Protein AF-A0A2A2KWB1-F1 (afdb_monomer_lite)

Organism: NCBI:txid2018661

Secondary structure (DSSP, 8-state):
---------HHHHHHHHHHHHHHHHHHHHHHHHHHHHHHHHHHHHHHHHHHHHT-HHHHHHHHHHHHHHHHHHHHHHHHHHHTSPP-SSSTT-STTHHHHHHHHHHHHHHHHHHHHHHHHHHHHHH------HHHHHHHHHHHHHHHHHHHHHHHHHH---PPP--------------HHHHHHHHHHHHHHHHHHHHHHHHHHHHHH--TTHHHHHHHHHHHHHHHHHHHHHHHHHHHHTTPPPTT--HHHHHHHHTTSTTEEEEEEEEEEEEETTEEEEEEEEEES-GGGHHHHHHHHHHHHHHHH--SEEEEEEEE--THHHHHHHHHHHHHHHHSTTSS-------PPTT---EEEEESTT--GGG--GGG-SEEEEEEEEEE-TTSPEEPPPHHHHHHHHHGGGTS--EEEEEEE--HHHHHHHTT-HHHHHHHHHHHHHHHHHHT--EEEEE-S-TTTSTT--TTHHHHHHHHHHHHHHHHTTTSEEEEEEE--HHHHHHH--HHHHHHH-SEEEEEGGGGS--BTTTB----SS--SS--TT--TTHHHHSPPTTSTTSS--

InterPro domains:
  IPR001223 Glycoside hydrolase family 18, catalytic domain [PF00704] (363-546)
  IPR001223 Glycoside hydrolase family 18, catalytic domain [PS51910] (355-569)
  IPR001579 Glycosyl hydrolase family 18, active site [PS01095] (452-460)
  IPR002524 Cation efflux [TIGR01297] (29-320)
  IPR011583 Chitinase II/V-like, catalytic domain [SM00636] (355-567)
  IPR017853 Glycoside hydrolase superfamily [SSF51445] (365-557)
  IPR027469 Cation efflux transmembrane domain superfamily [G3DSA:1.20.1510.10] (28-240)
  IPR027469 Cation efflux transmembrane domain superfamily [SSF161111] (26-242)
  IPR027470 Cation efflux protein, cytoplasmic domain [PF16916] (245-319)
  IPR036837 Cation efflux protein, cytoplasmic domain superfamily [SSF160240] (246-321)
  IPR050681 Cation Diffusion Facilitator/SLC30A [PTHR11562] (9-327)
  IPR058533 Cation efflux protein, transmembrane domain [PF01545] (32-241)

Foldseek 3Di:
DPPPPPPPPPVPVLVVVLVVLLVQLVLLLVLLVVLLVLLVVVLVVLVVVCVVVVAPLSVLVSVVSVLLSVLSVLQNVLSVQLNDDADPVRNVGSVLSNLVSLVVSLVSVLVSLVVLLVVLVVCVVVVPLPHPLVSLLVVLVVQLVSLVVSLVSLVVSFDDDDDDDDDDDDPDPDDPHDVSSVSSNVVSVLSNVLSVQSNVLSVCCVPPVPSNSNSVSSVVSSVVSVVVVVVVVVQSVCQVVFHADPVDDPVVLLVVLCPQPFFPHKDPWGWHDPHPQAIEIEIETAGADPVCVVVSVVVSVVCCCPVVVHDYYHYHYDHDDPVVVVVVVVVVVVVVVPPPDPDDPDDPDDDDPDDAFEDEDEPPPDDLVPDDQVVGQEYEYPPQWEQDLQQATRHGDPVNLVSQVCSCVNDNHAYEYEYYYALLSLCNCLVDPVSLLRNLVRVLVRCVVSVHAAYEYEPAAQCNHPNHDLCSQVSVLVSLVSNCVSCPNRHAYEYEYEDFPVRDVRNYDVVSCVVRHPYYHYPQQNLADDDVVPHPDRDPGRPLAADPPDDDVSNRSHDDPPPVPPPPD

Structure (mmCIF, N/CA/C/O backbone):
data_AF-A0A2A2KWB1-F1
#
_entry.id   AF-A0A2A2KWB1-F1
#
loop_
_atom_site.group_PDB
_atom_site.id
_atom_site.type_symbol
_atom_site.label_atom_id
_atom_site.label_alt_id
_atom_site.label_comp_id
_atom_site.label_asym_id
_atom_site.label_entity_id
_atom_site.label_seq_id
_atom_site.pdbx_PDB_ins_code
_atom_site.Cartn_x
_atom_site.Cartn_y
_atom_site.Cartn_z
_atom_site.occupancy
_atom_site.B_iso_or_equiv
_atom_site.auth_seq_id
_atom_site.auth_comp_id
_atom_site.auth_asym_id
_atom_site.auth_atom_id
_atom_site.pdbx_PDB_model_num
ATOM 1 N N . MET A 1 1 ? 50.447 -14.468 8.630 1.00 34.94 1 MET A N 1
ATOM 2 C CA . MET A 1 1 ? 49.358 -15.025 9.463 1.00 34.94 1 MET A CA 1
ATOM 3 C C . MET A 1 1 ? 48.130 -15.182 8.580 1.00 34.94 1 MET A C 1
ATOM 5 O O . MET A 1 1 ? 47.439 -14.204 8.340 1.00 34.94 1 MET A O 1
ATOM 9 N N . ALA A 1 2 ? 47.905 -16.375 8.025 1.00 30.34 2 ALA A N 1
ATOM 10 C CA . ALA A 1 2 ? 46.689 -16.666 7.270 1.00 30.34 2 ALA A CA 1
ATOM 11 C C . ALA A 1 2 ? 45.522 -16.782 8.259 1.00 30.34 2 ALA A C 1
ATOM 13 O O . ALA A 1 2 ? 45.533 -17.647 9.138 1.00 30.34 2 ALA A O 1
ATOM 14 N N . LYS A 1 3 ? 44.548 -15.873 8.163 1.00 32.19 3 LYS A N 1
ATOM 15 C CA . LYS A 1 3 ? 43.320 -15.924 8.958 1.00 32.19 3 LYS A CA 1
ATOM 16 C C . LYS A 1 3 ? 42.501 -17.092 8.408 1.00 32.19 3 LYS A C 1
ATOM 18 O O . LYS A 1 3 ? 41.904 -16.998 7.345 1.00 32.19 3 LYS A O 1
ATOM 23 N N . LYS A 1 4 ? 42.555 -18.228 9.100 1.00 31.47 4 LYS A N 1
ATOM 24 C CA . LYS A 1 4 ? 41.755 -19.420 8.812 1.00 31.47 4 LYS A CA 1
ATOM 25 C C . LYS A 1 4 ? 40.288 -19.064 9.084 1.00 31.47 4 LYS A C 1
ATOM 27 O O . LYS A 1 4 ? 39.813 -19.242 10.200 1.00 31.47 4 LYS A O 1
ATOM 32 N N . GLN A 1 5 ? 39.598 -18.478 8.104 1.00 36.50 5 GLN A N 1
ATOM 33 C CA . GLN A 1 5 ? 38.144 -18.335 8.136 1.00 36.50 5 GLN A CA 1
ATOM 34 C C . GLN A 1 5 ? 37.573 -19.750 8.075 1.00 36.50 5 GLN A C 1
ATOM 36 O O . GLN A 1 5 ? 37.589 -20.414 7.042 1.00 36.50 5 GLN A O 1
ATOM 41 N N . SER A 1 6 ? 37.156 -20.258 9.231 1.00 35.66 6 SER A N 1
ATOM 42 C CA . SER A 1 6 ? 36.343 -21.459 9.313 1.00 35.66 6 SER A CA 1
ATOM 43 C C . SER A 1 6 ? 35.068 -21.201 8.521 1.00 35.66 6 SER A C 1
ATOM 45 O O . SER A 1 6 ? 34.208 -20.441 8.963 1.00 35.66 6 SER A O 1
ATOM 47 N N . ILE A 1 7 ? 34.962 -21.815 7.346 1.00 41.34 7 ILE A N 1
ATOM 48 C CA . ILE A 1 7 ? 33.706 -21.940 6.615 1.00 41.34 7 ILE A CA 1
ATOM 49 C C . ILE A 1 7 ? 32.789 -22.761 7.526 1.00 41.34 7 ILE A C 1
ATOM 51 O O . ILE A 1 7 ? 32.879 -23.987 7.579 1.00 41.34 7 ILE A O 1
ATOM 55 N N . VAL A 1 8 ? 31.973 -22.081 8.333 1.00 44.03 8 VAL A N 1
ATOM 56 C CA . VAL A 1 8 ? 30.897 -22.727 9.083 1.00 44.03 8 VAL A CA 1
ATOM 57 C C . VAL A 1 8 ? 29.958 -23.305 8.032 1.00 44.03 8 VAL A C 1
ATOM 59 O O . VAL A 1 8 ? 29.410 -22.572 7.208 1.00 44.03 8 VAL A O 1
ATOM 62 N N . SER A 1 9 ? 29.840 -24.633 8.009 1.00 41.94 9 SER A N 1
ATOM 63 C CA . SER A 1 9 ? 28.933 -25.330 7.100 1.00 41.94 9 SER A CA 1
ATOM 64 C C . SER A 1 9 ? 27.514 -24.791 7.293 1.00 41.94 9 SER A C 1
ATOM 66 O O . SER A 1 9 ? 27.025 -24.712 8.419 1.00 41.94 9 SER A O 1
ATOM 68 N N . CYS A 1 10 ? 26.861 -24.418 6.191 1.00 46.66 10 CYS A N 1
ATOM 69 C CA . CYS A 1 10 ? 25.546 -23.767 6.158 1.00 46.66 10 CYS A CA 1
ATOM 70 C C . CYS A 1 10 ? 24.503 -24.451 7.061 1.00 46.66 10 CYS A C 1
ATOM 72 O O . CYS A 1 10 ? 23.720 -23.780 7.730 1.00 46.66 10 CYS A O 1
ATOM 74 N N . GLY A 1 11 ? 24.554 -25.785 7.143 1.00 47.22 11 GLY A N 1
ATOM 75 C CA . GLY A 1 11 ? 23.579 -26.573 7.891 1.00 47.22 11 GLY A CA 1
ATOM 76 C C . GLY A 1 11 ? 23.651 -26.430 9.414 1.00 47.22 11 GLY A C 1
ATOM 77 O O . GLY A 1 11 ? 22.630 -26.597 10.071 1.00 47.22 11 GLY A O 1
ATOM 78 N N . SER A 1 12 ? 24.805 -26.118 10.016 1.00 45.34 12 SER A N 1
ATOM 79 C CA . SER A 1 12 ? 24.901 -26.060 11.486 1.00 45.34 12 SER A CA 1
ATOM 80 C C . SER A 1 12 ? 24.318 -24.770 12.067 1.00 45.34 12 SER A C 1
ATOM 82 O O . SER A 1 12 ? 23.665 -24.810 13.105 1.00 45.34 12 SER A O 1
ATOM 84 N N . TYR A 1 13 ? 24.505 -23.641 11.379 1.00 50.66 13 TYR A N 1
ATOM 85 C CA . TYR A 1 13 ? 24.006 -22.336 11.826 1.00 50.66 13 TYR A CA 1
ATOM 86 C C . TYR A 1 13 ? 22.484 -22.193 11.642 1.00 50.66 13 TYR A C 1
ATOM 88 O O . TYR A 1 13 ? 21.797 -21.703 12.538 1.00 50.66 13 TYR A O 1
ATOM 96 N N . GLU A 1 14 ? 21.934 -22.664 10.515 1.00 57.75 14 GLU A N 1
ATOM 97 C CA . GLU A 1 14 ? 20.481 -22.656 10.267 1.00 57.75 14 GLU A CA 1
ATOM 98 C C . GLU A 1 14 ? 19.720 -23.532 11.276 1.00 57.75 14 GLU A C 1
ATOM 100 O O . GLU A 1 14 ? 18.648 -23.146 11.747 1.00 57.75 14 GLU A O 1
ATOM 105 N N . MET A 1 15 ? 20.298 -24.674 11.675 1.00 58.91 15 MET A N 1
ATOM 106 C CA . MET A 1 15 ? 19.712 -25.538 12.704 1.00 58.91 15 MET A CA 1
ATOM 107 C C . MET A 1 15 ? 19.708 -24.895 14.099 1.00 58.91 15 MET A C 1
ATOM 109 O O . MET A 1 15 ? 18.716 -25.019 14.818 1.00 58.91 15 MET A O 1
ATOM 113 N N . GLU A 1 16 ? 20.781 -24.201 14.490 1.00 60.38 16 GLU A N 1
ATOM 114 C CA . GLU A 1 16 ? 20.883 -23.568 15.813 1.00 60.38 16 GLU A CA 1
ATOM 115 C C . GLU A 1 16 ? 19.910 -22.385 15.956 1.00 60.38 16 GLU A C 1
ATOM 117 O O . GLU A 1 16 ? 19.163 -22.306 16.934 1.00 60.38 16 GLU A O 1
ATOM 122 N N . LYS A 1 17 ? 19.827 -21.525 14.931 1.00 60.97 17 LYS A N 1
ATOM 123 C CA . LYS A 1 17 ? 18.907 -20.375 14.911 1.00 60.97 17 LYS A CA 1
ATOM 124 C C . LYS A 1 17 ? 17.438 -20.817 14.855 1.00 60.97 17 LYS A C 1
ATOM 126 O O . LYS A 1 17 ? 16.605 -20.301 15.598 1.00 60.97 17 LYS A O 1
ATOM 131 N N . GLY A 1 18 ? 17.133 -21.850 14.062 1.00 63.78 18 GLY A N 1
ATOM 132 C CA . GLY A 1 18 ? 15.799 -22.454 14.019 1.00 63.78 18 GLY A CA 1
ATOM 133 C C . GLY A 1 18 ? 15.354 -23.031 15.370 1.00 63.78 18 GLY A C 1
ATOM 134 O O . GLY A 1 18 ? 14.191 -22.893 15.753 1.00 63.78 18 GLY A O 1
ATOM 135 N N . ALA A 1 19 ? 16.270 -23.628 16.139 1.00 67.94 19 ALA A N 1
ATOM 136 C CA . ALA A 1 19 ? 15.967 -24.132 17.479 1.00 67.94 19 ALA A CA 1
ATOM 137 C C . ALA A 1 19 ? 15.675 -23.003 18.489 1.00 67.94 19 ALA A C 1
ATOM 139 O O . ALA A 1 19 ? 14.784 -23.147 19.335 1.00 67.94 19 ALA A O 1
ATOM 140 N N . GLU A 1 20 ? 16.386 -21.874 18.400 1.00 70.31 20 GLU A N 1
ATOM 141 C CA . GLU A 1 20 ? 16.147 -20.697 19.243 1.00 70.31 20 GLU A CA 1
ATOM 142 C C . GLU A 1 20 ? 14.761 -20.078 18.980 1.00 70.31 20 GLU A C 1
ATOM 144 O O . GLU A 1 20 ? 14.005 -19.824 19.925 1.00 70.31 20 GLU A O 1
ATOM 149 N N . ASP A 1 21 ? 14.382 -19.921 17.709 1.00 69.56 21 ASP A N 1
ATOM 150 C CA . ASP A 1 21 ? 13.091 -19.349 17.305 1.00 69.56 21 ASP A CA 1
ATOM 151 C C . ASP A 1 21 ? 11.906 -20.231 17.725 1.00 69.56 21 ASP A C 1
ATOM 153 O O . ASP A 1 21 ? 10.904 -19.740 18.260 1.00 69.56 21 ASP A O 1
ATOM 157 N N . ILE A 1 22 ? 12.038 -21.557 17.601 1.00 75.38 22 ILE A N 1
ATOM 158 C CA . ILE A 1 22 ? 11.023 -22.507 18.084 1.00 75.38 22 ILE A CA 1
ATOM 159 C C . ILE A 1 22 ? 10.825 -22.368 19.600 1.00 75.38 22 ILE A C 1
ATOM 161 O O . ILE A 1 22 ? 9.686 -22.383 20.085 1.00 75.38 22 ILE A O 1
ATOM 165 N N . ASN A 1 23 ? 11.911 -22.221 20.364 1.00 79.06 23 ASN A N 1
ATOM 166 C CA . ASN A 1 23 ? 11.845 -22.066 21.817 1.00 79.06 23 ASN A CA 1
ATOM 167 C C . ASN A 1 23 ? 11.203 -20.733 22.229 1.00 79.06 23 ASN A C 1
ATOM 169 O O . ASN A 1 23 ? 10.357 -20.726 23.131 1.00 79.06 23 ASN A O 1
ATOM 173 N N . LYS A 1 24 ? 11.525 -19.630 21.539 1.00 75.56 24 LYS A N 1
ATOM 174 C CA . LYS A 1 24 ? 10.856 -18.330 21.730 1.00 75.56 24 LYS A CA 1
ATOM 175 C C . LYS A 1 24 ? 9.356 -18.432 21.458 1.00 75.56 24 LYS A C 1
ATOM 177 O O . LYS A 1 24 ? 8.560 -18.038 22.311 1.00 75.56 24 LYS A O 1
ATOM 182 N N . GLY A 1 25 ? 8.962 -19.047 20.342 1.00 77.62 25 GLY A N 1
ATOM 183 C CA . GLY A 1 25 ? 7.553 -19.255 19.998 1.00 77.62 25 GLY A CA 1
ATOM 184 C C . GLY A 1 25 ? 6.806 -20.125 21.017 1.00 77.62 25 GLY A C 1
ATOM 185 O O . GLY A 1 25 ? 5.680 -19.816 21.393 1.00 77.62 25 GLY A O 1
ATOM 186 N N . ARG A 1 26 ? 7.430 -21.192 21.544 1.00 85.38 26 ARG A N 1
ATOM 187 C CA . ARG A 1 26 ? 6.841 -22.013 22.627 1.00 85.38 26 ARG A CA 1
ATOM 188 C C . ARG A 1 26 ? 6.656 -21.234 23.928 1.00 85.38 26 ARG A C 1
ATOM 190 O O . ARG A 1 26 ? 5.666 -21.452 24.624 1.00 85.38 26 ARG A O 1
ATOM 197 N N . ARG A 1 27 ? 7.591 -20.347 24.277 1.00 84.19 27 ARG A N 1
ATOM 198 C CA . ARG A 1 27 ? 7.456 -19.482 25.457 1.00 84.19 27 ARG A CA 1
ATOM 199 C C . ARG A 1 27 ? 6.305 -18.491 25.279 1.00 84.19 27 ARG A C 1
ATOM 201 O O . ARG A 1 27 ? 5.465 -18.407 26.170 1.00 84.19 27 ARG A O 1
ATOM 208 N N . ALA A 1 28 ? 6.247 -17.810 24.135 1.00 83.12 28 ALA A N 1
ATOM 209 C CA . ALA A 1 28 ? 5.165 -16.891 23.785 1.00 83.12 28 ALA A CA 1
ATOM 210 C C . ALA A 1 28 ? 3.790 -17.578 23.855 1.00 83.12 28 ALA A C 1
ATOM 212 O O . ALA A 1 28 ? 2.885 -17.092 24.526 1.00 83.12 28 ALA A O 1
ATOM 213 N N . GLU A 1 29 ? 3.670 -18.766 23.258 1.00 88.25 29 GLU A N 1
ATOM 214 C C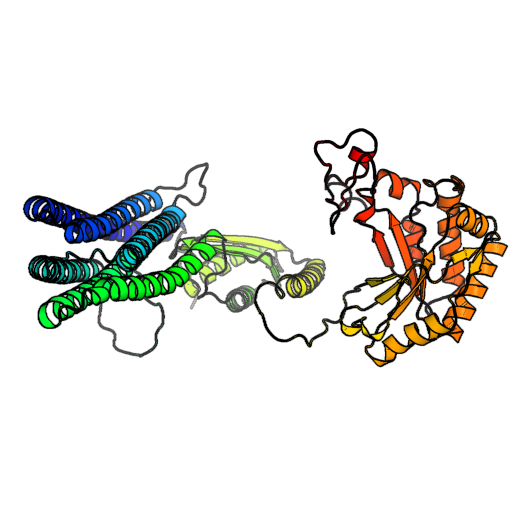A . GLU A 1 29 ? 2.454 -19.581 23.303 1.00 88.25 29 GLU A CA 1
ATOM 215 C C . GLU A 1 29 ? 2.017 -19.912 24.740 1.00 88.25 29 GLU A C 1
ATOM 217 O O . GLU A 1 2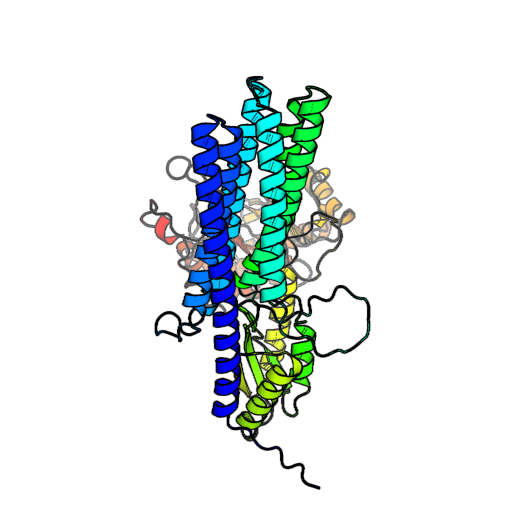9 ? 0.839 -19.791 25.067 1.00 88.25 29 GLU A O 1
ATOM 222 N N . ARG A 1 30 ? 2.947 -20.318 25.617 1.00 89.44 30 ARG A N 1
ATOM 223 C CA . ARG A 1 30 ? 2.626 -20.632 27.022 1.00 89.44 30 ARG A CA 1
ATOM 224 C C . ARG A 1 30 ? 2.082 -19.421 27.770 1.00 89.44 30 ARG A C 1
ATOM 226 O O . ARG A 1 30 ? 1.125 -19.563 28.521 1.00 89.44 30 ARG A O 1
ATOM 233 N N . ILE A 1 31 ? 2.687 -18.251 27.572 1.00 87.75 31 ILE A N 1
ATOM 234 C CA . ILE A 1 31 ? 2.254 -17.012 28.229 1.00 87.75 31 ILE A CA 1
ATOM 235 C C . ILE A 1 31 ? 0.855 -16.625 27.748 1.00 87.75 31 ILE A C 1
ATOM 237 O O . ILE A 1 31 ? -0.008 -16.348 28.574 1.00 87.75 31 ILE A O 1
ATOM 241 N N . LEU A 1 32 ? 0.604 -16.687 26.437 1.00 87.56 32 LEU A N 1
ATOM 242 C CA . LEU A 1 32 ? -0.717 -16.401 25.876 1.00 87.56 32 LEU A CA 1
ATOM 243 C C . LEU A 1 32 ? -1.786 -17.381 26.375 1.00 87.56 32 LEU A C 1
ATOM 245 O O . LEU A 1 32 ? -2.910 -16.961 26.614 1.00 87.56 32 LEU A O 1
ATOM 249 N N . TRP A 1 33 ? -1.453 -18.658 26.602 1.00 92.50 33 TRP A N 1
ATOM 250 C CA . TRP A 1 33 ? -2.383 -19.603 27.234 1.00 92.50 33 TRP A CA 1
ATOM 251 C C . TRP A 1 33 ? -2.709 -19.246 28.682 1.00 92.50 33 TRP A C 1
ATOM 253 O O . TRP A 1 33 ? -3.872 -19.324 29.068 1.00 92.50 33 TRP A O 1
ATOM 263 N N . ILE A 1 34 ? -1.709 -18.859 29.482 1.00 91.06 34 ILE A N 1
ATOM 264 C CA . ILE A 1 34 ? -1.932 -18.418 30.870 1.00 91.06 34 ILE A CA 1
ATOM 265 C C . ILE A 1 34 ? -2.898 -17.231 30.878 1.00 91.06 34 ILE A C 1
ATOM 267 O O . ILE A 1 34 ? -3.869 -17.226 31.629 1.00 91.06 34 ILE A O 1
ATOM 271 N N . VAL A 1 35 ? -2.643 -16.265 29.999 1.00 89.56 35 VAL A N 1
ATOM 272 C CA . VAL A 1 35 ? -3.449 -15.058 29.836 1.00 89.56 35 VAL A CA 1
ATOM 273 C C . VAL A 1 35 ? -4.870 -15.386 29.359 1.00 89.56 35 VAL A C 1
ATOM 275 O O . VAL A 1 35 ? -5.831 -14.945 29.975 1.00 89.56 35 VAL A O 1
ATOM 278 N N . ALA A 1 36 ? -5.027 -16.244 28.349 1.00 92.06 36 ALA A N 1
ATOM 279 C CA . ALA A 1 36 ? -6.336 -16.670 27.853 1.00 92.06 36 ALA A CA 1
ATOM 280 C C . ALA A 1 36 ? -7.167 -17.402 28.922 1.00 92.06 36 ALA A C 1
ATOM 282 O O . ALA A 1 36 ? -8.364 -17.159 29.051 1.00 92.06 36 ALA A O 1
ATOM 283 N N . VAL A 1 37 ? -6.547 -18.280 29.719 1.00 93.62 37 VAL A N 1
ATOM 284 C CA . VAL A 1 37 ? -7.237 -18.970 30.823 1.00 93.62 37 VAL A CA 1
ATOM 285 C C . VAL A 1 37 ? -7.657 -17.977 31.904 1.00 93.62 37 VAL A C 1
ATOM 287 O O . VAL A 1 37 ? -8.782 -18.052 32.394 1.00 93.62 37 VAL A O 1
ATOM 290 N N . LEU A 1 38 ? -6.781 -17.032 32.252 1.00 91.38 38 LEU A N 1
ATOM 291 C CA . LEU A 1 38 ? -7.079 -15.989 33.228 1.00 91.38 38 LEU A CA 1
ATOM 292 C C . LEU A 1 38 ? -8.258 -15.109 32.769 1.00 91.38 38 LEU A C 1
ATOM 294 O O . LEU A 1 38 ? -9.190 -14.900 33.545 1.00 91.38 38 LEU A O 1
ATOM 298 N N . SER A 1 39 ? -8.273 -14.683 31.501 1.00 91.25 39 SER A N 1
ATOM 299 C CA . SER A 1 39 ? -9.395 -13.954 30.891 1.00 91.25 39 SER A CA 1
ATOM 300 C C . SER A 1 39 ? -10.681 -14.771 30.871 1.00 91.25 39 SER A C 1
ATOM 302 O O . SER A 1 39 ? -11.727 -14.254 31.243 1.00 91.25 39 SER A O 1
ATOM 304 N N . ALA A 1 40 ? -10.629 -16.055 30.511 1.00 92.31 40 ALA A N 1
ATOM 305 C CA . ALA A 1 40 ? -11.816 -16.908 30.493 1.00 92.31 40 ALA A CA 1
ATOM 306 C C . ALA A 1 40 ? -12.455 -17.063 31.887 1.00 92.31 40 ALA A C 1
ATOM 308 O O . ALA A 1 40 ? -13.680 -17.041 32.008 1.00 92.31 40 ALA A O 1
ATOM 309 N N . ILE A 1 41 ? -11.638 -17.187 32.942 1.00 91.44 41 ILE A N 1
ATOM 310 C CA . ILE A 1 41 ? -12.121 -17.244 34.332 1.00 91.44 41 ILE A CA 1
ATOM 311 C C . ILE A 1 41 ? -12.809 -15.932 34.715 1.00 91.44 41 ILE A C 1
ATOM 313 O O . ILE A 1 41 ? -13.881 -15.955 35.321 1.00 91.44 41 ILE A O 1
ATOM 317 N N . PHE A 1 42 ? -12.211 -14.797 34.356 1.00 89.50 42 PHE A N 1
ATOM 318 C CA . PHE A 1 42 ? -12.762 -13.490 34.689 1.00 89.50 42 PHE A CA 1
ATOM 319 C C . PHE A 1 42 ? -14.058 -13.195 33.922 1.00 89.50 42 PHE A C 1
ATOM 321 O O . PHE A 1 42 ? -15.047 -12.835 34.551 1.00 89.50 42 PHE A O 1
ATOM 328 N N . ILE A 1 43 ? -14.121 -13.501 32.621 1.00 89.75 43 ILE A N 1
ATOM 329 C CA . ILE A 1 43 ? -15.355 -13.416 31.818 1.00 89.75 43 ILE A CA 1
ATOM 330 C C . ILE A 1 43 ? -16.478 -14.249 32.448 1.00 89.75 43 ILE A C 1
ATOM 332 O O . ILE A 1 43 ? -17.616 -13.795 32.525 1.00 89.75 43 ILE A O 1
ATOM 336 N N . ALA A 1 44 ? -16.187 -15.464 32.928 1.00 87.69 44 ALA A N 1
ATOM 337 C CA . ALA A 1 44 ? -17.193 -16.294 33.592 1.00 87.69 44 ALA A CA 1
ATOM 338 C C . ALA A 1 44 ? -17.691 -15.669 34.909 1.00 87.69 44 ALA A C 1
ATOM 340 O O . ALA A 1 44 ? -18.888 -15.737 35.212 1.00 87.69 44 ALA A O 1
ATOM 341 N N . ALA A 1 45 ? -16.794 -15.043 35.679 1.00 84.88 45 ALA A N 1
ATOM 342 C CA . ALA A 1 45 ? -17.143 -14.328 36.902 1.00 84.88 45 ALA A CA 1
ATOM 343 C C . ALA A 1 45 ? -18.013 -13.094 36.608 1.00 84.88 45 ALA A C 1
ATOM 345 O O . ALA A 1 45 ? -19.053 -12.923 37.244 1.00 84.88 45 ALA A O 1
ATOM 346 N N . GLU A 1 46 ? -17.647 -12.288 35.610 1.00 84.31 46 GLU A N 1
ATOM 347 C CA . GLU A 1 46 ? -18.414 -11.111 35.192 1.00 84.31 46 GLU A CA 1
ATOM 348 C C . GLU A 1 46 ? -19.761 -11.473 34.588 1.00 84.31 46 GLU A C 1
ATOM 350 O O . GLU A 1 46 ? -20.765 -10.862 34.932 1.00 84.31 46 GLU A O 1
ATOM 355 N N . PHE A 1 47 ? -19.823 -12.506 33.749 1.00 82.19 47 PHE A N 1
ATOM 356 C CA . PHE A 1 47 ? -21.081 -12.981 33.183 1.00 82.19 47 PHE A CA 1
ATOM 357 C C . PHE A 1 47 ? -22.041 -13.454 34.282 1.00 82.19 47 PHE A C 1
ATOM 359 O O . PHE A 1 47 ? -23.219 -13.094 34.287 1.00 82.19 47 PHE A O 1
ATOM 366 N N . THR A 1 48 ? -21.530 -14.200 35.267 1.00 80.25 48 THR A N 1
ATOM 367 C CA . THR A 1 48 ? -22.320 -14.630 36.431 1.00 80.25 48 THR A CA 1
ATOM 368 C C . THR A 1 48 ? -22.762 -13.428 37.273 1.00 80.25 48 THR A C 1
ATOM 370 O O . THR A 1 48 ? -23.927 -13.344 37.660 1.00 80.25 48 THR A O 1
ATOM 373 N N . GLY A 1 49 ? -21.867 -12.462 37.507 1.00 74.62 49 GLY A N 1
ATOM 374 C CA . GLY A 1 49 ? -22.182 -11.209 38.197 1.00 74.62 49 GLY A CA 1
ATOM 375 C C . GLY A 1 49 ? -23.225 -10.364 37.458 1.00 74.62 49 GLY A C 1
ATOM 376 O O . GLY A 1 49 ? -24.135 -9.835 38.086 1.00 74.62 49 GLY A O 1
ATOM 377 N N . GLY A 1 50 ? -23.150 -10.308 36.127 1.00 72.44 50 GLY A N 1
ATOM 378 C CA . GLY A 1 50 ? -24.084 -9.624 35.233 1.00 72.44 50 GLY A CA 1
ATOM 379 C C . GLY A 1 50 ? -25.487 -10.207 35.271 1.00 72.44 50 GLY A C 1
ATOM 380 O O . GLY A 1 50 ? -26.451 -9.449 35.368 1.00 72.44 50 GLY A O 1
ATOM 381 N N . LEU A 1 51 ? -25.608 -11.539 35.274 1.00 73.81 51 LEU A N 1
ATOM 382 C CA . LEU A 1 51 ? -26.895 -12.224 35.421 1.00 73.81 51 LEU A CA 1
ATOM 383 C C . LEU A 1 51 ? -27.534 -11.955 36.788 1.00 73.81 51 LEU A C 1
ATOM 385 O O . LEU A 1 51 ? -28.731 -11.688 36.863 1.00 73.81 51 LEU A O 1
ATOM 389 N N . ILE A 1 52 ? -26.742 -11.984 37.864 1.00 74.25 52 ILE A N 1
ATOM 390 C CA . ILE A 1 52 ? -27.234 -11.717 39.224 1.00 74.25 52 ILE A CA 1
ATOM 391 C C . ILE A 1 52 ? -27.624 -10.239 39.381 1.00 74.25 52 ILE A C 1
ATOM 393 O O . ILE A 1 52 ? -28.635 -9.932 40.007 1.00 74.25 52 ILE A O 1
ATOM 397 N N . ALA A 1 53 ? -26.848 -9.327 38.792 1.00 66.12 53 ALA A N 1
ATOM 398 C CA . ALA A 1 53 ? -27.076 -7.887 38.869 1.00 66.12 53 ALA A CA 1
ATOM 399 C C . ALA A 1 53 ? -28.113 -7.364 37.859 1.00 66.12 53 ALA A C 1
ATOM 401 O O . ALA A 1 53 ? -28.481 -6.195 37.946 1.00 66.12 53 ALA A O 1
ATOM 402 N N . SER A 1 54 ? -28.561 -8.190 36.899 1.00 63.84 54 SER A N 1
ATOM 403 C CA . SER A 1 54 ? -29.431 -7.793 35.775 1.00 63.84 54 SER A CA 1
ATOM 404 C C . SER A 1 54 ? -28.956 -6.510 35.071 1.00 63.84 54 SER A C 1
ATOM 406 O O . SER A 1 54 ? -29.754 -5.643 34.727 1.00 63.84 54 SER A O 1
ATOM 408 N N . SER A 1 55 ? -27.638 -6.363 34.893 1.00 62.84 55 SER A N 1
ATOM 409 C CA . SER A 1 55 ? -27.017 -5.099 34.475 1.00 62.84 55 SER A CA 1
ATOM 410 C C . SER A 1 55 ? -26.421 -5.175 33.070 1.00 62.84 55 SER A C 1
ATOM 412 O O . SER A 1 55 ? -25.478 -5.928 32.815 1.00 62.84 55 SER A O 1
ATOM 414 N N . LEU A 1 56 ? -26.925 -4.327 32.166 1.00 63.00 56 LEU A N 1
ATOM 415 C CA . LEU A 1 56 ? -26.432 -4.186 30.790 1.00 63.00 56 LEU A CA 1
ATOM 416 C C . LEU A 1 56 ? -24.997 -3.626 30.724 1.00 63.00 56 LEU A C 1
ATOM 418 O O . LEU A 1 56 ? -24.261 -3.902 29.775 1.00 63.00 56 LEU A O 1
ATOM 422 N N . ALA A 1 57 ? -24.575 -2.871 31.745 1.00 64.38 57 ALA A N 1
ATOM 423 C CA . ALA A 1 57 ? -23.214 -2.343 31.838 1.00 64.38 57 ALA A CA 1
ATOM 424 C C . ALA A 1 57 ? -22.177 -3.474 31.948 1.00 64.38 57 ALA A C 1
ATOM 426 O O . ALA A 1 57 ? -21.171 -3.453 31.245 1.00 64.38 57 ALA A O 1
ATOM 427 N N . ILE A 1 58 ? -22.476 -4.511 32.738 1.00 69.75 58 ILE A N 1
ATOM 428 C CA . ILE A 1 58 ? -21.585 -5.668 32.928 1.00 69.75 58 ILE A CA 1
ATOM 429 C C . ILE A 1 58 ? -21.520 -6.526 31.657 1.00 69.75 58 ILE A C 1
ATOM 431 O O . ILE A 1 58 ? -20.471 -7.056 31.309 1.00 69.75 58 ILE A O 1
ATOM 435 N N . ALA A 1 59 ? -22.624 -6.622 30.908 1.00 65.62 59 ALA A N 1
ATOM 436 C CA . ALA A 1 59 ? -22.649 -7.352 29.640 1.00 65.62 59 ALA A CA 1
ATOM 437 C C . ALA A 1 59 ? -21.753 -6.712 28.560 1.00 65.62 59 ALA A C 1
ATOM 439 O O . ALA A 1 59 ? -21.207 -7.420 27.715 1.00 65.62 59 ALA A O 1
ATOM 440 N N . THR A 1 60 ? -21.592 -5.385 28.593 1.00 71.06 60 THR A N 1
ATOM 441 C CA . THR A 1 60 ? -20.743 -4.651 27.640 1.00 71.06 60 THR A CA 1
ATOM 442 C C . THR A 1 60 ? -19.256 -4.880 27.935 1.00 71.06 60 THR A C 1
ATOM 444 O O . THR A 1 60 ? -18.483 -5.115 27.008 1.00 71.06 60 THR A O 1
ATOM 447 N N . ASP A 1 61 ? -18.880 -4.892 29.218 1.00 75.06 61 ASP A N 1
ATOM 448 C CA . ASP A 1 61 ? -17.517 -5.196 29.679 1.00 75.06 61 ASP A CA 1
ATOM 449 C C . ASP A 1 61 ? -17.131 -6.649 29.353 1.00 75.06 61 ASP A C 1
ATOM 451 O O . ASP A 1 61 ? -16.126 -6.912 28.693 1.00 75.06 61 ASP A O 1
ATOM 455 N N . ALA A 1 62 ? -18.031 -7.600 29.631 1.00 76.12 62 ALA A N 1
ATOM 456 C CA . ALA A 1 62 ? -17.837 -9.004 29.271 1.00 76.12 62 ALA A CA 1
ATOM 457 C C . ALA A 1 62 ? -17.674 -9.218 27.750 1.00 76.12 62 ALA A C 1
ATOM 459 O O . ALA A 1 62 ? -16.911 -10.085 27.315 1.00 76.12 62 ALA A O 1
ATOM 460 N N . GLY A 1 63 ? -18.379 -8.432 26.925 1.00 77.38 63 GLY A N 1
ATOM 461 C CA . GLY A 1 63 ? -18.239 -8.453 25.467 1.00 77.38 63 GLY A CA 1
ATOM 462 C C . GLY A 1 63 ? -16.867 -7.966 24.994 1.00 77.38 63 GLY A C 1
ATOM 463 O O . GLY A 1 63 ? -16.282 -8.564 24.089 1.00 77.38 63 GLY A O 1
ATOM 464 N N . HIS A 1 64 ? -16.332 -6.929 25.642 1.00 80.00 64 HIS A N 1
ATOM 465 C CA . HIS A 1 64 ? -14.969 -6.461 25.411 1.00 80.00 64 HIS A CA 1
ATOM 466 C C . HIS A 1 64 ? -13.947 -7.546 25.752 1.00 80.00 64 HIS A C 1
ATOM 468 O O . HIS A 1 64 ? -13.163 -7.966 24.904 1.00 80.00 64 HIS A O 1
ATOM 474 N N . MET A 1 65 ? -14.050 -8.100 26.955 1.00 84.62 65 MET A N 1
ATOM 475 C CA . MET A 1 65 ? -13.159 -9.149 27.442 1.00 84.62 65 MET A CA 1
ATOM 476 C C . MET A 1 65 ? -13.184 -10.418 26.582 1.00 84.62 65 MET A C 1
ATOM 478 O O . MET A 1 65 ? -12.164 -11.089 26.399 1.00 84.62 65 MET A O 1
ATOM 482 N N . LEU A 1 66 ? -14.342 -10.747 26.003 1.00 86.88 66 LEU A N 1
ATOM 483 C CA . LEU A 1 66 ? -14.471 -11.846 25.051 1.00 86.88 66 LEU A CA 1
ATOM 484 C C . LEU A 1 66 ? -13.675 -11.596 23.761 1.00 86.88 66 LEU A C 1
ATOM 486 O O . LEU A 1 66 ? -13.042 -12.524 23.255 1.00 86.88 66 LEU A O 1
ATOM 490 N N . SER A 1 67 ? -13.684 -10.370 23.234 1.00 86.62 67 SER A N 1
ATOM 491 C CA . SER A 1 67 ? -12.847 -9.991 22.087 1.00 86.62 67 SER A CA 1
ATOM 492 C C . SER A 1 67 ? -11.359 -10.180 22.400 1.00 86.62 67 SER A C 1
ATOM 494 O O . SER A 1 67 ? -10.619 -10.732 21.580 1.00 86.62 67 SER A O 1
ATOM 496 N N . ASP A 1 68 ? -10.934 -9.823 23.611 1.00 86.31 68 ASP A N 1
ATOM 497 C CA . ASP A 1 68 ? -9.545 -9.972 24.058 1.00 86.31 68 ASP A CA 1
ATOM 498 C C . ASP A 1 68 ? -9.147 -11.454 24.105 1.00 86.31 68 ASP A C 1
ATOM 500 O O . ASP A 1 68 ? -8.123 -11.863 23.547 1.00 86.31 68 ASP A O 1
ATOM 504 N N . LEU A 1 69 ? -10.019 -12.295 24.676 1.00 90.88 69 LEU A N 1
ATOM 505 C CA . LEU A 1 69 ? -9.847 -13.747 24.685 1.00 90.88 69 LEU A CA 1
ATOM 506 C C . LEU A 1 69 ? -9.721 -14.316 23.264 1.00 90.88 69 LEU A C 1
ATOM 508 O O . LEU A 1 69 ? -8.830 -15.131 23.001 1.00 90.88 69 LEU A O 1
ATOM 512 N N . LEU A 1 70 ? -10.582 -13.885 22.338 1.00 91.06 70 LEU A N 1
ATOM 513 C CA . LEU A 1 70 ? -10.518 -14.301 20.936 1.00 91.06 70 LEU A CA 1
ATOM 514 C C . LEU A 1 70 ? -9.189 -13.886 20.291 1.00 91.06 70 LEU A C 1
ATOM 516 O O . LEU A 1 70 ? -8.564 -14.706 19.617 1.00 91.06 70 LEU A O 1
ATOM 520 N N . SER A 1 71 ? -8.714 -12.666 20.548 1.00 87.94 71 SER A N 1
ATOM 521 C CA . SER A 1 71 ? -7.425 -12.167 20.052 1.00 87.94 71 SER A CA 1
ATOM 522 C C . SER A 1 71 ? -6.239 -13.005 20.553 1.00 87.94 71 SER A C 1
ATOM 524 O O . SER A 1 71 ? -5.339 -13.350 19.775 1.00 87.94 71 SER A O 1
ATOM 526 N N . PHE A 1 72 ? -6.250 -13.429 21.824 1.00 89.56 72 PHE A N 1
ATOM 527 C CA . PHE A 1 72 ? -5.223 -14.330 22.361 1.00 89.56 72 PHE A CA 1
ATOM 528 C C . PHE A 1 72 ? -5.270 -15.714 21.710 1.00 89.56 72 PHE A C 1
ATOM 530 O O . PHE A 1 72 ? -4.224 -16.259 21.350 1.00 89.56 72 PHE A O 1
ATOM 537 N N . ILE A 1 73 ? -6.466 -16.276 21.505 1.00 92.19 73 ILE A N 1
ATOM 538 C CA . ILE A 1 73 ? -6.639 -17.572 20.832 1.00 92.19 73 ILE A CA 1
ATOM 539 C C . ILE A 1 73 ? -6.125 -17.501 19.390 1.00 92.19 73 ILE A C 1
ATOM 541 O O . ILE A 1 73 ? -5.367 -18.379 18.967 1.00 92.19 73 ILE A O 1
ATOM 545 N N . ILE A 1 74 ? -6.476 -16.446 18.650 1.00 91.75 74 ILE A N 1
ATOM 546 C CA . ILE A 1 74 ? -5.990 -16.210 17.284 1.00 91.75 74 ILE A CA 1
ATOM 547 C C . ILE A 1 74 ? -4.463 -16.122 17.275 1.00 91.75 74 ILE A C 1
ATOM 549 O O . ILE A 1 74 ? -3.815 -16.800 16.478 1.00 91.75 74 ILE A O 1
ATOM 553 N N . SER A 1 75 ? -3.876 -15.377 18.213 1.00 88.81 75 SER A N 1
ATOM 554 C CA . SER A 1 75 ? -2.422 -15.248 18.356 1.00 88.81 75 SER A CA 1
ATOM 555 C C . SER A 1 75 ? -1.734 -16.590 18.647 1.00 88.81 75 SER A C 1
ATOM 557 O O . SER A 1 75 ? -0.687 -16.891 18.071 1.00 88.81 75 SER A O 1
ATOM 559 N N . ILE A 1 76 ? -2.327 -17.442 19.493 1.00 90.44 76 ILE A N 1
ATOM 560 C CA . ILE A 1 76 ? -1.831 -18.800 19.778 1.00 90.44 76 ILE A CA 1
ATOM 561 C C . ILE A 1 76 ? -1.856 -19.667 18.517 1.00 90.44 76 ILE A C 1
ATOM 563 O O . ILE A 1 76 ? -0.879 -20.362 18.221 1.00 90.44 76 ILE A O 1
ATOM 567 N N . VAL A 1 77 ? -2.967 -19.648 17.775 1.00 92.38 77 VAL A N 1
ATOM 568 C CA . VAL A 1 77 ? -3.109 -20.403 16.522 1.00 92.38 77 VAL A CA 1
ATOM 569 C C . VAL A 1 77 ? -2.105 -19.905 15.486 1.00 92.38 77 VAL A C 1
ATOM 571 O O . VAL A 1 77 ? -1.448 -20.722 14.843 1.00 92.38 77 VAL A O 1
ATOM 574 N N . ALA A 1 78 ? -1.913 -18.591 15.386 1.00 89.88 78 ALA A N 1
ATOM 575 C CA . ALA A 1 78 ? -0.951 -17.971 14.489 1.00 89.88 78 ALA A CA 1
ATOM 576 C C . ALA A 1 78 ? 0.494 -18.404 14.796 1.00 89.88 78 ALA A C 1
ATOM 578 O O . ALA A 1 78 ? 1.186 -18.865 13.892 1.00 89.88 78 ALA A O 1
ATOM 579 N N . ILE A 1 79 ? 0.915 -18.386 16.070 1.00 87.19 79 ILE A N 1
ATOM 580 C CA . ILE A 1 79 ? 2.245 -18.867 16.512 1.00 87.19 79 ILE A CA 1
ATOM 581 C C . ILE A 1 79 ? 2.406 -20.379 16.288 1.00 87.19 79 ILE A C 1
ATOM 583 O O . ILE A 1 79 ? 3.486 -20.889 15.981 1.00 87.19 79 ILE A O 1
ATOM 587 N N . ARG A 1 80 ? 1.338 -21.162 16.475 1.00 89.56 80 ARG A N 1
ATOM 588 C CA . ARG A 1 80 ? 1.371 -22.598 16.159 1.00 89.56 80 ARG A CA 1
ATOM 589 C C . ARG A 1 80 ? 1.537 -22.838 14.670 1.00 89.56 80 ARG A C 1
ATOM 591 O O . ARG A 1 80 ? 2.305 -23.724 14.303 1.00 89.56 80 ARG A O 1
ATOM 598 N N . SER A 1 81 ? 0.836 -22.063 13.854 1.00 89.44 81 SER A N 1
ATOM 599 C CA . SER A 1 81 ? 0.913 -22.150 12.406 1.00 89.44 81 SER A CA 1
ATOM 600 C C . SER A 1 81 ? 2.288 -21.721 11.904 1.00 89.44 81 SER A C 1
ATOM 602 O O . SER A 1 81 ? 2.865 -22.461 11.122 1.00 89.44 81 SER A O 1
ATOM 604 N N . SER A 1 82 ? 2.854 -20.609 12.384 1.00 86.94 82 SER A N 1
ATOM 605 C CA . SER A 1 82 ? 4.145 -20.084 11.906 1.00 86.94 82 SER A CA 1
ATOM 606 C C . SER A 1 82 ? 5.322 -21.026 12.129 1.00 86.94 82 SER A C 1
ATOM 608 O O . SER A 1 82 ? 6.243 -21.074 11.322 1.00 86.94 82 SER A O 1
ATOM 610 N N . ARG A 1 83 ? 5.260 -21.857 13.173 1.00 85.00 83 ARG A N 1
ATOM 611 C CA . ARG A 1 83 ? 6.280 -22.878 13.462 1.00 85.00 83 ARG A CA 1
ATOM 612 C C . ARG A 1 83 ? 6.173 -24.136 12.596 1.00 85.00 83 ARG A C 1
ATOM 614 O O . ARG A 1 83 ? 6.981 -25.049 12.774 1.00 85.00 83 ARG A O 1
ATOM 621 N N . GLN A 1 84 ? 5.175 -24.245 11.720 1.00 85.94 84 GLN A N 1
ATOM 622 C CA . GLN A 1 84 ? 5.092 -25.376 10.800 1.00 85.94 84 GLN A CA 1
ATOM 623 C C . GLN A 1 84 ? 6.176 -25.280 9.717 1.00 85.94 84 GLN A C 1
ATOM 625 O O . GLN A 1 84 ? 6.469 -24.183 9.237 1.00 85.94 84 GLN A O 1
ATOM 630 N N . PRO A 1 85 ? 6.758 -26.418 9.294 1.00 82.44 85 PRO A N 1
ATOM 631 C CA . PRO A 1 85 ? 7.739 -26.427 8.218 1.00 82.44 85 PRO A CA 1
ATOM 632 C C . PRO A 1 85 ? 7.114 -26.014 6.877 1.00 82.44 85 PRO A C 1
ATOM 634 O O . PRO A 1 85 ? 5.897 -26.082 6.681 1.00 82.44 85 PRO A O 1
ATOM 637 N N . ALA A 1 86 ? 7.970 -25.627 5.930 1.00 86.56 86 ALA A N 1
ATOM 638 C CA . ALA A 1 86 ? 7.569 -25.329 4.561 1.00 86.56 86 ALA A CA 1
ATOM 639 C C . ALA A 1 86 ? 6.813 -26.493 3.901 1.00 86.56 86 ALA A C 1
ATOM 641 O O . ALA A 1 86 ? 7.132 -27.668 4.096 1.00 86.56 86 ALA A O 1
ATOM 642 N N . SER A 1 87 ? 5.810 -26.156 3.089 1.00 87.38 87 SER A N 1
ATOM 643 C CA . SER A 1 87 ? 5.021 -27.120 2.315 1.00 87.38 87 SER A CA 1
ATOM 644 C C . SER A 1 87 ? 5.203 -26.884 0.815 1.00 87.38 87 SER A C 1
ATOM 646 O O . SER A 1 87 ? 5.669 -25.831 0.394 1.00 87.38 87 SER A O 1
ATOM 648 N N . LYS A 1 88 ? 4.769 -27.829 -0.031 1.00 87.75 88 LYS A N 1
ATOM 649 C CA . LYS A 1 88 ? 4.839 -27.658 -1.498 1.00 87.75 88 LYS A CA 1
ATOM 650 C C . LYS A 1 88 ? 4.027 -26.462 -2.013 1.00 87.75 88 LYS A C 1
ATOM 652 O O . LYS A 1 88 ? 4.349 -25.926 -3.064 1.00 87.75 88 LYS A O 1
ATOM 657 N N . ARG A 1 89 ? 2.962 -26.074 -1.300 1.00 85.88 89 ARG A N 1
ATOM 658 C CA . ARG A 1 89 ? 2.100 -24.938 -1.664 1.00 85.88 89 ARG A CA 1
ATOM 659 C C . ARG A 1 89 ? 2.578 -23.622 -1.047 1.00 85.88 89 ARG A C 1
ATOM 661 O O . ARG A 1 89 ? 2.394 -22.576 -1.652 1.00 85.88 89 ARG A O 1
ATOM 668 N N . LEU A 1 90 ? 3.168 -23.685 0.146 1.00 88.19 90 LEU A N 1
ATOM 669 C CA . LEU A 1 90 ? 3.738 -22.548 0.870 1.00 88.19 90 LEU A CA 1
ATOM 670 C C . LEU A 1 90 ? 5.231 -22.813 1.074 1.00 88.19 90 LEU A C 1
ATOM 672 O O . LEU A 1 90 ? 5.637 -23.368 2.099 1.00 88.19 90 LEU A O 1
ATOM 676 N N . SER A 1 91 ? 6.024 -22.463 0.059 1.00 86.75 91 SER A N 1
ATOM 677 C CA . SER A 1 91 ? 7.454 -22.789 -0.050 1.00 86.75 91 SER A CA 1
ATOM 678 C C . SER A 1 91 ? 8.323 -22.103 1.003 1.00 86.75 91 SER A C 1
ATOM 680 O O . SER A 1 91 ? 9.299 -22.689 1.455 1.00 86.75 91 SER A O 1
ATOM 682 N N . PHE A 1 92 ? 7.940 -20.905 1.445 1.00 85.38 92 PHE A N 1
ATOM 683 C CA . PHE A 1 92 ? 8.575 -20.204 2.568 1.00 85.38 92 PHE A CA 1
ATOM 684 C C . PHE A 1 92 ? 8.006 -20.609 3.938 1.00 85.38 92 PHE A C 1
ATOM 686 O O . PHE A 1 92 ? 8.446 -20.105 4.963 1.00 85.38 92 PHE A O 1
ATOM 693 N N . GLY A 1 93 ? 7.033 -21.524 3.978 1.00 89.25 93 GLY A N 1
ATOM 694 C CA . GLY A 1 93 ? 6.343 -21.911 5.206 1.00 89.25 93 GLY A CA 1
ATOM 695 C C . GLY A 1 93 ? 5.233 -20.954 5.614 1.00 89.25 93 GLY A C 1
ATOM 696 O O . GLY A 1 93 ? 4.653 -20.242 4.796 1.00 89.25 93 GLY A O 1
ATOM 697 N N . TYR A 1 94 ? 4.883 -21.017 6.894 1.00 89.44 94 TYR A N 1
ATOM 698 C CA . TYR A 1 94 ? 3.696 -20.373 7.457 1.00 89.44 94 TYR A CA 1
ATOM 699 C C . TYR A 1 94 ? 4.035 -19.121 8.270 1.00 89.44 94 TYR A C 1
ATOM 701 O O . TYR A 1 94 ? 3.204 -18.652 9.041 1.00 89.44 94 TYR A O 1
ATOM 709 N N . ASP A 1 95 ? 5.233 -18.560 8.103 1.00 85.12 95 ASP A N 1
ATOM 710 C CA . ASP A 1 95 ? 5.721 -17.409 8.873 1.00 85.12 95 ASP A CA 1
ATOM 711 C C . ASP A 1 95 ? 4.761 -16.200 8.827 1.00 85.12 95 ASP A C 1
ATOM 713 O O . ASP A 1 95 ? 4.527 -15.549 9.847 1.00 85.12 95 ASP A O 1
ATOM 717 N N . ARG A 1 96 ? 4.089 -15.967 7.688 1.00 89.56 96 ARG A N 1
ATOM 718 C CA . ARG A 1 96 ? 3.069 -14.908 7.534 1.00 89.56 96 ARG A CA 1
ATOM 719 C C . ARG A 1 96 ? 1.795 -15.125 8.360 1.00 89.56 96 ARG A C 1
ATOM 721 O O . ARG A 1 96 ? 1.007 -14.191 8.498 1.00 89.56 96 ARG A O 1
ATOM 728 N N . ALA A 1 97 ? 1.571 -16.312 8.926 1.00 89.56 97 ALA A N 1
ATOM 729 C CA . ALA A 1 97 ? 0.400 -16.580 9.760 1.00 89.56 97 ALA A CA 1
ATOM 730 C C . ALA A 1 97 ? 0.341 -15.664 10.993 1.00 89.56 97 ALA A C 1
ATOM 732 O O . ALA A 1 97 ? -0.754 -15.303 11.412 1.00 89.56 97 ALA A O 1
ATOM 733 N N . GLU A 1 98 ? 1.489 -15.237 11.534 1.00 85.19 98 GLU A N 1
ATOM 734 C CA . GLU A 1 98 ? 1.548 -14.263 12.638 1.00 85.19 98 GLU A CA 1
ATOM 735 C C . GLU A 1 98 ? 0.974 -12.907 12.234 1.00 85.19 98 GLU A C 1
ATOM 737 O O . GLU A 1 98 ? 0.121 -12.364 12.930 1.00 85.19 98 GLU A O 1
ATOM 742 N N . VAL A 1 99 ? 1.369 -12.412 11.061 1.00 87.69 99 VAL A N 1
ATOM 743 C CA . VAL A 1 99 ? 0.901 -11.135 10.508 1.00 87.69 99 VAL A CA 1
ATOM 744 C C . VAL A 1 99 ? -0.599 -11.189 10.214 1.00 87.69 99 VAL A C 1
ATOM 746 O O . VAL A 1 99 ? -1.336 -10.266 10.555 1.00 87.69 99 VAL A O 1
ATOM 749 N N . ILE A 1 100 ? -1.072 -12.295 9.631 1.00 90.06 100 ILE A N 1
ATOM 750 C CA . ILE A 1 100 ? -2.500 -12.508 9.355 1.00 90.06 100 ILE A CA 1
ATOM 751 C C . ILE A 1 100 ? -3.298 -12.594 10.662 1.00 90.06 100 ILE A C 1
ATOM 753 O O . ILE A 1 100 ? -4.367 -11.999 10.762 1.00 90.06 100 ILE A O 1
ATOM 757 N N . GLY A 1 101 ? -2.781 -13.296 11.674 1.00 88.75 101 GLY A N 1
ATOM 758 C CA . GLY A 1 101 ? -3.403 -13.366 12.995 1.00 88.75 101 GLY A CA 1
ATOM 759 C C . GLY A 1 101 ? -3.552 -11.984 13.630 1.00 88.75 101 GLY A C 1
ATOM 760 O O . GLY A 1 101 ? -4.647 -11.627 14.057 1.00 88.75 101 GLY A O 1
ATOM 761 N N . ALA A 1 102 ? -2.489 -11.177 13.601 1.00 83.56 102 ALA A N 1
ATOM 762 C CA . ALA A 1 102 ? -2.519 -9.800 14.088 1.00 83.56 102 ALA A CA 1
ATOM 763 C C . ALA A 1 102 ? -3.540 -8.932 13.328 1.00 83.56 102 ALA A C 1
ATOM 765 O O . ALA A 1 102 ? -4.283 -8.176 13.953 1.00 83.56 102 ALA A O 1
ATOM 766 N N . LEU A 1 103 ? -3.635 -9.073 12.000 1.00 88.44 103 LEU A N 1
ATOM 767 C CA . LEU A 1 103 ? -4.628 -8.362 11.188 1.00 88.44 103 LEU A CA 1
ATOM 768 C C . LEU A 1 103 ? -6.063 -8.717 11.600 1.00 88.44 103 LEU A C 1
ATOM 770 O O . LEU A 1 103 ? -6.889 -7.824 11.775 1.00 88.44 103 LEU A O 1
ATOM 774 N N 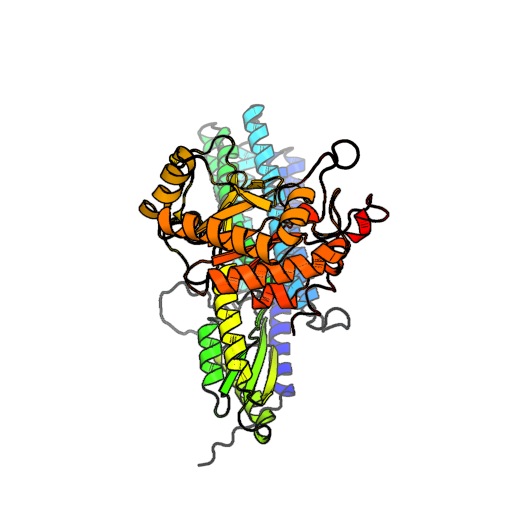. ILE A 1 104 ? -6.356 -10.009 11.778 1.00 89.75 104 ILE A N 1
ATOM 775 C CA . ILE A 1 104 ? -7.684 -10.469 12.207 1.00 89.75 104 ILE A CA 1
ATOM 776 C C . ILE A 1 104 ? -8.018 -9.899 13.592 1.00 89.75 104 ILE A C 1
ATOM 778 O O . ILE A 1 104 ? -9.123 -9.395 13.782 1.00 89.75 104 ILE A O 1
ATOM 782 N N . SER A 1 105 ? -7.069 -9.913 14.533 1.00 87.06 105 SER A N 1
ATOM 783 C CA . SER A 1 105 ? -7.256 -9.317 15.862 1.00 87.06 105 SER A CA 1
ATOM 784 C C . SER A 1 105 ? -7.597 -7.823 15.796 1.00 87.06 105 SER A C 1
ATOM 786 O O . SER A 1 105 ? -8.532 -7.383 16.461 1.00 87.06 105 SER A O 1
ATOM 788 N N . VAL A 1 106 ? -6.898 -7.044 14.959 1.00 85.88 106 VAL A N 1
ATOM 789 C CA . VAL A 1 106 ? -7.187 -5.607 14.774 1.00 85.88 106 VAL A CA 1
ATOM 790 C C . VAL A 1 106 ? -8.579 -5.386 14.172 1.00 85.88 106 VAL A C 1
ATOM 792 O O . VAL A 1 106 ? -9.295 -4.481 14.596 1.00 85.88 106 VAL A O 1
ATOM 795 N N . ILE A 1 107 ? -8.999 -6.228 13.224 1.00 89.69 107 ILE A N 1
ATOM 796 C CA . ILE A 1 107 ? -10.339 -6.144 12.624 1.00 89.69 107 ILE A CA 1
ATOM 797 C C . ILE A 1 107 ? -11.430 -6.433 13.664 1.00 89.69 107 ILE A C 1
ATOM 799 O O . ILE A 1 107 ? -12.422 -5.707 13.712 1.00 89.69 107 ILE A O 1
ATOM 803 N N . ILE A 1 108 ? -11.255 -7.454 14.510 1.00 87.75 108 ILE A N 1
ATOM 804 C CA . ILE A 1 108 ? -12.208 -7.768 15.589 1.00 87.75 108 ILE A CA 1
ATOM 805 C C . ILE A 1 108 ? -12.342 -6.574 16.540 1.00 87.75 108 ILE A C 1
ATOM 807 O O . ILE A 1 108 ? -13.461 -6.173 16.860 1.00 87.75 108 ILE A O 1
ATOM 811 N N . LEU A 1 109 ? -11.216 -5.964 16.919 1.00 84.31 109 LEU A N 1
ATOM 812 C CA . LEU A 1 109 ? -11.196 -4.767 17.754 1.00 84.31 109 LEU A CA 1
ATOM 813 C C . LEU A 1 109 ? -11.972 -3.609 17.105 1.00 84.31 109 LEU A C 1
ATOM 815 O O . LEU A 1 109 ? -12.819 -3.010 17.756 1.00 84.31 109 LEU A O 1
ATOM 819 N N . TRP A 1 110 ? -11.771 -3.337 15.812 1.00 88.38 110 TRP A N 1
ATOM 820 C CA . TRP A 1 110 ? -12.510 -2.286 15.095 1.00 88.38 110 TRP A CA 1
ATOM 821 C C . TRP A 1 110 ? -14.016 -2.548 15.032 1.00 88.38 110 TRP A C 1
ATOM 823 O O . TRP A 1 110 ? -14.811 -1.616 15.186 1.00 88.38 110 TRP A O 1
ATOM 833 N N . VAL A 1 111 ? -14.422 -3.803 14.820 1.00 90.31 111 VAL A N 1
ATOM 834 C CA . VAL A 1 111 ? -15.838 -4.193 14.835 1.00 90.31 111 VAL A CA 1
ATOM 835 C C . VAL A 1 111 ? -16.435 -3.940 16.218 1.00 90.31 111 VAL A C 1
ATOM 837 O O . VAL A 1 111 ? -17.476 -3.291 16.312 1.00 90.31 111 VAL A O 1
ATOM 840 N N . LEU A 1 112 ? -15.762 -4.376 17.287 1.00 85.81 112 LEU A N 1
ATOM 841 C CA . LEU A 1 112 ? -16.204 -4.135 18.660 1.00 85.81 112 LEU A CA 1
ATOM 842 C C . LEU A 1 112 ? -16.300 -2.634 18.964 1.00 85.81 112 LEU A C 1
ATOM 844 O O . LEU A 1 112 ? -17.343 -2.176 19.422 1.00 85.81 112 LEU A O 1
ATOM 848 N N . THR A 1 113 ? -15.258 -1.853 18.668 1.00 86.75 113 THR A N 1
ATOM 849 C CA . THR A 1 113 ? -15.258 -0.398 18.875 1.00 86.75 113 THR A CA 1
ATOM 850 C C . THR A 1 113 ? -16.411 0.268 18.125 1.00 86.75 113 THR A C 1
ATOM 852 O O . THR A 1 113 ? -17.101 1.114 18.687 1.00 86.75 113 THR A O 1
ATOM 855 N N . THR A 1 114 ? -16.685 -0.150 16.886 1.00 90.19 114 THR A N 1
ATOM 856 C CA . THR A 1 114 ? -17.818 0.368 16.103 1.00 90.19 114 THR A CA 1
ATOM 857 C C . THR A 1 114 ? -19.152 0.065 16.785 1.00 90.19 114 THR A C 1
ATOM 859 O O . THR A 1 114 ? -19.995 0.953 16.899 1.00 90.19 114 THR A O 1
ATOM 862 N N . VAL A 1 115 ? -19.338 -1.159 17.291 1.00 87.75 115 VAL A N 1
ATOM 863 C CA . VAL A 1 115 ? -20.539 -1.537 18.052 1.00 87.75 115 VAL A CA 1
ATOM 864 C C . VAL A 1 115 ? -20.679 -0.682 19.315 1.00 87.75 115 VAL A C 1
ATOM 866 O O . VAL A 1 115 ? -21.758 -0.146 19.558 1.00 87.75 115 VAL A O 1
ATOM 869 N N . LEU A 1 116 ? -19.603 -0.484 20.083 1.00 83.81 116 LEU A N 1
ATOM 870 C CA . LEU A 1 116 ? -19.620 0.341 21.299 1.00 83.81 116 LEU A CA 1
ATOM 871 C C . LEU A 1 116 ? -19.968 1.805 21.006 1.00 83.81 116 LEU A C 1
ATOM 873 O O . LEU A 1 116 ? -20.773 2.397 21.722 1.00 83.81 116 LEU A O 1
ATOM 877 N N . VAL A 1 117 ? -19.424 2.378 19.928 1.00 89.25 117 VAL A N 1
ATOM 878 C CA . VAL A 1 117 ? -19.768 3.733 19.473 1.00 89.25 117 VAL A CA 1
ATOM 879 C C . VAL A 1 117 ? -21.247 3.828 19.106 1.00 89.25 117 VAL A C 1
ATOM 881 O O . VAL A 1 117 ? -21.920 4.766 19.527 1.00 89.25 117 VAL A O 1
ATOM 884 N N . VAL A 1 118 ? -21.782 2.855 18.363 1.00 89.88 118 VAL A N 1
ATOM 885 C CA . VAL A 1 118 ? -23.209 2.825 18.003 1.00 89.88 118 VAL A CA 1
ATOM 886 C C . VAL A 1 118 ? -24.091 2.737 19.254 1.00 89.88 118 VAL A C 1
ATOM 888 O O . VAL A 1 118 ? -25.064 3.483 19.358 1.00 89.88 118 VAL A O 1
ATOM 891 N N . LEU A 1 119 ? -23.730 1.902 20.234 1.00 84.19 119 LEU A N 1
ATOM 892 C CA . LEU A 1 119 ? -24.442 1.809 21.515 1.00 84.19 119 LEU A CA 1
ATOM 893 C C . LEU A 1 119 ? -24.362 3.115 22.322 1.00 84.19 119 LEU A C 1
ATOM 895 O O . LEU A 1 119 ? -25.360 3.535 22.907 1.00 84.19 119 LEU A O 1
ATOM 899 N N . ALA A 1 120 ? -23.212 3.793 22.323 1.00 84.06 120 ALA A N 1
ATOM 900 C CA . ALA A 1 120 ? -23.047 5.088 22.980 1.00 84.06 120 ALA A CA 1
ATOM 901 C C . ALA A 1 120 ? -23.910 6.181 22.323 1.00 84.06 120 ALA A C 1
ATOM 903 O O . ALA A 1 120 ? -24.561 6.953 23.028 1.00 84.06 120 ALA A O 1
ATOM 904 N N . ILE A 1 121 ? -23.977 6.215 20.985 1.00 89.00 121 ILE A N 1
ATOM 905 C CA . ILE A 1 121 ? -24.876 7.112 20.238 1.00 89.00 121 ILE A CA 1
ATOM 906 C C . ILE A 1 121 ? -26.333 6.831 20.619 1.00 89.00 121 ILE A C 1
ATOM 908 O O . ILE A 1 121 ? -27.075 7.763 20.925 1.00 89.00 121 ILE A O 1
ATOM 912 N N . HIS A 1 122 ? -26.732 5.558 20.637 1.00 85.06 122 HIS A N 1
ATOM 913 C CA . HIS A 1 122 ? -28.088 5.143 20.985 1.00 85.06 122 HIS A CA 1
ATOM 914 C C . HIS A 1 122 ? -28.491 5.614 22.390 1.00 85.06 122 HIS A C 1
ATOM 916 O O . HIS A 1 122 ? -29.536 6.244 22.544 1.00 85.06 122 HIS A O 1
ATOM 922 N N . ARG A 1 123 ? -27.621 5.421 23.396 1.00 80.69 123 ARG A N 1
ATOM 923 C CA . ARG A 1 123 ? -27.834 5.921 24.770 1.00 80.69 123 ARG A CA 1
ATOM 924 C C . ARG A 1 123 ? -28.036 7.438 24.818 1.00 80.69 123 ARG A C 1
ATOM 926 O O . ARG A 1 123 ? -28.910 7.918 25.536 1.00 80.69 123 ARG A O 1
ATOM 933 N N . ILE A 1 124 ? -27.266 8.201 24.033 1.00 84.94 124 ILE A N 1
ATOM 934 C CA . ILE A 1 124 ? -27.411 9.664 23.974 1.00 84.94 124 ILE A CA 1
ATOM 935 C C . ILE A 1 124 ? -28.758 10.079 23.374 1.00 84.94 124 ILE A C 1
ATOM 937 O O . ILE A 1 124 ? -29.411 10.987 23.895 1.00 84.94 124 ILE A O 1
ATOM 941 N N . VAL A 1 125 ? -29.156 9.437 22.274 1.00 88.81 125 VAL A N 1
ATOM 942 C CA . VAL A 1 125 ? -30.366 9.786 21.517 1.00 88.81 125 VAL A CA 1
ATOM 943 C C . VAL A 1 125 ? -31.632 9.414 22.282 1.00 88.81 125 VAL A C 1
ATOM 945 O O . VAL A 1 125 ? -32.533 10.244 22.400 1.00 88.81 125 VAL A O 1
ATOM 948 N N . GLU A 1 126 ? -31.697 8.200 22.828 1.00 84.38 126 GLU A N 1
ATOM 949 C CA . GLU A 1 126 ? -32.886 7.708 23.534 1.00 84.38 126 GLU A CA 1
ATOM 950 C C . GLU A 1 126 ? -33.021 8.260 24.957 1.00 84.38 126 GLU A C 1
ATOM 952 O O . GLU A 1 126 ? -34.091 8.176 25.554 1.00 84.38 126 GLU A O 1
ATOM 957 N N . LYS A 1 127 ? -31.958 8.880 25.488 1.00 77.12 127 LYS A N 1
ATOM 958 C CA . LYS A 1 127 ? -31.869 9.368 26.873 1.00 77.12 127 LYS A CA 1
ATOM 959 C C . LYS A 1 127 ? -32.131 8.287 27.930 1.00 77.12 127 LYS A C 1
ATOM 961 O O . LYS A 1 127 ? -32.518 8.613 29.053 1.00 77.12 127 LYS A O 1
ATOM 966 N N . ASP A 1 128 ? -31.894 7.027 27.582 1.00 68.88 128 ASP A N 1
ATOM 967 C CA . ASP A 1 128 ? -31.972 5.901 28.504 1.00 68.88 128 ASP A CA 1
ATOM 968 C C . ASP A 1 128 ? -30.633 5.745 29.238 1.00 68.88 128 ASP A C 1
ATOM 970 O O . ASP A 1 128 ? -29.650 5.216 28.709 1.00 68.88 128 ASP A O 1
ATOM 974 N N . TYR A 1 129 ? -30.585 6.305 30.447 1.00 65.81 129 TYR A N 1
ATOM 975 C CA . TYR A 1 129 ? -29.385 6.381 31.278 1.00 65.81 129 TYR A CA 1
ATOM 976 C C . TYR A 1 129 ? -29.535 5.639 32.610 1.00 65.81 129 TYR A C 1
ATOM 978 O O . TYR A 1 129 ? -28.867 6.002 33.583 1.00 65.81 129 TYR A O 1
ATOM 986 N N . GLU A 1 130 ? -30.405 4.628 32.698 1.00 59.75 130 GLU A N 1
ATOM 987 C CA . GLU A 1 130 ? -30.517 3.818 33.915 1.00 59.75 130 GLU A CA 1
ATOM 988 C C . GLU A 1 130 ? -29.252 2.968 34.122 1.00 59.75 130 GLU A C 1
ATOM 990 O O . GLU A 1 130 ? -29.146 1.811 33.722 1.00 59.75 130 GLU A O 1
ATOM 995 N N . VAL A 1 131 ? -28.249 3.572 34.761 1.00 66.81 131 VAL A N 1
ATOM 996 C CA . VAL A 1 131 ? -26.999 2.921 35.144 1.00 66.81 131 VAL A CA 1
ATOM 997 C C . VAL A 1 131 ? -26.939 2.858 36.660 1.00 66.81 131 VAL A C 1
ATOM 999 O O . VAL A 1 131 ? -26.926 3.881 37.347 1.00 66.81 131 VAL A O 1
ATOM 1002 N N . ASN A 1 132 ? -26.858 1.644 37.202 1.00 75.38 132 ASN A N 1
ATOM 1003 C CA . ASN A 1 132 ? -26.565 1.462 38.616 1.00 75.38 132 ASN A CA 1
ATOM 1004 C C . ASN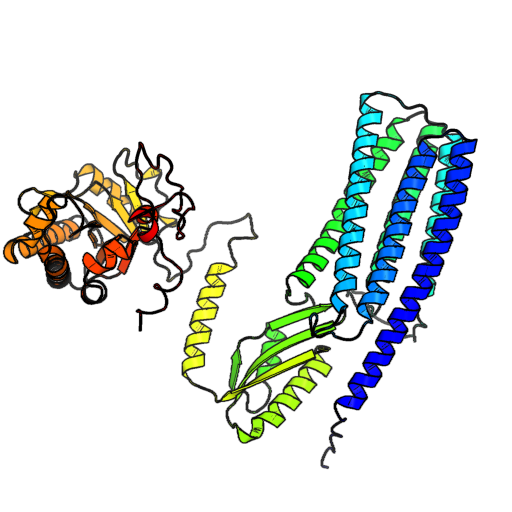 A 1 132 ? -25.097 1.844 38.875 1.00 75.38 132 ASN A C 1
ATOM 1006 O O . ASN A 1 132 ? -24.181 1.059 38.621 1.00 75.38 132 ASN A O 1
ATOM 1010 N N . ALA A 1 133 ? -24.889 3.068 39.366 1.00 76.88 133 ALA A N 1
ATOM 1011 C CA . ALA A 1 133 ? -23.565 3.645 39.584 1.00 76.88 133 ALA A CA 1
ATOM 1012 C C . ALA A 1 133 ? -22.707 2.840 40.576 1.00 76.88 133 ALA A C 1
ATOM 1014 O O . ALA A 1 133 ? -21.486 2.808 40.438 1.00 76.88 133 ALA A O 1
ATOM 1015 N N . ASP A 1 134 ? -23.321 2.159 41.551 1.00 83.31 134 ASP A N 1
ATOM 1016 C CA . ASP A 1 134 ? -22.594 1.311 42.501 1.00 83.31 134 ASP A CA 1
ATOM 1017 C C . ASP A 1 134 ? -22.078 0.036 41.836 1.00 83.31 134 ASP A C 1
ATOM 1019 O O . ASP A 1 134 ? -20.919 -0.335 42.025 1.00 83.31 134 ASP A O 1
ATOM 1023 N N . VAL A 1 135 ? -22.911 -0.600 41.010 1.00 80.81 135 VAL A N 1
ATOM 1024 C CA . VAL A 1 135 ? -22.519 -1.783 40.235 1.00 80.81 135 VAL A CA 1
ATOM 1025 C C . VAL A 1 135 ? -21.420 -1.427 39.233 1.00 80.81 135 VAL A C 1
ATOM 1027 O O . VAL A 1 135 ? -20.404 -2.113 39.200 1.00 80.81 135 VAL A O 1
ATOM 1030 N N . MET A 1 136 ? -21.579 -0.327 38.486 1.00 82.00 136 MET A N 1
ATOM 1031 C CA . MET A 1 136 ? -20.579 0.157 37.523 1.00 82.00 136 MET A CA 1
ATOM 1032 C C . MET A 1 136 ? -19.240 0.500 38.196 1.00 82.00 136 MET A C 1
ATOM 1034 O O . MET A 1 136 ? -18.178 0.215 37.649 1.00 82.00 136 MET A O 1
ATOM 1038 N N . LEU A 1 137 ? -19.269 1.097 39.394 1.00 86.62 137 LEU A N 1
ATOM 1039 C CA . LEU A 1 137 ? -18.053 1.414 40.143 1.00 86.62 137 LEU A CA 1
ATOM 1040 C C . LEU A 1 137 ? -17.315 0.145 40.586 1.00 86.62 137 LEU A C 1
ATOM 1042 O O . LEU A 1 137 ? -16.096 0.070 40.444 1.00 86.62 137 LEU A O 1
ATOM 1046 N N . ILE A 1 138 ? -18.037 -0.846 41.121 1.00 85.69 138 ILE A N 1
ATOM 1047 C CA . ILE A 1 138 ? -17.442 -2.118 41.555 1.00 85.69 138 ILE A CA 1
ATOM 1048 C C . ILE A 1 138 ? -16.830 -2.849 40.358 1.00 85.69 138 ILE A C 1
ATOM 1050 O O . ILE A 1 138 ? -15.680 -3.282 40.441 1.00 85.69 138 ILE A O 1
ATOM 1054 N N . THR A 1 139 ? -17.559 -2.947 39.244 1.00 81.88 139 THR A N 1
ATOM 1055 C CA . THR A 1 139 ? -17.071 -3.647 38.048 1.00 81.88 139 THR A CA 1
ATOM 1056 C C . THR A 1 139 ? -15.858 -2.941 37.453 1.00 81.88 139 THR A C 1
ATOM 1058 O O . THR A 1 139 ? -14.856 -3.596 37.195 1.00 81.88 139 THR A O 1
ATOM 1061 N N . ALA A 1 140 ? -15.859 -1.606 37.375 1.00 85.25 140 ALA A N 1
ATOM 1062 C CA . ALA A 1 140 ? -14.708 -0.849 36.883 1.00 85.25 140 ALA A CA 1
ATOM 1063 C C . ALA A 1 140 ? -13.450 -1.025 37.759 1.00 85.25 140 ALA A C 1
ATOM 1065 O O . ALA A 1 140 ? -12.341 -1.132 37.236 1.00 85.25 140 ALA A O 1
ATOM 1066 N N . ILE A 1 141 ? -13.594 -1.104 39.090 1.00 90.44 141 ILE A N 1
ATOM 1067 C CA . ILE A 1 141 ? -12.467 -1.405 39.993 1.00 90.44 141 ILE A CA 1
ATOM 1068 C C . ILE A 1 141 ? -11.921 -2.812 39.717 1.00 90.44 141 ILE A C 1
ATOM 1070 O O . ILE A 1 141 ? -10.702 -2.994 39.637 1.00 90.44 141 ILE A O 1
ATOM 1074 N N . CYS A 1 142 ? -12.806 -3.800 39.562 1.00 87.88 142 CYS A N 1
ATOM 1075 C CA . CYS A 1 142 ? -12.423 -5.168 39.223 1.00 87.88 142 CYS A CA 1
ATOM 1076 C C . CYS A 1 142 ? -11.715 -5.244 37.862 1.00 87.88 142 CYS A C 1
ATOM 1078 O O . CYS A 1 142 ? -10.655 -5.865 37.787 1.00 87.88 142 CYS A O 1
ATOM 1080 N N . GLY A 1 143 ? -12.230 -4.567 36.833 1.00 87.12 143 GLY A N 1
ATOM 1081 C CA . GLY A 1 143 ? -11.631 -4.508 35.497 1.00 87.12 143 GLY A CA 1
ATOM 1082 C C . GLY A 1 143 ? -10.243 -3.864 35.497 1.00 87.12 143 GLY A C 1
ATOM 1083 O O . GLY A 1 143 ? -9.294 -4.423 34.947 1.00 87.12 143 GLY A O 1
ATOM 1084 N N . VAL A 1 144 ? -10.059 -2.744 36.211 1.00 90.12 144 VAL A N 1
ATOM 1085 C CA . VAL A 1 144 ? -8.731 -2.121 36.381 1.00 90.12 144 VAL A CA 1
ATOM 1086 C C . VAL A 1 144 ? -7.759 -3.077 37.076 1.00 90.12 144 VAL A C 1
ATOM 1088 O O . VAL A 1 144 ? -6.635 -3.263 36.607 1.00 90.12 144 VAL A O 1
ATOM 1091 N N . ALA A 1 145 ? -8.175 -3.711 38.176 1.00 91.81 145 ALA A N 1
ATOM 1092 C CA . ALA A 1 145 ? -7.331 -4.667 38.891 1.00 91.81 145 ALA A CA 1
ATOM 1093 C C . ALA A 1 145 ? -6.946 -5.860 38.001 1.00 91.81 145 ALA A C 1
ATOM 1095 O O . ALA A 1 145 ? -5.784 -6.270 37.982 1.00 91.81 145 ALA A O 1
ATOM 1096 N N . PHE A 1 146 ? -7.899 -6.380 37.229 1.00 90.31 146 PHE A N 1
ATOM 1097 C CA . PHE A 1 146 ? -7.676 -7.469 36.290 1.00 90.31 146 PHE A CA 1
ATOM 1098 C C . PHE A 1 146 ? -6.666 -7.088 35.199 1.00 90.31 146 PHE A C 1
ATOM 1100 O O . PHE A 1 146 ? -5.681 -7.802 34.997 1.00 90.31 146 PHE A O 1
ATOM 1107 N N . ASN A 1 147 ? -6.837 -5.928 34.563 1.00 89.88 147 ASN A N 1
ATOM 1108 C CA . ASN A 1 147 ? -5.931 -5.457 33.516 1.00 89.88 147 ASN A CA 1
ATOM 1109 C C . ASN A 1 147 ? -4.507 -5.181 34.033 1.00 89.88 147 ASN A C 1
ATOM 1111 O O . ASN A 1 147 ? -3.530 -5.432 33.322 1.00 89.88 147 ASN A O 1
ATOM 1115 N N . ILE A 1 148 ? -4.348 -4.782 35.301 1.00 91.56 148 ILE A N 1
ATOM 1116 C CA . ILE A 1 148 ? -3.030 -4.701 35.955 1.00 91.56 148 ILE A CA 1
ATOM 1117 C C . ILE A 1 148 ? -2.390 -6.091 36.091 1.00 91.56 148 ILE A C 1
ATOM 1119 O O . ILE A 1 148 ? -1.211 -6.258 35.764 1.00 91.56 148 ILE A O 1
ATOM 1123 N N . VAL A 1 149 ? -3.142 -7.097 36.554 1.00 91.19 149 VAL A N 1
ATOM 1124 C CA . VAL A 1 149 ? -2.641 -8.479 36.680 1.00 91.19 149 VAL A CA 1
ATOM 1125 C C . VAL A 1 149 ? -2.231 -9.025 35.311 1.00 91.19 149 VAL A C 1
ATOM 1127 O O . VAL A 1 149 ? -1.142 -9.584 35.171 1.00 91.19 149 VAL A O 1
ATOM 1130 N N . MET A 1 150 ? -3.057 -8.809 34.290 1.00 87.19 150 MET A N 1
ATOM 1131 C CA . MET A 1 150 ? -2.783 -9.199 32.906 1.00 87.19 150 MET A CA 1
ATOM 1132 C C . MET A 1 150 ? -1.497 -8.568 32.370 1.00 87.19 150 MET A C 1
ATOM 1134 O O . MET A 1 150 ? -0.621 -9.273 31.858 1.00 87.19 150 MET A O 1
ATOM 1138 N N . GLY A 1 151 ? -1.345 -7.253 32.550 1.00 87.12 151 GLY A N 1
ATOM 1139 C CA . GLY A 1 151 ? -0.145 -6.523 32.151 1.00 87.12 151 GLY A CA 1
ATOM 1140 C C . GLY A 1 151 ? 1.105 -7.045 32.861 1.00 87.12 151 GLY A C 1
ATOM 1141 O O . GLY A 1 151 ? 2.139 -7.250 32.225 1.00 87.12 151 GLY A O 1
ATOM 1142 N N . ALA A 1 152 ? 1.007 -7.351 34.159 1.00 87.69 152 ALA A N 1
ATOM 1143 C CA . ALA A 1 152 ? 2.110 -7.922 34.928 1.00 87.69 152 ALA A CA 1
ATOM 1144 C C . ALA A 1 152 ? 2.510 -9.322 34.430 1.00 87.69 152 ALA A C 1
ATOM 1146 O O . ALA A 1 152 ? 3.702 -9.594 34.262 1.00 87.69 152 ALA A O 1
ATOM 1147 N N . VAL A 1 153 ? 1.542 -10.199 34.140 1.00 87.25 153 VAL A N 1
ATOM 1148 C CA . VAL A 1 153 ? 1.798 -11.548 33.604 1.00 87.25 153 VAL A CA 1
ATOM 1149 C C . VAL A 1 153 ? 2.481 -11.476 32.236 1.00 87.25 153 VAL A C 1
ATOM 1151 O O . VAL A 1 153 ? 3.475 -12.172 32.011 1.00 87.25 153 VAL A O 1
ATOM 1154 N N . LEU A 1 154 ? 2.008 -10.605 31.338 1.00 83.38 154 LEU A N 1
ATOM 1155 C CA . LEU A 1 154 ? 2.611 -10.409 30.015 1.00 83.38 154 LEU A CA 1
ATOM 1156 C C . LEU A 1 154 ? 4.015 -9.803 30.101 1.00 83.38 154 LEU A C 1
ATOM 1158 O O . LEU A 1 154 ? 4.923 -10.261 29.402 1.00 83.38 154 LEU A O 1
ATOM 1162 N N . HIS A 1 155 ? 4.226 -8.821 30.980 1.00 81.44 155 HIS A N 1
ATOM 1163 C CA . HIS A 1 155 ? 5.523 -8.173 31.167 1.00 81.44 155 HIS A CA 1
ATOM 1164 C C . HIS A 1 155 ? 6.567 -9.139 31.749 1.00 81.44 155 HIS A C 1
ATOM 1166 O O . HIS A 1 155 ? 7.655 -9.287 31.193 1.00 81.44 155 HIS A O 1
ATOM 1172 N N . VAL A 1 156 ? 6.228 -9.865 32.822 1.00 78.56 156 VAL A N 1
ATOM 1173 C CA . VAL A 1 156 ? 7.117 -10.870 33.439 1.00 78.56 156 VAL A CA 1
ATOM 1174 C C . VAL A 1 156 ? 7.360 -12.049 32.493 1.00 78.56 156 VAL A C 1
ATOM 1176 O O . VAL A 1 156 ? 8.475 -12.563 32.400 1.00 78.56 156 VAL A O 1
ATOM 1179 N N . GLY A 1 157 ? 6.337 -12.459 31.740 1.00 66.81 157 GLY A N 1
ATOM 1180 C CA . GLY A 1 157 ? 6.456 -13.494 30.720 1.00 66.81 157 GLY A CA 1
ATOM 1181 C C . GLY A 1 157 ? 7.409 -13.103 29.586 1.00 66.81 157 GLY A C 1
ATOM 1182 O O . GLY A 1 157 ? 8.205 -13.941 29.147 1.00 66.81 157 GLY A O 1
ATOM 1183 N N . SER A 1 158 ? 7.372 -11.842 29.150 1.00 62.16 158 SER A N 1
ATOM 1184 C CA . SER A 1 158 ? 8.176 -11.310 28.036 1.00 62.16 158 SER A CA 1
ATOM 1185 C C . SER A 1 158 ? 9.606 -10.943 28.434 1.00 62.16 158 SER A C 1
ATOM 1187 O O . SER A 1 158 ? 10.526 -11.114 27.635 1.00 62.16 158 SER A O 1
ATOM 1189 N N . ALA A 1 159 ? 9.824 -10.508 29.677 1.00 52.56 159 ALA A N 1
ATOM 1190 C CA . ALA A 1 159 ? 11.142 -10.193 30.217 1.00 52.56 159 ALA A CA 1
ATOM 1191 C C . ALA A 1 159 ? 11.940 -11.480 30.507 1.00 52.56 159 ALA A C 1
ATOM 1193 O O . ALA A 1 159 ? 11.982 -12.017 31.615 1.00 52.56 159 ALA A O 1
ATOM 1194 N N . GLY A 1 160 ? 12.589 -12.042 29.489 1.00 43.22 160 GLY A N 1
ATOM 1195 C CA . GLY A 1 160 ? 13.722 -12.938 29.718 1.00 43.22 160 GLY A CA 1
ATOM 1196 C C . GLY A 1 160 ? 14.876 -12.157 30.351 1.00 43.22 160 GLY A C 1
ATOM 1197 O O . GLY A 1 160 ? 15.283 -11.157 29.782 1.00 43.22 160 GLY A O 1
ATOM 1198 N N . ARG A 1 161 ? 15.368 -12.608 31.519 1.00 34.12 161 ARG A N 1
ATOM 1199 C CA . ARG A 1 161 ? 16.614 -12.197 32.211 1.00 34.12 161 ARG A CA 1
ATOM 1200 C C . ARG A 1 161 ? 17.479 -11.188 31.428 1.00 34.12 161 ARG A C 1
ATOM 1202 O O . ARG A 1 161 ? 18.282 -11.591 30.591 1.00 34.12 161 ARG A O 1
ATOM 1209 N N . HIS A 1 162 ? 17.361 -9.899 31.743 1.00 34.09 162 HIS A N 1
ATOM 1210 C CA . HIS A 1 162 ? 18.292 -8.887 31.251 1.00 34.09 162 HIS A CA 1
ATOM 1211 C C . HIS A 1 162 ? 19.669 -9.083 31.899 1.00 34.09 162 HIS A C 1
ATOM 1213 O O . HIS A 1 162 ? 19.806 -8.997 33.119 1.00 34.09 162 HIS A O 1
ATOM 1219 N N . SER A 1 163 ? 20.693 -9.324 31.077 1.00 26.53 163 SER A N 1
ATOM 1220 C CA . SER A 1 163 ? 22.068 -8.977 31.425 1.00 26.53 163 SER A CA 1
ATOM 1221 C C . SER A 1 163 ? 22.188 -7.454 31.444 1.00 26.53 163 SER A C 1
ATOM 1223 O O . SER A 1 163 ? 21.764 -6.784 30.503 1.00 26.53 163 SER A O 1
ATOM 1225 N N . HIS A 1 164 ? 22.758 -6.910 32.512 1.00 27.11 164 HIS A N 1
ATOM 1226 C CA . HIS A 1 164 ? 22.988 -5.482 32.685 1.00 27.11 164 HIS A CA 1
ATOM 1227 C C . HIS A 1 164 ? 23.959 -4.934 31.624 1.00 27.11 164 HIS A C 1
ATOM 1229 O O . HIS A 1 164 ? 25.134 -5.290 31.630 1.00 27.11 164 HIS A O 1
ATOM 1235 N N . SER A 1 165 ? 23.512 -4.011 30.772 1.00 24.78 165 SER A N 1
ATOM 1236 C CA . SER A 1 165 ? 24.410 -3.011 30.185 1.00 24.78 165 SER A CA 1
ATOM 1237 C C . SER A 1 165 ? 23.735 -1.644 30.209 1.00 24.78 165 SER A C 1
ATOM 1239 O O . SER A 1 165 ? 22.653 -1.458 29.659 1.00 24.78 165 SER A O 1
ATOM 1241 N N . HIS A 1 166 ? 24.368 -0.707 30.904 1.00 31.09 166 HIS A N 1
ATOM 1242 C CA . HIS A 1 166 ? 23.931 0.673 31.045 1.00 31.09 166 HIS A CA 1
ATOM 1243 C C . HIS A 1 166 ? 24.161 1.464 29.751 1.00 31.09 166 HIS A C 1
ATOM 1245 O O . HIS A 1 166 ? 25.249 1.389 29.186 1.00 31.09 166 HIS A O 1
ATOM 1251 N N . GLY A 1 167 ? 23.198 2.311 29.373 1.00 25.80 167 GLY A N 1
ATOM 1252 C CA . GLY A 1 167 ? 23.474 3.514 28.582 1.00 25.80 167 GLY A CA 1
ATOM 1253 C C . GLY A 1 167 ? 22.475 3.824 27.467 1.00 25.80 167 GLY A C 1
ATOM 1254 O O . GLY A 1 167 ? 22.287 3.024 26.563 1.00 25.80 167 GLY A O 1
ATOM 1255 N N . GLY A 1 168 ? 21.937 5.049 27.493 1.00 23.53 168 GLY A N 1
ATOM 1256 C CA . GLY A 1 168 ? 21.584 5.785 26.274 1.00 23.53 168 GLY A CA 1
ATOM 1257 C C . GLY A 1 168 ? 20.098 5.903 25.946 1.00 23.53 168 GLY A C 1
ATOM 1258 O O . GLY A 1 168 ? 19.495 5.012 25.366 1.00 23.53 168 GLY A O 1
ATOM 1259 N N . SER A 1 169 ? 19.536 7.073 26.240 1.00 30.08 169 SER A N 1
ATOM 1260 C CA . SER A 1 169 ? 18.248 7.552 25.744 1.00 30.08 169 SER A CA 1
ATOM 1261 C C . SER A 1 169 ? 18.202 7.608 24.211 1.00 30.08 169 SER A C 1
ATOM 1263 O O . SER A 1 169 ? 18.897 8.420 23.605 1.00 30.08 169 SER A O 1
ATOM 1265 N N . SER A 1 170 ? 17.343 6.807 23.588 1.00 24.78 1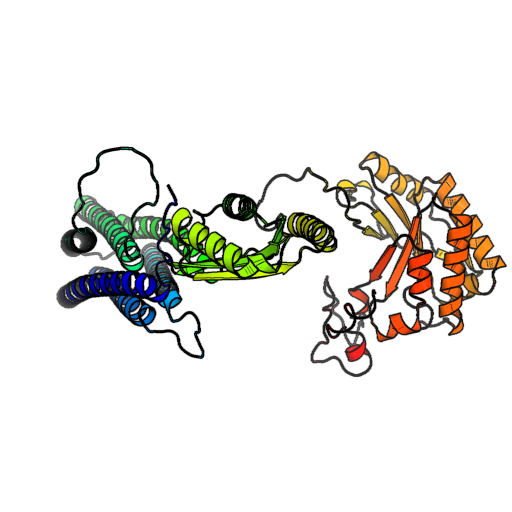70 SER A N 1
ATOM 1266 C CA . SER A 1 170 ? 16.679 7.127 22.317 1.00 24.78 170 SER A CA 1
ATOM 1267 C C . SER A 1 170 ? 15.595 6.083 22.047 1.00 24.78 170 SER A C 1
ATOM 1269 O O . SER A 1 170 ? 15.797 4.896 22.295 1.00 24.78 170 SER A O 1
ATOM 1271 N N . HIS A 1 171 ? 14.434 6.529 21.568 1.00 27.27 171 HIS A N 1
ATOM 1272 C CA . HIS A 1 171 ? 13.329 5.683 21.115 1.00 27.27 171 HIS A CA 1
ATOM 1273 C C . HIS A 1 171 ? 13.726 4.927 19.837 1.00 27.27 171 HIS A C 1
ATOM 1275 O O . HIS A 1 171 ? 13.284 5.255 18.741 1.00 27.27 171 HIS A O 1
ATOM 1281 N N . SER A 1 172 ? 14.599 3.934 19.978 1.00 24.61 172 SER A N 1
ATOM 1282 C CA . SER A 1 172 ? 14.900 2.946 18.949 1.00 24.61 172 SER A CA 1
ATOM 1283 C C . SER A 1 172 ? 14.126 1.669 19.273 1.00 24.61 172 SER A C 1
ATOM 1285 O O . SER A 1 172 ? 14.097 1.208 20.414 1.00 24.61 172 SER A O 1
ATOM 1287 N N . HIS A 1 173 ? 13.428 1.129 18.274 1.00 31.77 173 HIS A N 1
ATOM 1288 C CA . HIS A 1 173 ? 12.682 -0.128 18.339 1.00 31.77 173 HIS A CA 1
ATOM 1289 C C . HIS A 1 173 ? 13.625 -1.337 18.429 1.00 31.77 173 HIS A C 1
ATOM 1291 O O . HIS A 1 173 ? 13.581 -2.228 17.588 1.00 31.77 173 HIS A O 1
ATOM 1297 N N . ASP A 1 174 ? 14.479 -1.383 19.446 1.00 35.03 174 ASP A N 1
ATOM 1298 C CA . ASP A 1 174 ? 15.405 -2.488 19.652 1.00 35.03 174 ASP A CA 1
ATOM 1299 C C . ASP A 1 174 ? 14.894 -3.374 20.794 1.00 35.03 174 ASP A C 1
ATOM 1301 O O . ASP A 1 174 ? 15.273 -3.217 21.950 1.00 35.03 174 ASP A O 1
ATOM 1305 N N . THR A 1 175 ? 13.952 -4.281 20.501 1.00 35.34 175 THR A N 1
ATOM 1306 C CA . THR A 1 175 ? 13.609 -5.384 21.420 1.00 35.34 175 THR A CA 1
ATOM 1307 C C . THR A 1 175 ? 13.157 -6.631 20.660 1.00 35.34 175 THR A C 1
ATOM 1309 O O . THR A 1 175 ? 12.078 -6.692 20.080 1.00 35.34 175 THR A O 1
ATOM 1312 N N . ARG A 1 176 ? 14.010 -7.658 20.724 1.00 44.56 176 ARG A N 1
ATOM 1313 C CA . ARG A 1 176 ? 13.885 -9.014 20.160 1.00 44.56 176 ARG A CA 1
ATOM 1314 C C . ARG A 1 176 ? 12.779 -9.859 20.831 1.00 44.56 176 ARG A C 1
ATOM 1316 O O . ARG A 1 176 ? 13.065 -10.926 21.381 1.00 44.56 176 ARG A O 1
ATOM 1323 N N . GLY A 1 177 ? 11.542 -9.367 20.873 1.00 54.16 177 GLY A N 1
ATOM 1324 C CA . GLY A 1 177 ? 10.378 -10.052 21.453 1.00 54.16 177 GLY A CA 1
ATOM 1325 C C . GLY A 1 177 ? 9.347 -10.448 20.393 1.00 54.16 177 GLY A C 1
ATOM 1326 O O . GLY A 1 177 ? 9.170 -9.729 19.420 1.00 54.16 177 GLY A O 1
ATOM 1327 N N . ASN A 1 178 ? 8.640 -11.569 20.594 1.00 65.44 178 ASN A N 1
ATOM 1328 C CA . ASN A 1 178 ? 7.614 -12.045 19.654 1.00 65.44 178 ASN A CA 1
ATOM 1329 C C . ASN A 1 178 ? 6.523 -10.976 19.454 1.00 65.44 178 ASN A C 1
ATOM 1331 O O . ASN A 1 178 ? 5.914 -10.516 20.428 1.00 65.44 178 ASN A O 1
ATOM 1335 N N . VAL A 1 179 ? 6.259 -10.610 18.198 1.00 66.69 179 VAL A N 1
ATOM 1336 C CA . VAL A 1 179 ? 5.334 -9.520 17.862 1.00 66.69 179 VAL A CA 1
ATOM 1337 C C . VAL A 1 179 ? 3.924 -9.752 18.378 1.00 66.69 179 VAL A C 1
ATOM 1339 O O . VAL A 1 179 ? 3.310 -8.803 18.853 1.00 66.69 179 VAL A O 1
ATOM 1342 N N . ASN A 1 180 ? 3.429 -10.987 18.395 1.00 69.81 180 ASN A N 1
ATOM 1343 C CA . ASN A 1 180 ? 2.091 -11.265 18.914 1.00 69.81 180 ASN A CA 1
ATOM 1344 C C . ASN A 1 180 ? 2.004 -11.026 20.426 1.00 69.81 180 ASN A C 1
ATOM 1346 O O . ASN A 1 180 ? 0.976 -10.576 20.923 1.00 69.81 180 ASN A O 1
ATOM 1350 N N . VAL A 1 181 ? 3.091 -11.255 21.170 1.00 73.31 181 VAL A N 1
ATOM 1351 C CA . VAL A 1 181 ? 3.140 -10.941 22.608 1.00 73.31 181 VAL A CA 1
ATOM 1352 C C . VAL A 1 181 ? 3.223 -9.432 22.831 1.00 73.31 181 VAL A C 1
ATOM 1354 O O . VAL A 1 181 ? 2.569 -8.905 23.727 1.00 73.31 181 VAL A O 1
ATOM 1357 N N . ARG A 1 182 ? 3.985 -8.717 21.997 1.00 71.00 182 ARG A N 1
ATOM 1358 C CA . ARG A 1 182 ? 4.045 -7.250 22.036 1.00 71.00 182 ARG A CA 1
ATOM 1359 C C . ARG A 1 182 ? 2.698 -6.619 21.670 1.00 71.00 182 ARG A C 1
ATOM 1361 O O . ARG A 1 182 ? 2.285 -5.675 22.334 1.00 71.00 182 ARG A O 1
ATOM 1368 N N . ALA A 1 183 ? 2.015 -7.148 20.659 1.00 71.31 183 ALA A N 1
ATOM 1369 C CA . ALA A 1 183 ? 0.671 -6.735 20.275 1.00 71.31 183 ALA A CA 1
ATOM 1370 C C . ALA A 1 183 ? -0.320 -6.981 21.420 1.00 71.31 183 ALA A C 1
ATOM 1372 O O . ALA A 1 183 ? -1.032 -6.059 21.802 1.00 71.31 183 ALA A O 1
ATOM 1373 N N . ALA A 1 184 ? -0.282 -8.164 22.044 1.00 75.81 184 ALA A N 1
ATOM 1374 C CA . ALA A 1 184 ? -1.078 -8.469 23.233 1.00 75.81 184 ALA A CA 1
ATOM 1375 C C . ALA A 1 184 ? -0.777 -7.520 24.410 1.00 75.81 184 ALA A C 1
ATOM 1377 O O . ALA A 1 184 ? -1.692 -7.115 25.117 1.00 75.81 184 ALA A O 1
ATOM 1378 N N . LEU A 1 185 ? 0.483 -7.124 24.619 1.00 78.00 185 LEU A N 1
ATOM 1379 C CA . LEU A 1 185 ? 0.847 -6.159 25.661 1.00 78.00 185 LEU A CA 1
ATOM 1380 C C . LEU A 1 185 ? 0.290 -4.758 25.373 1.00 78.00 185 LEU A C 1
ATOM 1382 O O . LEU A 1 185 ? -0.263 -4.134 26.272 1.00 78.00 185 LEU A O 1
ATOM 1386 N N . ILE A 1 186 ? 0.436 -4.263 24.139 1.00 74.94 186 ILE A N 1
ATOM 1387 C CA . ILE A 1 186 ? -0.120 -2.964 23.727 1.00 74.94 186 ILE A CA 1
ATOM 1388 C C . ILE A 1 186 ? -1.644 -2.973 23.877 1.00 74.94 186 ILE A C 1
ATOM 1390 O O . ILE A 1 186 ? -2.206 -1.996 24.364 1.00 74.94 186 ILE A O 1
ATOM 1394 N N . HIS A 1 187 ? -2.281 -4.088 23.518 1.00 78.38 187 HIS A N 1
ATOM 1395 C CA . HIS A 1 187 ? -3.714 -4.315 23.687 1.00 78.38 187 HIS A CA 1
ATOM 1396 C C . HIS A 1 187 ? -4.135 -4.194 25.158 1.00 78.38 187 HIS A C 1
ATOM 1398 O O . HIS A 1 187 ? -4.897 -3.297 25.490 1.00 78.38 187 HIS A O 1
ATOM 1404 N N . VAL A 1 188 ? -3.527 -4.969 26.066 1.00 83.06 188 VAL A N 1
ATOM 1405 C CA . VAL A 1 188 ? -3.845 -4.909 27.510 1.00 83.06 188 VAL A CA 1
ATOM 1406 C C . VAL A 1 188 ? -3.582 -3.523 28.115 1.00 83.06 188 VAL A C 1
ATOM 1408 O O . VAL A 1 188 ? -4.294 -3.092 29.021 1.00 83.06 188 VAL A O 1
ATOM 1411 N N . ILE A 1 189 ? -2.568 -2.795 27.636 1.00 82.62 189 ILE A N 1
ATOM 1412 C CA . ILE A 1 189 ? -2.333 -1.405 28.061 1.00 82.62 189 ILE A CA 1
ATOM 1413 C C . ILE A 1 189 ? -3.482 -0.494 27.605 1.00 82.62 189 ILE A C 1
ATOM 1415 O O . ILE A 1 189 ? -3.914 0.361 28.380 1.00 82.62 189 ILE A O 1
ATOM 1419 N N . GLY A 1 190 ? -3.979 -0.674 26.379 1.00 80.56 190 GLY A N 1
ATOM 1420 C CA . GLY A 1 190 ? -5.172 0.011 25.879 1.00 80.56 190 GLY A CA 1
ATOM 1421 C C . GLY A 1 190 ? -6.393 -0.260 26.759 1.00 80.56 190 GLY A C 1
ATOM 1422 O O . GLY A 1 190 ? -7.040 0.685 27.211 1.00 80.56 190 GLY A O 1
ATOM 1423 N N . ASP A 1 191 ? -6.623 -1.526 27.103 1.00 83.88 191 ASP A N 1
ATOM 1424 C CA . ASP A 1 191 ? -7.748 -1.959 27.939 1.00 83.88 191 ASP A CA 1
ATOM 1425 C C . ASP A 1 191 ? -7.650 -1.409 29.361 1.00 83.88 191 ASP A C 1
ATOM 1427 O O . ASP A 1 191 ? -8.648 -0.992 29.950 1.00 83.88 191 ASP A O 1
ATOM 1431 N N . LEU A 1 192 ? -6.437 -1.343 29.920 1.00 87.88 192 LEU A N 1
ATOM 1432 C CA . LEU A 1 192 ? -6.190 -0.725 31.220 1.00 87.88 192 LEU A CA 1
ATOM 1433 C C . LEU A 1 192 ? -6.540 0.766 31.199 1.00 87.88 192 LEU A C 1
ATOM 1435 O O . LEU A 1 192 ? -7.214 1.257 32.104 1.00 87.88 192 LEU A O 1
ATOM 1439 N N . ILE A 1 193 ? -6.090 1.482 30.167 1.00 86.50 193 ILE A N 1
ATOM 1440 C CA . ILE A 1 193 ? -6.380 2.906 29.979 1.00 86.50 193 ILE A CA 1
ATOM 1441 C C . ILE A 1 193 ? -7.897 3.127 29.847 1.00 86.50 193 ILE A C 1
ATOM 1443 O O . ILE A 1 193 ? -8.444 4.013 30.509 1.00 86.50 193 ILE A O 1
ATOM 1447 N N . GLN A 1 194 ? -8.582 2.284 29.073 1.00 85.00 194 GLN A N 1
ATOM 1448 C CA . GLN A 1 194 ? -10.037 2.310 28.930 1.00 85.00 194 GLN A CA 1
ATOM 1449 C C . GLN A 1 194 ? -10.751 2.001 30.255 1.00 85.00 194 GLN A C 1
ATOM 1451 O O . GLN A 1 194 ? -11.663 2.729 30.643 1.00 85.00 194 GLN A O 1
ATOM 1456 N N . SER A 1 195 ? -10.296 0.991 31.000 1.00 87.50 195 SER A N 1
ATOM 1457 C CA . SER A 1 195 ? -10.857 0.606 32.306 1.00 87.50 195 SER A CA 1
ATOM 1458 C C . SER A 1 195 ? -10.731 1.730 33.336 1.00 87.50 195 SER A C 1
ATOM 1460 O O . SER A 1 195 ? -11.669 2.005 34.081 1.00 87.50 195 SER A O 1
ATOM 1462 N N . ILE A 1 196 ? -9.590 2.431 33.357 1.00 89.81 196 ILE A N 1
ATOM 1463 C CA . ILE A 1 196 ? -9.389 3.621 34.199 1.00 89.81 196 ILE A CA 1
ATOM 1464 C C . ILE A 1 196 ? -10.365 4.728 33.791 1.00 89.81 196 ILE A C 1
ATOM 1466 O O . ILE A 1 196 ? -10.940 5.398 34.647 1.00 89.81 196 ILE A O 1
ATOM 1470 N N . GLY A 1 197 ? -10.585 4.908 32.492 1.00 88.31 197 GLY A N 1
ATOM 1471 C CA . GLY A 1 197 ? -11.579 5.835 31.972 1.00 88.31 197 GLY A CA 1
ATOM 1472 C C . GLY A 1 197 ? -13.000 5.542 32.447 1.00 88.31 197 GLY A C 1
ATOM 1473 O O . GLY A 1 197 ? -13.682 6.439 32.945 1.00 88.31 197 GLY A O 1
ATOM 1474 N N . VAL A 1 198 ? -13.435 4.284 32.342 1.00 86.25 198 VAL A N 1
ATOM 1475 C CA . VAL A 1 198 ? -14.745 3.827 32.833 1.00 86.25 198 VAL A CA 1
ATOM 1476 C C . VAL A 1 198 ? -14.848 4.008 34.350 1.00 86.25 198 VAL A C 1
ATOM 1478 O O . VAL A 1 198 ? -15.875 4.470 34.841 1.00 86.25 198 VAL A O 1
ATOM 1481 N N . LEU A 1 199 ? -13.770 3.749 35.098 1.00 89.75 199 LEU A N 1
ATOM 1482 C CA . LEU A 1 199 ? -13.712 3.999 36.539 1.00 89.75 199 LEU A CA 1
ATOM 1483 C C . LEU A 1 199 ? -13.906 5.486 36.876 1.00 89.75 199 LEU A C 1
ATOM 1485 O O . LEU A 1 199 ? -14.683 5.821 37.772 1.00 89.75 199 LEU A O 1
ATOM 1489 N N . ILE A 1 200 ? -13.242 6.387 36.148 1.00 91.12 200 ILE A N 1
ATOM 1490 C CA . ILE A 1 200 ? -13.419 7.838 36.310 1.00 91.12 200 ILE A CA 1
ATOM 1491 C C . ILE A 1 200 ? -14.865 8.235 35.984 1.00 91.12 200 ILE A C 1
ATOM 1493 O O . ILE A 1 200 ? -15.474 8.981 36.753 1.00 91.12 200 ILE A O 1
ATOM 1497 N N . ALA A 1 201 ? -15.439 7.710 34.897 1.00 87.12 201 ALA A N 1
ATOM 1498 C CA . ALA A 1 201 ? -16.832 7.962 34.536 1.00 87.12 201 ALA A CA 1
ATOM 1499 C C . ALA A 1 201 ? -17.797 7.485 35.636 1.00 87.12 201 ALA A C 1
ATOM 1501 O O . ALA A 1 201 ? -18.672 8.246 36.044 1.00 87.12 201 ALA A O 1
ATOM 1502 N N . ALA A 1 202 ? -17.589 6.290 36.197 1.00 86.50 202 ALA A N 1
ATOM 1503 C CA . ALA A 1 202 ? -18.396 5.756 37.294 1.00 86.50 202 ALA A CA 1
ATOM 1504 C C . ALA A 1 202 ? -18.334 6.641 38.553 1.00 86.50 202 ALA A C 1
ATOM 1506 O O . ALA A 1 202 ? -19.363 6.909 39.178 1.00 86.50 202 ALA A O 1
ATOM 1507 N N . ILE A 1 203 ? -17.147 7.152 38.907 1.00 91.19 203 ILE A N 1
ATOM 1508 C CA . ILE A 1 203 ? -16.968 8.096 40.024 1.00 91.19 203 ILE A CA 1
ATOM 1509 C C . ILE A 1 203 ? -17.740 9.395 39.759 1.00 91.19 203 ILE A C 1
ATOM 1511 O O . ILE A 1 203 ? -18.475 9.861 40.631 1.00 91.19 203 ILE A O 1
ATOM 1515 N N . VAL A 1 204 ? -17.616 9.966 38.557 1.00 90.62 204 VAL A N 1
ATOM 1516 C CA . VAL A 1 204 ? -18.345 11.186 38.172 1.00 90.62 204 VAL A CA 1
ATOM 1517 C C . VAL A 1 204 ? -19.852 10.963 38.276 1.00 90.62 204 VAL A C 1
ATOM 1519 O O . VAL A 1 204 ? -20.534 11.763 38.915 1.00 90.62 204 VAL A O 1
ATOM 1522 N N . ILE A 1 205 ? -20.371 9.862 37.731 1.00 87.19 205 ILE A N 1
ATOM 1523 C CA . ILE A 1 205 ? -21.800 9.525 37.782 1.00 87.19 205 ILE A CA 1
ATOM 1524 C C . ILE A 1 205 ? -22.269 9.386 39.233 1.00 87.19 205 ILE A C 1
ATOM 1526 O O . ILE A 1 205 ? -23.284 9.973 39.601 1.00 87.19 205 ILE A O 1
ATOM 1530 N N . LYS A 1 206 ? -21.510 8.685 40.083 1.00 87.50 206 LYS A N 1
ATOM 1531 C CA . LYS A 1 206 ? -21.882 8.454 41.484 1.00 87.50 206 LYS A CA 1
ATOM 1532 C C . LYS A 1 206 ? -21.967 9.740 42.310 1.00 87.50 206 LYS A C 1
ATOM 1534 O O . LYS A 1 206 ? -22.878 9.873 43.121 1.00 87.50 206 LYS A O 1
ATOM 1539 N N . PHE A 1 207 ? -21.029 10.673 42.133 1.00 91.31 207 PHE A N 1
ATOM 1540 C CA . PHE A 1 207 ? -20.984 11.899 42.942 1.00 91.31 207 PHE A CA 1
ATOM 1541 C C . PHE A 1 207 ? -21.773 13.073 42.351 1.00 91.31 207 PHE A C 1
ATOM 1543 O O . PHE A 1 207 ? -22.201 13.942 43.106 1.00 91.31 207 PHE A O 1
ATOM 1550 N N . THR A 1 208 ? -21.962 13.125 41.030 1.00 89.38 208 THR A N 1
ATOM 1551 C CA . THR A 1 208 ? -22.603 14.273 40.353 1.00 89.38 208 THR A CA 1
ATOM 1552 C C . THR A 1 208 ? -23.944 13.942 39.703 1.00 89.38 208 THR A C 1
ATOM 1554 O O . THR A 1 208 ? -24.688 14.855 39.357 1.00 89.38 208 THR A O 1
ATOM 1557 N N . GLY A 1 209 ? -24.255 12.658 39.502 1.00 84.06 209 GLY A N 1
ATOM 1558 C CA . GLY A 1 209 ? -25.410 12.218 38.717 1.00 84.06 209 GLY A CA 1
ATOM 1559 C C . GLY A 1 209 ? -25.272 12.460 37.209 1.00 84.06 209 GLY A C 1
ATOM 1560 O O . GLY A 1 209 ? -26.234 12.258 36.474 1.00 84.06 209 GLY A O 1
ATOM 1561 N N . TYR A 1 210 ? -24.105 12.901 36.719 1.00 86.69 210 TYR A N 1
ATOM 1562 C CA . TYR A 1 210 ? -23.890 13.210 35.305 1.00 86.69 210 TYR A CA 1
ATOM 1563 C C . TYR A 1 210 ? -23.694 11.937 34.464 1.00 86.69 210 TYR A C 1
ATOM 1565 O O . TYR A 1 210 ? -22.573 11.534 34.156 1.00 86.69 210 TYR A O 1
ATOM 1573 N N . THR A 1 211 ? -24.802 11.303 34.077 1.00 82.19 211 THR A N 1
ATOM 1574 C CA . THR A 1 211 ? -24.836 10.023 33.341 1.00 82.19 211 THR A CA 1
ATOM 1575 C C . THR A 1 211 ? -24.225 10.074 31.939 1.00 82.19 211 THR A C 1
ATOM 1577 O O . THR A 1 211 ? -23.760 9.055 31.435 1.00 82.19 211 THR A O 1
ATOM 1580 N N . ALA A 1 212 ? -24.140 11.258 31.327 1.00 83.56 212 ALA A N 1
ATOM 1581 C CA . ALA A 1 212 ? -23.486 11.443 30.031 1.00 83.56 212 ALA A CA 1
ATOM 1582 C C . ALA A 1 212 ? -21.954 11.242 30.077 1.00 83.56 212 ALA A C 1
ATOM 1584 O O . ALA A 1 212 ? -21.327 11.145 29.022 1.00 83.56 212 ALA A O 1
ATOM 1585 N N . ALA A 1 213 ? -21.346 11.142 31.269 1.00 85.19 213 ALA A N 1
ATOM 1586 C CA . ALA A 1 213 ? -19.921 10.839 31.416 1.00 85.19 213 ALA A CA 1
ATOM 1587 C C . ALA A 1 213 ? -19.519 9.507 30.756 1.00 85.19 213 ALA A C 1
ATOM 1589 O O . ALA A 1 213 ? -18.429 9.421 30.195 1.00 85.19 213 ALA A O 1
ATOM 1590 N N . ASP A 1 214 ? -20.391 8.494 30.799 1.00 83.38 214 ASP A N 1
ATOM 1591 C CA . ASP A 1 214 ? -20.118 7.161 30.247 1.00 83.38 214 ASP A CA 1
ATOM 1592 C C . ASP A 1 214 ? -20.025 7.173 28.704 1.00 83.38 214 ASP A C 1
ATOM 1594 O O . ASP A 1 214 ? -18.950 6.870 28.183 1.00 83.38 214 ASP A O 1
ATOM 1598 N N . PRO A 1 215 ? -21.030 7.659 27.945 1.00 83.94 215 PRO A N 1
ATOM 1599 C CA . PRO A 1 215 ? -20.902 7.796 26.493 1.00 83.94 215 PRO A CA 1
ATOM 1600 C C . PRO A 1 215 ? -19.711 8.655 26.044 1.00 83.94 215 PRO A C 1
ATOM 1602 O O . PRO A 1 215 ? -19.020 8.294 25.092 1.00 83.94 215 PRO A O 1
ATOM 1605 N N . ILE A 1 216 ? -19.430 9.777 26.726 1.00 88.25 216 ILE A N 1
ATOM 1606 C CA . ILE A 1 216 ? -18.285 10.653 26.403 1.00 88.25 216 ILE A CA 1
ATOM 1607 C C . ILE A 1 216 ? -16.963 9.892 26.557 1.00 88.25 216 ILE A C 1
ATOM 1609 O O . ILE A 1 216 ? -16.086 9.982 25.694 1.00 88.25 216 ILE A O 1
ATOM 1613 N N . CYS A 1 217 ? -16.840 9.123 27.639 1.00 86.31 217 CYS A N 1
ATOM 1614 C CA . CYS A 1 217 ? -15.714 8.238 27.891 1.00 86.31 217 CYS A CA 1
ATOM 1615 C C . CYS A 1 217 ? -15.560 7.214 26.751 1.00 86.31 217 CYS A C 1
ATOM 1617 O O . CYS A 1 217 ? -14.481 7.111 26.163 1.00 86.31 217 CYS A O 1
ATOM 1619 N N . THR A 1 218 ? -16.646 6.546 26.341 1.00 85.06 218 THR A N 1
ATOM 1620 C CA . THR A 1 218 ? -16.630 5.586 25.223 1.00 85.06 218 THR A CA 1
ATOM 1621 C C . THR A 1 218 ? -16.146 6.211 23.911 1.00 85.06 218 THR A C 1
ATOM 1623 O O . THR A 1 218 ? -15.306 5.617 23.230 1.00 85.06 218 THR A O 1
ATOM 1626 N N . PHE A 1 219 ? -16.612 7.412 23.548 1.00 89.31 219 PHE A N 1
ATOM 1627 C CA . PHE A 1 219 ? -16.146 8.095 22.331 1.00 89.31 219 PHE A CA 1
ATOM 1628 C C . PHE A 1 219 ? -14.656 8.423 22.383 1.00 89.31 219 PHE A C 1
ATOM 1630 O O . PHE A 1 219 ? -13.942 8.185 21.406 1.00 89.31 219 PHE A O 1
ATOM 1637 N N . LEU A 1 220 ? -14.181 8.948 23.516 1.00 90.38 220 LEU A N 1
ATOM 1638 C CA . LEU A 1 220 ? -12.778 9.305 23.692 1.00 90.38 220 LEU A CA 1
ATOM 1639 C C . LEU A 1 220 ? -11.869 8.087 23.483 1.00 90.38 220 LEU A C 1
ATOM 1641 O O . LEU A 1 220 ? -10.916 8.160 22.705 1.00 90.38 220 LEU A O 1
ATOM 1645 N N . PHE A 1 221 ? -12.185 6.954 24.117 1.00 85.44 221 PHE A N 1
ATOM 1646 C CA . PHE A 1 221 ? -11.383 5.737 23.963 1.00 85.44 221 PHE A CA 1
ATOM 1647 C C . PHE A 1 221 ? -11.505 5.121 22.577 1.00 85.44 221 PHE A C 1
ATOM 1649 O O . PHE A 1 221 ? -10.498 4.681 22.030 1.00 85.44 221 PHE A O 1
ATOM 1656 N N . SER A 1 222 ? -12.679 5.186 21.952 1.00 87.19 222 SER A N 1
ATOM 1657 C CA . SER A 1 222 ? -12.854 4.721 20.573 1.00 87.19 222 SER A CA 1
ATOM 1658 C C . SER A 1 222 ? -11.934 5.465 19.597 1.00 87.19 222 SER A C 1
ATOM 1660 O O . SER A 1 222 ? -11.306 4.843 18.742 1.00 87.19 222 SER A O 1
ATOM 1662 N N . ILE A 1 223 ? -11.777 6.786 19.757 1.00 89.81 223 ILE A N 1
ATOM 1663 C CA . ILE A 1 223 ? -10.848 7.593 18.947 1.00 89.81 223 ILE A CA 1
ATOM 1664 C C . ILE A 1 223 ? -9.390 7.185 19.205 1.00 89.81 223 ILE A C 1
ATOM 1666 O O . ILE A 1 223 ? -8.620 7.015 18.256 1.00 89.81 223 ILE A O 1
ATOM 1670 N N . ILE A 1 224 ? -9.006 7.000 20.472 1.00 87.12 224 ILE A N 1
ATOM 1671 C CA . ILE A 1 224 ? -7.646 6.577 20.849 1.00 87.12 224 ILE A CA 1
ATOM 1672 C C . ILE A 1 224 ? -7.320 5.197 20.256 1.00 87.12 224 ILE A C 1
ATOM 1674 O O . ILE A 1 224 ? -6.243 5.009 19.681 1.00 87.12 224 ILE A O 1
ATOM 1678 N N . VAL A 1 225 ? -8.247 4.242 20.348 1.00 83.88 225 VAL A N 1
ATOM 1679 C CA . VAL A 1 225 ? -8.088 2.891 19.793 1.00 83.88 225 VAL A CA 1
ATOM 1680 C C . VAL A 1 225 ? -7.927 2.948 18.275 1.00 83.88 225 VAL A C 1
ATOM 1682 O O . VAL A 1 225 ? -6.978 2.374 17.741 1.00 83.88 225 VAL A O 1
ATOM 1685 N N . LEU A 1 226 ? -8.773 3.698 17.562 1.00 86.06 226 LEU A N 1
ATOM 1686 C CA . LEU A 1 226 ? -8.664 3.842 16.105 1.00 86.06 226 LEU A CA 1
ATOM 1687 C C . LEU A 1 226 ? -7.317 4.455 15.680 1.00 86.06 226 LEU A C 1
ATOM 1689 O O . LEU A 1 226 ? -6.668 3.950 14.763 1.00 86.06 226 LEU A O 1
ATOM 1693 N N . PHE A 1 227 ? -6.849 5.504 16.367 1.00 86.38 227 PHE A N 1
ATOM 1694 C CA . PHE A 1 227 ? -5.583 6.165 16.025 1.00 86.38 227 PHE A CA 1
ATOM 1695 C C . PHE A 1 227 ? -4.347 5.313 16.344 1.00 86.38 227 PHE A C 1
ATOM 1697 O O . PHE A 1 227 ? -3.373 5.308 15.591 1.00 86.38 227 PHE A O 1
ATOM 1704 N N . THR A 1 228 ? -4.351 4.575 17.451 1.00 80.56 228 THR A N 1
ATOM 1705 C CA . THR A 1 228 ? -3.213 3.709 17.802 1.00 80.56 228 THR A CA 1
ATOM 1706 C C . THR A 1 228 ? -3.135 2.487 16.883 1.00 80.56 228 THR A C 1
ATOM 1708 O O . THR A 1 228 ? -2.049 2.114 16.437 1.00 80.56 228 THR A O 1
ATOM 1711 N N . THR A 1 229 ? -4.279 1.910 16.512 1.00 81.56 229 THR A N 1
ATOM 1712 C CA . THR A 1 229 ? -4.341 0.706 15.668 1.00 81.56 229 THR A CA 1
ATOM 1713 C C . THR A 1 229 ? -4.094 0.972 14.183 1.00 81.56 229 THR A C 1
ATOM 1715 O O . THR A 1 229 ? -3.582 0.082 13.505 1.00 81.56 229 THR A O 1
ATOM 1718 N N . ILE A 1 230 ? -4.353 2.181 13.662 1.00 82.38 230 ILE A N 1
ATOM 1719 C CA . ILE A 1 230 ? -4.065 2.502 12.248 1.00 82.38 230 ILE A CA 1
ATOM 1720 C C . ILE A 1 230 ? -2.568 2.402 11.915 1.00 82.38 230 ILE A C 1
ATOM 1722 O O . ILE A 1 230 ? -2.199 1.982 10.819 1.00 82.38 230 ILE A O 1
ATOM 1726 N N . HIS A 1 231 ? -1.697 2.732 12.875 1.00 78.31 231 HIS A N 1
ATOM 1727 C CA . HIS A 1 231 ? -0.247 2.608 12.724 1.00 78.31 231 HIS A CA 1
ATOM 1728 C C . HIS A 1 231 ? 0.170 1.135 12.630 1.00 78.31 231 HIS A C 1
ATOM 1730 O O . HIS A 1 231 ? 0.925 0.763 11.737 1.00 78.31 231 HIS A O 1
ATOM 1736 N N . VAL A 1 232 ? -0.401 0.280 13.485 1.00 79.62 232 VAL A N 1
ATOM 1737 C CA . VAL A 1 232 ? -0.165 -1.173 13.458 1.00 79.62 232 VAL A CA 1
ATOM 1738 C C . VAL A 1 232 ? -0.680 -1.789 12.155 1.00 79.62 232 VAL A C 1
ATOM 1740 O O . VAL A 1 232 ? 0.003 -2.604 11.538 1.00 79.62 232 VAL A O 1
ATOM 1743 N N . LEU A 1 233 ? -1.864 -1.373 11.701 1.00 82.81 233 LEU A N 1
ATOM 1744 C CA . LEU A 1 233 ? -2.450 -1.838 10.446 1.00 82.81 233 LEU A CA 1
ATOM 1745 C C . LEU A 1 233 ? -1.565 -1.487 9.242 1.00 82.81 233 LEU A C 1
ATOM 1747 O O . LEU A 1 233 ? -1.387 -2.319 8.353 1.00 82.81 233 LEU A O 1
ATOM 1751 N N . LYS A 1 234 ? -0.982 -0.282 9.230 1.00 84.12 234 LYS A N 1
ATOM 1752 C CA . LYS A 1 234 ? -0.036 0.161 8.199 1.00 84.12 234 LYS A CA 1
ATOM 1753 C C . LYS A 1 234 ? 1.206 -0.733 8.151 1.00 84.12 234 LYS A C 1
ATOM 1755 O O . LYS A 1 234 ? 1.593 -1.159 7.064 1.00 84.12 234 LYS A O 1
ATOM 1760 N N . ASP A 1 235 ? 1.784 -1.072 9.301 1.00 80.12 235 ASP A N 1
ATOM 1761 C CA . ASP A 1 235 ? 2.945 -1.968 9.370 1.00 80.12 235 ASP A CA 1
ATOM 1762 C C . ASP A 1 235 ? 2.608 -3.381 8.866 1.00 80.12 235 ASP A C 1
ATOM 1764 O O . ASP A 1 235 ? 3.344 -3.942 8.052 1.00 80.12 235 ASP A O 1
ATOM 1768 N N . ILE A 1 236 ? 1.462 -3.938 9.279 1.00 83.75 236 ILE A N 1
ATOM 1769 C CA . ILE A 1 236 ? 0.971 -5.240 8.792 1.00 83.75 236 ILE A CA 1
ATOM 1770 C C . ILE A 1 236 ? 0.788 -5.204 7.272 1.00 83.75 236 ILE A C 1
ATOM 1772 O O . ILE A 1 236 ? 1.233 -6.113 6.569 1.00 83.75 236 ILE A O 1
ATOM 1776 N N . PHE A 1 237 ? 0.163 -4.146 6.754 1.00 87.00 237 PHE A N 1
ATOM 1777 C CA . PHE A 1 237 ? -0.067 -3.988 5.325 1.00 87.00 237 PHE A CA 1
ATOM 1778 C C . PHE A 1 237 ? 1.246 -3.972 4.535 1.00 87.00 237 PHE A C 1
ATOM 1780 O O . PHE A 1 237 ? 1.354 -4.673 3.533 1.00 87.00 237 PHE A O 1
ATOM 1787 N N . TYR A 1 238 ? 2.274 -3.261 5.007 1.00 85.31 238 TYR A N 1
ATOM 1788 C CA . TYR A 1 238 ? 3.584 -3.261 4.351 1.00 85.31 238 TYR A CA 1
ATOM 1789 C C . TYR A 1 238 ? 4.252 -4.635 4.328 1.00 85.31 238 TYR A C 1
ATOM 1791 O O . TYR A 1 238 ? 4.839 -5.001 3.312 1.00 85.31 238 TYR A O 1
ATOM 1799 N N . VAL A 1 239 ? 4.129 -5.424 5.399 1.00 85.62 239 VAL A N 1
ATOM 1800 C CA . VAL A 1 239 ? 4.651 -6.799 5.406 1.00 85.62 239 VAL A CA 1
ATOM 1801 C C . VAL A 1 239 ? 3.902 -7.682 4.402 1.00 85.62 239 VAL A C 1
ATOM 1803 O O . VAL A 1 239 ? 4.526 -8.464 3.687 1.00 85.62 239 VAL A O 1
ATOM 1806 N N . LEU A 1 240 ? 2.576 -7.544 4.303 1.00 88.50 240 LEU A N 1
ATOM 1807 C CA . LEU A 1 240 ? 1.765 -8.296 3.336 1.00 88.50 240 LEU A CA 1
ATOM 1808 C C . LEU A 1 240 ? 2.048 -7.898 1.882 1.00 88.50 240 LEU A C 1
ATOM 1810 O O . LEU A 1 240 ? 1.975 -8.752 1.001 1.00 88.50 240 LEU A O 1
ATOM 1814 N N . MET A 1 241 ? 2.388 -6.630 1.651 1.00 90.38 241 MET A N 1
ATOM 1815 C CA . MET A 1 241 ? 2.745 -6.073 0.343 1.00 90.38 241 MET A CA 1
ATOM 1816 C C . MET A 1 241 ? 4.218 -6.276 -0.032 1.00 90.38 241 MET A C 1
ATOM 1818 O O . MET A 1 241 ? 4.660 -5.729 -1.037 1.00 90.38 241 MET A O 1
ATOM 1822 N N . GLU A 1 242 ? 4.976 -7.038 0.763 1.00 90.69 242 GLU A N 1
ATOM 1823 C CA . GLU A 1 242 ? 6.393 -7.334 0.507 1.00 90.69 242 GLU A CA 1
ATOM 1824 C C . GLU A 1 242 ? 7.267 -6.072 0.435 1.00 90.69 242 GLU A C 1
ATOM 1826 O O . GLU A 1 242 ? 8.264 -6.020 -0.279 1.00 90.69 242 GLU A O 1
ATOM 1831 N N . ALA A 1 243 ? 6.895 -5.036 1.190 1.00 87.88 243 ALA A N 1
ATOM 1832 C CA . ALA A 1 243 ? 7.621 -3.777 1.203 1.00 87.88 243 ALA A CA 1
ATOM 1833 C C . ALA A 1 243 ? 8.969 -3.894 1.931 1.00 87.88 243 ALA A C 1
ATOM 1835 O O . ALA A 1 243 ? 9.134 -4.685 2.870 1.00 87.88 243 ALA A O 1
ATOM 1836 N N . THR A 1 244 ? 9.905 -3.022 1.546 1.00 88.31 244 THR A N 1
ATOM 1837 C CA . THR A 1 244 ? 11.193 -2.877 2.228 1.00 88.31 244 THR A CA 1
ATOM 1838 C C . THR A 1 244 ? 10.977 -2.495 3.700 1.00 88.31 244 THR A C 1
ATOM 1840 O O . THR A 1 244 ? 10.279 -1.515 3.982 1.00 88.31 244 THR A O 1
ATOM 1843 N N . PRO A 1 245 ? 11.573 -3.229 4.654 1.00 83.56 245 PRO A N 1
ATOM 1844 C CA . PRO A 1 245 ? 11.459 -2.941 6.082 1.00 83.56 245 PRO A CA 1
ATOM 1845 C C . PRO A 1 245 ? 11.980 -1.544 6.430 1.00 83.56 245 PRO A C 1
ATOM 1847 O O . PRO A 1 245 ? 13.050 -1.150 5.979 1.00 83.56 245 PRO A O 1
ATOM 1850 N N . SER A 1 246 ? 11.276 -0.822 7.304 1.00 79.38 246 SER A N 1
ATOM 1851 C CA . SER A 1 246 ? 11.577 0.583 7.638 1.00 79.38 246 SER A CA 1
ATOM 1852 C C . SER A 1 246 ? 12.956 0.829 8.262 1.00 79.38 246 SER A C 1
ATOM 1854 O O . SER A 1 246 ? 13.472 1.940 8.187 1.00 79.38 246 SER A O 1
ATOM 1856 N N . HIS A 1 247 ? 13.557 -0.190 8.879 1.00 79.62 247 HIS A N 1
ATOM 1857 C CA . HIS A 1 247 ? 14.891 -0.115 9.479 1.00 79.62 247 HIS A CA 1
ATOM 1858 C C . HIS A 1 247 ? 16.023 -0.425 8.485 1.00 79.62 247 HIS A C 1
ATOM 1860 O O . HIS A 1 247 ? 17.190 -0.237 8.827 1.00 79.62 247 HIS A O 1
ATOM 1866 N N . LEU A 1 248 ? 15.704 -0.911 7.279 1.00 83.12 248 LEU A N 1
ATOM 1867 C CA . LEU A 1 248 ? 16.681 -1.191 6.232 1.00 83.12 248 LEU A CA 1
ATOM 1868 C C . LEU A 1 248 ? 16.651 -0.093 5.176 1.00 83.12 248 LEU A C 1
ATOM 1870 O O . LEU A 1 248 ? 15.661 0.095 4.472 1.00 83.12 248 LEU A O 1
ATOM 1874 N N . ASP A 1 249 ? 17.779 0.594 5.021 1.00 85.31 249 ASP A N 1
ATOM 1875 C CA . ASP A 1 249 ? 17.973 1.497 3.896 1.00 85.31 249 ASP A CA 1
ATOM 1876 C C . ASP A 1 249 ? 18.445 0.713 2.663 1.00 85.31 249 ASP A C 1
ATOM 1878 O O . ASP A 1 249 ? 19.529 0.119 2.646 1.00 85.31 249 ASP A O 1
ATOM 1882 N N . PHE A 1 250 ? 17.628 0.754 1.612 1.00 87.31 250 PHE A N 1
ATOM 1883 C CA . PHE A 1 250 ? 17.911 0.141 0.318 1.00 87.31 250 PHE A CA 1
ATOM 1884 C C . PHE A 1 250 ? 19.270 0.584 -0.246 1.00 87.31 250 PHE A C 1
ATOM 1886 O O . PHE A 1 250 ? 20.038 -0.239 -0.750 1.00 87.31 250 PHE A O 1
ATOM 1893 N N . ASN A 1 251 ? 19.599 1.876 -0.135 1.00 88.44 251 ASN A N 1
ATOM 1894 C CA . ASN A 1 251 ? 20.839 2.422 -0.692 1.00 88.44 251 ASN A CA 1
ATOM 1895 C C . ASN A 1 251 ? 22.070 1.962 0.087 1.00 88.44 251 ASN A C 1
ATOM 1897 O O . ASN A 1 251 ? 23.105 1.670 -0.513 1.00 88.44 251 ASN A O 1
ATOM 1901 N N . SER A 1 252 ? 21.951 1.848 1.408 1.00 90.00 252 SER A N 1
ATOM 1902 C CA . SER A 1 252 ? 22.989 1.273 2.259 1.00 90.00 252 SER A CA 1
ATOM 1903 C C . SER A 1 252 ? 23.270 -0.187 1.898 1.00 90.00 252 SER A C 1
ATOM 1905 O O . SER A 1 252 ? 24.432 -0.543 1.728 1.00 90.00 252 SER A O 1
ATOM 1907 N N . VAL A 1 253 ? 22.241 -1.017 1.687 1.00 91.00 253 VAL A N 1
ATOM 1908 C CA . VAL A 1 253 ? 22.421 -2.411 1.230 1.00 91.00 253 VAL A CA 1
ATOM 1909 C C . VAL A 1 253 ? 23.117 -2.457 -0.131 1.00 91.00 253 VAL A C 1
ATOM 1911 O O . VAL A 1 253 ? 24.119 -3.154 -0.293 1.00 91.00 253 VAL A O 1
ATOM 1914 N N . LYS A 1 254 ? 22.636 -1.661 -1.095 1.00 92.25 254 LYS A N 1
ATOM 1915 C CA . LYS A 1 254 ? 23.234 -1.557 -2.432 1.00 92.25 254 LYS A CA 1
ATOM 1916 C C . LYS A 1 254 ? 24.716 -1.179 -2.364 1.00 92.25 254 LYS A C 1
ATOM 1918 O O . LYS A 1 254 ? 25.538 -1.792 -3.038 1.00 92.25 254 LYS A O 1
ATOM 1923 N N . LYS A 1 255 ? 25.063 -0.184 -1.546 1.00 93.25 255 LYS A N 1
ATOM 1924 C CA . LYS A 1 255 ? 26.440 0.297 -1.386 1.00 93.25 255 LYS A CA 1
ATOM 1925 C C . LYS A 1 255 ? 27.373 -0.789 -0.856 1.00 93.25 255 LYS A C 1
ATOM 1927 O O . LYS A 1 255 ? 28.482 -0.913 -1.353 1.00 93.25 255 LYS A O 1
ATOM 1932 N N . GLU A 1 256 ? 26.936 -1.550 0.139 1.00 94.25 256 GLU A N 1
ATOM 1933 C CA . GLU A 1 256 ? 27.744 -2.606 0.757 1.00 94.25 256 GLU A CA 1
ATOM 1934 C C . GLU A 1 256 ? 27.970 -3.786 -0.196 1.00 94.25 256 GLU A C 1
ATOM 1936 O O . GLU A 1 256 ? 29.075 -4.312 -0.266 1.00 94.25 256 GLU A O 1
ATOM 1941 N N . LEU A 1 257 ? 26.965 -4.156 -0.995 1.00 94.19 257 LEU A N 1
ATOM 1942 C CA . LEU A 1 257 ? 27.112 -5.198 -2.019 1.00 94.19 257 LEU A CA 1
ATOM 1943 C C . LEU A 1 257 ? 28.078 -4.787 -3.140 1.00 94.19 257 LEU A C 1
ATOM 1945 O O . LEU A 1 257 ? 28.860 -5.612 -3.598 1.00 94.19 257 LEU A O 1
ATOM 1949 N N . LEU A 1 258 ? 28.065 -3.512 -3.548 1.00 93.88 258 LEU A N 1
ATOM 1950 C CA . LEU A 1 258 ? 29.001 -2.970 -4.546 1.00 93.88 258 LEU A CA 1
ATOM 1951 C C . LEU A 1 258 ? 30.446 -2.848 -4.034 1.00 93.88 258 LEU A C 1
ATOM 1953 O O . LEU A 1 258 ? 31.350 -2.599 -4.823 1.00 93.88 258 LEU A O 1
ATOM 1957 N N . GLN A 1 259 ? 30.678 -2.975 -2.725 1.00 94.81 259 GLN A N 1
ATOM 1958 C CA . GLN A 1 259 ? 32.026 -2.956 -2.148 1.00 94.81 259 GLN A CA 1
ATOM 1959 C C . GLN A 1 259 ? 32.715 -4.325 -2.182 1.00 94.81 259 GLN A C 1
ATOM 1961 O O . GLN A 1 259 ? 33.902 -4.402 -1.865 1.00 94.81 259 GLN A O 1
ATOM 1966 N N . ILE A 1 260 ? 31.996 -5.388 -2.553 1.00 94.50 260 ILE A N 1
ATOM 1967 C CA . ILE A 1 260 ? 32.562 -6.728 -2.708 1.00 94.50 260 ILE A CA 1
ATOM 1968 C C . ILE A 1 260 ? 33.455 -6.744 -3.950 1.00 94.50 260 ILE A C 1
ATOM 1970 O O . ILE A 1 260 ? 33.048 -6.328 -5.036 1.00 94.50 260 ILE A O 1
ATOM 1974 N N . GLU A 1 261 ? 34.686 -7.225 -3.788 1.00 93.06 261 GLU A N 1
ATOM 1975 C CA . GLU A 1 261 ? 35.663 -7.276 -4.874 1.00 93.06 261 GLU A CA 1
ATOM 1976 C C . GLU A 1 261 ? 35.161 -8.173 -6.020 1.00 93.06 261 GLU A C 1
ATOM 1978 O O . GLU A 1 261 ? 34.774 -9.320 -5.804 1.00 93.06 261 GLU A O 1
ATOM 1983 N N . GLY A 1 262 ? 35.175 -7.650 -7.249 1.00 89.44 262 GLY A N 1
ATOM 1984 C CA . GLY A 1 262 ? 34.702 -8.361 -8.442 1.00 89.44 262 GLY A CA 1
ATOM 1985 C C . GLY A 1 262 ? 33.222 -8.147 -8.784 1.00 89.44 262 GLY A C 1
ATOM 1986 O O . GLY A 1 262 ? 32.789 -8.622 -9.832 1.00 89.44 262 GLY A O 1
ATOM 1987 N N . VAL A 1 263 ? 32.456 -7.413 -7.963 1.00 93.75 263 VAL A N 1
ATOM 1988 C CA . VAL A 1 263 ? 31.095 -6.954 -8.299 1.00 93.75 263 VAL A CA 1
ATOM 1989 C C . VAL A 1 263 ? 31.173 -5.604 -9.016 1.00 93.75 263 VAL A C 1
ATOM 1991 O O . VAL A 1 263 ? 31.641 -4.618 -8.452 1.00 93.75 263 VAL A O 1
ATOM 1994 N N . LEU A 1 264 ? 30.690 -5.546 -10.258 1.00 90.12 264 LEU A N 1
ATOM 1995 C CA . LEU A 1 264 ? 30.729 -4.343 -11.100 1.00 90.12 264 LEU A CA 1
ATOM 1996 C C . LEU A 1 264 ? 29.416 -3.556 -11.050 1.00 90.12 264 LEU A C 1
ATOM 1998 O O . LEU A 1 264 ? 29.418 -2.326 -11.024 1.00 90.12 264 LEU A O 1
ATOM 2002 N N . SER A 1 265 ? 28.280 -4.253 -11.011 1.00 89.75 265 SER A N 1
ATOM 2003 C CA . SER A 1 265 ? 26.970 -3.627 -10.828 1.00 89.75 265 SER A CA 1
ATOM 2004 C C . SER A 1 265 ? 25.982 -4.582 -10.154 1.00 89.75 265 SER A C 1
ATOM 2006 O O . SER A 1 265 ? 26.262 -5.767 -9.975 1.00 89.75 265 SER A O 1
ATOM 2008 N N . LEU A 1 266 ? 24.821 -4.065 -9.747 1.00 91.31 266 LEU A N 1
ATOM 2009 C CA . LEU A 1 266 ? 23.720 -4.883 -9.244 1.00 91.31 266 LEU A CA 1
ATOM 2010 C C . LEU A 1 266 ? 22.377 -4.348 -9.717 1.00 91.31 266 LEU A C 1
ATOM 2012 O O . LEU A 1 266 ? 22.203 -3.136 -9.887 1.00 91.31 266 LEU A O 1
ATOM 2016 N N . HIS A 1 267 ? 21.419 -5.250 -9.874 1.00 87.12 267 HIS A N 1
ATOM 2017 C CA . HIS A 1 267 ? 20.036 -4.933 -10.205 1.00 87.12 267 HIS A CA 1
ATOM 2018 C C . HIS A 1 267 ? 19.085 -5.980 -9.617 1.00 87.12 267 HIS A C 1
ATOM 2020 O O . HIS A 1 267 ? 19.506 -6.898 -8.916 1.00 87.12 267 HIS A O 1
ATOM 2026 N N . ASP A 1 268 ? 17.786 -5.772 -9.842 1.00 89.75 268 ASP A N 1
ATOM 2027 C CA . ASP A 1 268 ? 16.703 -6.604 -9.302 1.00 89.75 268 ASP A CA 1
ATOM 2028 C C . ASP A 1 268 ? 16.841 -6.873 -7.791 1.00 89.75 268 ASP A C 1
ATOM 2030 O O . ASP A 1 268 ? 16.684 -7.986 -7.297 1.00 89.75 268 ASP A O 1
ATOM 2034 N N . LEU A 1 269 ? 17.206 -5.818 -7.055 1.00 90.56 269 LEU A N 1
ATOM 2035 C CA . LEU A 1 269 ? 17.341 -5.854 -5.608 1.00 90.56 269 LEU A CA 1
ATOM 2036 C C . LEU A 1 269 ? 15.953 -5.800 -4.963 1.00 90.56 269 LEU A C 1
ATOM 2038 O O . LEU A 1 269 ? 15.292 -4.763 -4.998 1.00 90.56 269 LEU A O 1
ATOM 2042 N N . HIS A 1 270 ? 15.558 -6.892 -4.317 1.00 91.94 270 HIS A N 1
ATOM 2043 C CA . HIS A 1 270 ? 14.324 -7.014 -3.544 1.00 91.94 270 HIS A CA 1
ATOM 2044 C C . HIS A 1 270 ? 14.648 -7.299 -2.080 1.00 91.94 270 HIS A C 1
ATOM 2046 O O . HIS A 1 270 ? 15.439 -8.188 -1.762 1.00 91.94 270 HIS A O 1
ATOM 2052 N N . LEU A 1 271 ? 14.014 -6.548 -1.182 1.00 91.38 271 LEU A N 1
ATOM 2053 C CA . LEU A 1 271 ? 14.152 -6.654 0.269 1.00 91.38 271 LEU A CA 1
ATOM 2054 C C . LEU A 1 271 ? 12.750 -6.693 0.868 1.00 91.38 271 LEU A C 1
ATOM 2056 O O . LEU A 1 271 ? 11.985 -5.757 0.656 1.00 91.38 271 LEU A O 1
ATOM 2060 N N . TRP A 1 272 ? 12.411 -7.734 1.626 1.00 92.25 272 TRP A N 1
ATOM 2061 C CA . TRP A 1 272 ? 11.083 -7.835 2.234 1.00 92.25 272 TRP A CA 1
ATOM 2062 C C . TRP A 1 272 ? 11.086 -8.619 3.546 1.00 92.25 272 TRP A C 1
ATOM 2064 O O . TRP A 1 272 ? 12.015 -9.361 3.873 1.00 92.25 272 TRP A O 1
ATOM 2074 N N . ASN A 1 273 ? 10.000 -8.468 4.300 1.00 85.94 273 ASN A N 1
ATOM 2075 C CA . ASN A 1 273 ? 9.719 -9.244 5.503 1.00 85.94 273 ASN A CA 1
ATOM 2076 C C . ASN A 1 273 ? 8.873 -10.485 5.163 1.00 85.94 273 ASN A C 1
ATOM 2078 O O . ASN A 1 273 ? 7.797 -10.380 4.573 1.00 85.94 273 ASN A O 1
ATOM 2082 N N . LEU A 1 274 ? 9.326 -11.677 5.563 1.00 82.25 274 LEU A N 1
ATOM 2083 C CA . LEU A 1 274 ? 8.495 -12.893 5.593 1.00 82.25 274 LEU A CA 1
ATOM 2084 C C . LEU A 1 274 ? 7.621 -12.928 6.850 1.00 82.25 274 LEU A C 1
ATOM 2086 O O . LEU A 1 274 ? 6.463 -13.337 6.804 1.00 82.25 274 LEU A O 1
ATOM 2090 N N . SER A 1 275 ? 8.182 -12.468 7.960 1.00 76.88 275 SER A N 1
ATOM 2091 C CA . SER A 1 275 ? 7.491 -12.114 9.194 1.00 76.88 275 SER A CA 1
ATOM 2092 C C . SER A 1 275 ? 8.170 -10.873 9.770 1.00 76.88 275 SER A C 1
ATOM 2094 O O . SER A 1 275 ? 9.114 -10.349 9.182 1.00 76.88 275 SER A O 1
ATOM 2096 N N . MET A 1 276 ? 7.714 -10.398 10.922 1.00 69.69 276 MET A N 1
ATOM 2097 C CA . MET A 1 276 ? 8.270 -9.193 11.543 1.00 69.69 276 MET A CA 1
ATOM 2098 C C . MET A 1 276 ? 9.750 -9.323 11.941 1.00 69.69 276 MET A C 1
ATOM 2100 O O . MET A 1 276 ? 10.438 -8.312 12.022 1.00 69.69 276 MET A O 1
ATOM 2104 N N . ASP A 1 277 ? 10.237 -10.555 12.132 1.00 71.19 277 ASP A N 1
ATOM 2105 C CA . ASP A 1 277 ? 11.612 -10.849 12.559 1.00 71.19 277 ASP A CA 1
ATOM 2106 C C . ASP A 1 277 ? 12.423 -11.623 11.499 1.00 71.19 277 ASP A C 1
ATOM 2108 O O . ASP A 1 277 ? 13.609 -11.899 11.698 1.00 71.19 277 ASP A O 1
ATOM 2112 N N . LYS A 1 278 ? 11.802 -12.000 10.371 1.00 79.31 278 LYS A N 1
ATOM 2113 C CA . LYS A 1 278 ? 12.444 -12.773 9.299 1.00 79.31 278 LYS A CA 1
ATOM 2114 C C . LYS A 1 278 ? 12.524 -11.970 8.015 1.00 79.31 278 LYS A C 1
ATOM 2116 O O . LYS A 1 278 ? 11.549 -11.834 7.279 1.00 79.31 278 LYS A O 1
ATOM 2121 N N . LEU A 1 279 ? 13.737 -11.518 7.736 1.00 87.50 279 LEU A N 1
ATOM 2122 C CA . LEU A 1 279 ? 14.100 -10.794 6.529 1.00 87.50 279 LEU A CA 1
ATOM 2123 C C . LEU A 1 279 ? 14.468 -11.747 5.397 1.00 87.50 279 LEU A C 1
ATOM 2125 O O . LEU A 1 279 ? 15.272 -12.668 5.589 1.00 87.50 279 LEU A O 1
ATOM 2129 N N . ALA A 1 280 ? 13.932 -11.476 4.214 1.00 90.25 280 ALA A N 1
ATOM 2130 C CA . ALA A 1 280 ? 14.299 -12.140 2.979 1.00 90.25 280 ALA A CA 1
ATOM 2131 C C . ALA A 1 280 ? 14.784 -11.134 1.932 1.00 90.25 280 ALA A C 1
ATOM 2133 O O . ALA A 1 280 ? 14.449 -9.947 1.964 1.00 90.25 280 ALA A O 1
ATOM 2134 N N . PHE A 1 281 ? 15.628 -11.625 1.031 1.00 92.56 281 PHE A N 1
ATOM 2135 C CA . PHE A 1 281 ? 16.292 -10.808 0.029 1.00 92.56 281 PHE A CA 1
ATOM 2136 C C . PHE A 1 281 ? 16.575 -11.590 -1.245 1.00 92.56 281 PHE A C 1
ATOM 2138 O O . PHE A 1 281 ? 16.905 -12.780 -1.198 1.00 92.56 281 PHE A O 1
ATOM 2145 N N . SER A 1 282 ? 16.490 -10.884 -2.369 1.00 94.81 282 SER A N 1
ATOM 2146 C CA . SER A 1 282 ? 16.906 -11.355 -3.684 1.00 94.81 282 SER A CA 1
ATOM 2147 C C . SER A 1 282 ? 17.694 -10.260 -4.394 1.00 94.81 282 SER A C 1
ATOM 2149 O O . SER A 1 282 ? 17.323 -9.092 -4.299 1.00 94.81 282 SER A O 1
ATOM 2151 N N . VAL A 1 283 ? 18.775 -10.613 -5.087 1.00 95.19 283 VAL A N 1
ATOM 2152 C CA . VAL A 1 283 ? 19.545 -9.660 -5.901 1.00 95.19 283 VAL A CA 1
ATOM 2153 C C . VAL A 1 283 ? 20.230 -10.355 -7.068 1.00 95.19 283 VAL A C 1
ATOM 2155 O O . VAL A 1 283 ? 20.596 -11.529 -6.965 1.00 95.19 283 VAL A O 1
ATOM 2158 N N . HIS A 1 284 ? 20.454 -9.605 -8.144 1.00 94.31 284 HIS A N 1
ATOM 2159 C CA . HIS A 1 284 ? 21.335 -9.979 -9.242 1.00 94.31 284 HIS A CA 1
ATOM 2160 C C . HIS A 1 284 ? 22.624 -9.154 -9.162 1.00 94.31 284 HIS A C 1
ATOM 2162 O O . HIS A 1 284 ? 22.579 -7.921 -9.115 1.00 94.31 284 HIS A O 1
ATOM 2168 N N . LEU A 1 285 ? 23.770 -9.832 -9.120 1.00 94.50 285 LEU A N 1
ATOM 2169 C CA . LEU A 1 285 ? 25.099 -9.224 -9.101 1.00 94.50 285 LEU A CA 1
ATOM 2170 C C . LEU A 1 285 ? 25.795 -9.481 -10.438 1.00 94.50 285 LEU A C 1
ATOM 2172 O O . LEU A 1 285 ? 26.001 -10.633 -10.819 1.00 94.50 285 LEU A O 1
ATOM 2176 N N . ALA A 1 286 ? 26.192 -8.408 -11.113 1.00 92.75 286 ALA A N 1
ATOM 2177 C CA . ALA A 1 286 ? 27.001 -8.485 -12.317 1.00 92.75 286 ALA A CA 1
ATOM 2178 C C . ALA A 1 286 ? 28.486 -8.514 -11.931 1.00 92.75 286 ALA A C 1
ATOM 2180 O O . ALA A 1 286 ? 28.971 -7.587 -11.271 1.00 92.75 286 ALA A O 1
ATOM 2181 N N . ILE A 1 287 ? 29.194 -9.571 -12.323 1.00 93.44 287 ILE A N 1
ATOM 2182 C CA . ILE A 1 287 ? 30.574 -9.844 -11.904 1.00 93.44 287 ILE A CA 1
ATOM 2183 C C . ILE A 1 287 ? 31.555 -9.784 -13.079 1.00 93.44 287 ILE A C 1
ATOM 2185 O O . ILE A 1 287 ? 31.174 -9.960 -14.235 1.00 93.44 287 ILE A O 1
ATOM 2189 N N . GLU A 1 288 ? 32.823 -9.502 -12.775 1.00 89.19 288 GLU A N 1
ATOM 2190 C CA . GLU A 1 288 ? 33.898 -9.415 -13.778 1.00 89.19 288 GLU A CA 1
ATOM 2191 C C . GLU A 1 288 ? 34.413 -10.794 -14.228 1.00 89.19 288 GLU A C 1
ATOM 2193 O O . GLU A 1 288 ? 34.643 -11.009 -15.417 1.00 89.19 288 GLU A O 1
ATOM 2198 N N . ASP A 1 289 ? 34.597 -11.722 -13.282 1.00 88.69 289 ASP A N 1
ATOM 2199 C CA . ASP A 1 289 ? 35.165 -13.055 -13.520 1.00 88.69 289 ASP A CA 1
ATOM 2200 C C . ASP A 1 289 ? 34.214 -14.157 -13.035 1.00 88.69 289 ASP A C 1
ATOM 2202 O O . ASP A 1 289 ? 34.047 -14.383 -11.831 1.00 88.69 289 ASP A O 1
ATOM 2206 N N . ASP A 1 290 ? 33.642 -14.893 -13.988 1.00 85.44 290 ASP A N 1
ATOM 2207 C CA . ASP A 1 290 ? 32.735 -16.018 -13.745 1.00 85.44 290 ASP A CA 1
ATOM 2208 C C . ASP A 1 290 ? 33.370 -17.122 -12.880 1.00 85.44 290 ASP A C 1
ATOM 2210 O O . ASP A 1 290 ? 32.661 -17.853 -12.182 1.00 85.44 290 ASP A O 1
ATOM 2214 N N . MET A 1 291 ? 34.705 -17.239 -12.853 1.00 87.19 291 MET A N 1
ATOM 2215 C CA . MET A 1 291 ? 35.390 -18.226 -12.011 1.00 87.19 291 MET A CA 1
ATOM 2216 C C . MET A 1 291 ? 35.266 -17.921 -10.511 1.00 87.19 291 MET A C 1
ATOM 2218 O O . MET A 1 291 ? 35.376 -18.840 -9.694 1.00 87.19 291 MET A O 1
ATOM 2222 N N . ARG A 1 292 ? 35.000 -16.662 -10.131 1.00 88.00 292 ARG A N 1
ATOM 2223 C CA . ARG A 1 292 ? 34.813 -16.226 -8.732 1.00 88.00 292 ARG A CA 1
ATOM 2224 C C . ARG A 1 292 ? 33.349 -16.184 -8.290 1.00 88.00 292 ARG A C 1
ATOM 2226 O O . ARG A 1 292 ? 33.070 -15.877 -7.132 1.00 88.00 292 ARG A O 1
ATOM 2233 N N . ALA A 1 293 ? 32.409 -16.562 -9.156 1.00 89.62 293 ALA A N 1
ATOM 2234 C CA . ALA A 1 293 ? 30.966 -16.510 -8.909 1.00 89.62 293 ALA A CA 1
ATOM 2235 C C . ALA A 1 293 ? 30.539 -17.069 -7.535 1.00 89.62 293 ALA A C 1
ATOM 2237 O O . ALA A 1 293 ? 29.866 -16.395 -6.756 1.00 89.62 293 ALA A O 1
ATOM 2238 N N . MET A 1 294 ? 30.968 -18.289 -7.196 1.00 90.50 294 MET A N 1
ATOM 2239 C CA . MET A 1 294 ? 30.588 -18.940 -5.933 1.00 90.50 294 MET A CA 1
ATOM 2240 C C . MET A 1 294 ? 31.225 -18.296 -4.693 1.00 90.50 294 MET A C 1
ATOM 2242 O O . MET A 1 294 ? 30.630 -18.336 -3.614 1.00 90.50 294 MET A O 1
ATOM 2246 N N . GLU A 1 295 ? 32.419 -17.713 -4.833 1.00 91.62 295 GLU A N 1
ATOM 2247 C CA . GLU A 1 295 ? 33.096 -16.976 -3.760 1.00 91.62 295 GLU A CA 1
ATOM 2248 C C . GLU A 1 295 ? 32.327 -15.687 -3.444 1.00 91.62 295 GLU A C 1
ATOM 2250 O O . GLU A 1 295 ? 31.952 -15.466 -2.291 1.00 91.62 295 GLU A O 1
ATOM 2255 N N . ILE A 1 296 ? 31.984 -14.916 -4.481 1.00 93.50 296 ILE A N 1
ATOM 2256 C CA . ILE A 1 296 ? 31.212 -13.669 -4.375 1.00 93.50 296 ILE A CA 1
ATOM 2257 C C . ILE A 1 296 ? 29.832 -13.930 -3.759 1.00 93.50 296 ILE A C 1
ATOM 2259 O O . ILE A 1 296 ? 29.422 -13.220 -2.840 1.00 93.50 296 ILE A O 1
ATOM 2263 N N . VAL A 1 297 ? 29.124 -14.984 -4.188 1.00 93.69 297 VAL A N 1
ATOM 2264 C CA . VAL A 1 297 ? 27.836 -15.380 -3.584 1.00 93.69 297 VAL A CA 1
ATOM 2265 C C . VAL A 1 297 ? 27.992 -15.673 -2.089 1.00 93.69 297 VAL A C 1
ATOM 2267 O O . VAL A 1 297 ? 27.157 -15.256 -1.280 1.00 93.69 297 VAL A O 1
ATOM 2270 N N . ALA A 1 298 ? 29.049 -16.388 -1.692 1.00 90.94 298 ALA A N 1
ATOM 2271 C CA . ALA A 1 298 ? 29.287 -16.719 -0.291 1.00 90.94 298 ALA A CA 1
ATOM 2272 C C . ALA A 1 298 ? 29.614 -15.475 0.550 1.00 90.94 298 ALA A C 1
ATOM 2274 O O . ALA A 1 298 ? 29.094 -15.348 1.664 1.00 90.94 298 ALA A O 1
ATOM 2275 N N . GLU A 1 299 ? 30.431 -14.563 0.021 1.00 93.25 299 GLU A N 1
ATOM 2276 C CA . GLU A 1 299 ? 30.798 -13.301 0.665 1.00 93.25 299 GLU A CA 1
ATOM 2277 C C . GLU A 1 299 ? 29.588 -12.377 0.829 1.00 93.25 299 GLU A C 1
ATOM 2279 O O . GLU A 1 299 ? 29.265 -11.993 1.957 1.00 93.25 299 GLU A O 1
ATOM 2284 N N . ALA A 1 300 ? 28.846 -12.121 -0.252 1.00 93.69 300 ALA A N 1
ATOM 2285 C CA . ALA A 1 300 ? 27.627 -11.316 -0.235 1.00 93.69 300 ALA A CA 1
ATOM 2286 C C . ALA A 1 300 ? 26.600 -11.872 0.755 1.00 93.69 300 ALA A C 1
ATOM 2288 O O . ALA A 1 300 ? 26.049 -11.141 1.578 1.00 93.69 300 ALA A O 1
ATOM 2289 N N . ARG A 1 301 ? 26.390 -13.191 0.762 1.00 91.31 301 ARG A N 1
ATOM 2290 C CA . ARG A 1 301 ? 25.478 -13.832 1.715 1.00 91.31 301 ARG A CA 1
ATOM 2291 C C . ARG A 1 301 ? 25.918 -13.645 3.167 1.00 91.31 301 ARG A C 1
ATOM 2293 O O . ARG A 1 301 ? 25.073 -13.421 4.034 1.00 91.31 301 ARG A O 1
ATOM 2300 N N . ASN A 1 302 ? 27.213 -13.772 3.457 1.00 90.25 302 ASN A N 1
ATOM 2301 C CA . ASN A 1 302 ? 27.736 -13.592 4.812 1.00 90.25 302 ASN A CA 1
ATOM 2302 C C . ASN A 1 302 ? 27.606 -12.134 5.265 1.00 90.25 302 ASN A C 1
ATOM 2304 O O . ASN A 1 302 ? 27.123 -11.899 6.371 1.00 90.25 302 ASN A O 1
ATOM 2308 N N . LEU A 1 303 ? 27.929 -11.179 4.390 1.00 92.06 303 LEU A N 1
ATOM 2309 C CA . LEU A 1 303 ? 27.731 -9.749 4.619 1.00 92.06 303 LEU A CA 1
ATOM 2310 C C . LEU A 1 303 ? 26.266 -9.436 4.950 1.00 92.06 303 LEU A C 1
ATOM 2312 O O . LEU A 1 303 ? 25.978 -8.837 5.987 1.00 92.06 303 LEU A O 1
ATOM 2316 N N . MET A 1 304 ? 25.331 -9.906 4.117 1.00 90.69 304 MET A N 1
ATOM 2317 C CA . MET A 1 304 ? 23.898 -9.682 4.325 1.00 90.69 304 MET A CA 1
ATOM 2318 C C . MET A 1 304 ? 23.389 -10.297 5.632 1.00 90.69 304 MET A C 1
ATOM 2320 O O . MET A 1 304 ? 22.567 -9.702 6.332 1.00 90.69 304 MET A O 1
ATOM 2324 N N . ARG A 1 305 ? 23.900 -11.472 6.002 1.00 86.69 305 ARG A N 1
ATOM 2325 C CA . ARG A 1 305 ? 23.517 -12.150 7.241 1.00 86.69 305 ARG A CA 1
ATOM 2326 C C . ARG A 1 305 ? 24.074 -11.457 8.486 1.00 86.69 305 ARG A C 1
ATOM 2328 O O . ARG A 1 305 ? 23.340 -11.282 9.453 1.00 86.69 305 ARG A O 1
ATOM 2335 N N . GLU A 1 306 ? 25.353 -11.091 8.483 1.00 87.31 306 GLU A N 1
ATOM 2336 C CA . GLU A 1 306 ? 26.049 -10.556 9.662 1.00 87.31 306 GLU A CA 1
ATOM 2337 C C . GLU A 1 306 ? 25.730 -9.085 9.914 1.00 87.31 306 GLU A C 1
ATOM 2339 O O . GLU A 1 306 ? 25.511 -8.693 11.059 1.00 87.31 306 GLU A O 1
ATOM 2344 N N . LYS A 1 307 ? 25.671 -8.277 8.851 1.00 88.38 307 LYS A N 1
ATOM 2345 C CA . LYS A 1 307 ? 25.466 -6.830 8.963 1.00 88.38 307 LYS A CA 1
ATOM 2346 C C . LYS A 1 307 ? 23.994 -6.439 9.010 1.00 88.38 307 LYS A C 1
ATOM 2348 O O . LYS A 1 307 ? 23.633 -5.539 9.760 1.00 88.38 307 LYS A O 1
ATOM 2353 N N . PHE A 1 308 ? 23.156 -7.113 8.223 1.00 86.31 308 PHE A N 1
ATOM 2354 C CA . PHE A 1 308 ? 21.748 -6.743 8.044 1.00 86.31 308 PHE A CA 1
ATOM 2355 C C . PHE A 1 308 ? 20.763 -7.758 8.636 1.00 86.31 308 PHE A C 1
ATOM 2357 O O . PHE A 1 308 ? 19.558 -7.538 8.585 1.00 86.31 308 PHE A O 1
ATOM 2364 N N . GLY A 1 309 ? 21.241 -8.870 9.206 1.00 84.38 309 GLY A N 1
ATOM 2365 C CA . GLY A 1 309 ? 20.379 -9.859 9.859 1.00 84.38 309 GLY A CA 1
ATOM 2366 C C . GLY A 1 309 ? 19.483 -10.651 8.902 1.00 84.38 309 GLY A C 1
ATOM 2367 O O . GLY A 1 309 ? 18.512 -11.266 9.348 1.00 84.38 309 GLY A O 1
ATOM 2368 N N . ILE A 1 310 ? 19.794 -10.665 7.602 1.00 84.62 310 ILE A N 1
ATOM 2369 C CA . ILE A 1 310 ? 18.972 -11.339 6.592 1.00 84.62 310 ILE A CA 1
ATOM 2370 C C . ILE A 1 310 ? 18.954 -12.850 6.832 1.00 84.62 310 ILE A C 1
ATOM 2372 O O . ILE A 1 310 ? 19.994 -13.487 7.015 1.00 84.62 310 ILE A O 1
ATOM 2376 N N . SER A 1 311 ? 17.745 -13.416 6.858 1.00 81.00 311 SER A N 1
ATOM 2377 C CA . SER A 1 311 ? 17.500 -14.826 7.183 1.00 81.00 311 SER A CA 1
ATOM 2378 C C . SER A 1 311 ? 17.626 -15.711 5.950 1.00 81.00 311 SER A C 1
ATOM 2380 O O . SER A 1 311 ? 18.249 -16.767 6.001 1.00 81.00 311 SER A O 1
ATOM 2382 N N . THR A 1 312 ? 17.053 -15.259 4.837 1.00 84.75 312 THR A N 1
ATOM 2383 C CA . THR A 1 312 ? 17.043 -15.985 3.567 1.00 84.75 312 THR A CA 1
ATOM 2384 C C . THR A 1 312 ? 17.502 -15.048 2.463 1.00 84.75 312 THR A C 1
ATOM 2386 O O . THR A 1 312 ? 16.926 -13.982 2.276 1.00 84.75 312 THR A O 1
ATOM 2389 N N . ALA A 1 313 ? 18.543 -15.440 1.737 1.00 90.06 313 ALA A N 1
ATOM 2390 C CA . ALA A 1 313 ? 19.109 -14.648 0.656 1.00 90.06 313 ALA A CA 1
ATOM 2391 C C . ALA A 1 313 ? 19.214 -15.502 -0.606 1.00 90.06 313 ALA A C 1
ATOM 2393 O O . ALA A 1 313 ? 19.807 -16.582 -0.570 1.00 90.06 313 ALA A O 1
ATOM 2394 N N . THR A 1 314 ? 18.667 -14.995 -1.707 1.00 93.00 314 THR A N 1
ATOM 2395 C CA . THR A 1 314 ? 18.897 -15.520 -3.054 1.00 93.00 314 THR A CA 1
ATOM 2396 C C . THR A 1 314 ? 19.796 -14.535 -3.783 1.00 93.00 314 THR A C 1
ATOM 2398 O O . THR A 1 314 ? 19.489 -13.350 -3.858 1.00 93.00 314 THR A O 1
ATOM 2401 N N . ILE A 1 315 ? 20.942 -15.000 -4.263 1.00 94.50 315 ILE A N 1
ATOM 2402 C CA . ILE A 1 315 ? 21.898 -14.160 -4.984 1.00 94.50 315 ILE A CA 1
ATOM 2403 C C . ILE A 1 315 ? 22.127 -14.833 -6.324 1.00 94.50 315 ILE A C 1
ATOM 2405 O O . ILE A 1 315 ? 22.696 -15.924 -6.378 1.00 94.50 315 ILE A O 1
ATOM 2409 N N . GLN A 1 316 ? 21.646 -14.193 -7.381 1.00 93.94 316 GLN A N 1
ATOM 2410 C CA . GLN A 1 316 ? 21.987 -14.554 -8.745 1.00 93.94 316 GLN A CA 1
ATOM 2411 C C . GLN A 1 316 ? 23.250 -13.790 -9.139 1.00 93.94 316 GLN A C 1
ATOM 2413 O O . GLN A 1 316 ? 23.394 -12.610 -8.830 1.00 93.94 316 GLN A O 1
ATOM 2418 N N . VAL A 1 317 ? 24.172 -14.479 -9.798 1.00 93.56 317 VAL A N 1
ATOM 2419 C CA . VAL A 1 317 ? 25.388 -13.892 -10.364 1.00 93.56 317 VAL A CA 1
ATOM 2420 C C . VAL A 1 317 ? 25.360 -14.062 -11.868 1.00 93.56 317 VAL A C 1
ATOM 2422 O O . VAL A 1 317 ? 24.931 -15.103 -12.368 1.00 93.56 317 VAL A O 1
ATOM 2425 N N . GLU A 1 318 ? 25.810 -13.039 -12.574 1.00 90.69 318 GLU A N 1
ATOM 2426 C CA . GLU A 1 318 ? 25.823 -12.997 -14.030 1.00 90.69 318 GLU A CA 1
ATOM 2427 C C . GLU A 1 318 ? 27.036 -12.219 -14.543 1.00 90.69 318 GLU A C 1
ATOM 2429 O O . GLU A 1 318 ? 27.536 -11.335 -13.841 1.00 90.69 318 GLU A O 1
ATOM 2434 N N . PRO A 1 319 ? 27.538 -12.544 -15.743 1.00 87.75 319 PRO A N 1
ATOM 2435 C CA . PRO A 1 319 ? 28.647 -11.810 -16.328 1.00 87.75 319 PRO A CA 1
ATOM 2436 C C . PRO A 1 319 ? 28.224 -10.369 -16.609 1.00 87.75 319 PRO A C 1
ATOM 2438 O O . PRO A 1 319 ? 27.109 -10.107 -17.066 1.00 87.75 319 PRO A O 1
ATOM 2441 N N . PHE A 1 320 ? 29.124 -9.425 -16.355 1.00 82.88 320 PHE A N 1
ATOM 2442 C CA . PHE A 1 320 ? 28.858 -8.020 -16.630 1.00 82.88 320 PHE A CA 1
ATOM 2443 C C . PHE A 1 320 ? 28.719 -7.752 -18.135 1.00 82.88 320 PHE A C 1
ATOM 2445 O O . PHE A 1 320 ? 29.675 -7.892 -18.901 1.00 82.88 320 PHE A O 1
ATOM 2452 N N . ASP A 1 321 ? 27.534 -7.303 -18.545 1.00 77.56 321 ASP A N 1
ATOM 2453 C CA . ASP A 1 321 ? 27.277 -6.765 -19.878 1.00 77.56 321 ASP A CA 1
ATOM 2454 C C . ASP A 1 321 ? 27.121 -5.239 -19.800 1.00 77.56 321 ASP A C 1
ATOM 2456 O O . ASP A 1 321 ? 26.367 -4.708 -18.985 1.00 77.56 321 ASP A O 1
ATOM 2460 N N . LYS A 1 322 ? 27.812 -4.514 -20.687 1.00 68.31 322 LYS A N 1
ATOM 2461 C CA . LYS A 1 322 ? 27.725 -3.048 -20.785 1.00 68.31 322 LYS A CA 1
ATOM 2462 C C . LYS A 1 322 ? 26.306 -2.566 -21.105 1.00 68.31 322 LYS A C 1
ATOM 2464 O O . LYS A 1 322 ? 25.964 -1.449 -20.729 1.00 68.31 322 LYS A O 1
ATOM 2469 N N . SER A 1 323 ? 25.475 -3.399 -21.740 1.00 64.06 323 SER A N 1
ATOM 2470 C CA . SER A 1 323 ? 24.055 -3.101 -21.988 1.00 64.06 323 SER A CA 1
ATOM 2471 C C . SER A 1 323 ? 23.228 -2.942 -20.694 1.00 64.06 323 SER A C 1
ATOM 2473 O O . SER A 1 323 ? 22.198 -2.265 -20.684 1.00 64.06 323 SER A O 1
ATOM 2475 N N . MET A 1 324 ? 23.699 -3.483 -19.561 1.00 63.78 324 MET A N 1
ATOM 2476 C CA . MET A 1 324 ? 23.022 -3.374 -18.261 1.00 63.78 324 MET A CA 1
ATOM 2477 C C . MET A 1 324 ? 23.067 -1.955 -17.671 1.00 63.78 324 MET A C 1
ATOM 2479 O O . MET A 1 324 ? 22.164 -1.573 -16.921 1.00 63.78 324 MET A O 1
ATOM 2483 N N . GLU A 1 325 ? 24.080 -1.149 -18.012 1.00 56.66 325 GLU A N 1
ATOM 2484 C CA . GLU A 1 325 ? 24.161 0.254 -17.578 1.00 56.66 325 GLU A CA 1
ATOM 2485 C C . GLU A 1 325 ? 23.111 1.145 -18.266 1.00 56.66 325 GLU A C 1
ATOM 2487 O O . GLU A 1 325 ? 22.652 2.120 -17.664 1.00 56.66 325 GLU A O 1
ATOM 2492 N N . GLU A 1 326 ? 22.696 0.808 -19.493 1.00 54.75 326 GLU A N 1
ATOM 2493 C CA . GLU A 1 326 ? 21.610 1.497 -20.208 1.00 54.75 326 GLU A CA 1
ATOM 2494 C C . GLU A 1 326 ? 20.239 1.138 -19.619 1.00 54.75 326 GLU A C 1
ATOM 2496 O O . GLU A 1 326 ? 19.453 2.035 -19.308 1.00 54.75 326 GLU A O 1
ATOM 2501 N N . TYR A 1 327 ? 19.994 -0.144 -19.328 1.00 51.19 327 TYR A N 1
ATOM 2502 C CA . TYR A 1 327 ? 18.731 -0.616 -18.744 1.00 51.19 327 TYR A CA 1
ATOM 2503 C C . TYR A 1 327 ? 18.454 -0.051 -17.336 1.00 51.19 327 TYR A C 1
ATOM 2505 O O . TYR A 1 327 ? 17.316 0.275 -16.985 1.00 51.19 327 TYR A O 1
ATOM 2513 N N . LEU A 1 328 ? 19.493 0.114 -16.506 1.00 48.56 328 LEU A N 1
ATOM 2514 C CA . LEU A 1 328 ? 19.360 0.721 -15.175 1.00 48.56 328 LEU A CA 1
ATOM 2515 C C . LEU A 1 328 ? 19.077 2.230 -15.228 1.00 48.56 328 LEU A C 1
ATOM 2517 O O . LEU A 1 328 ? 18.355 2.732 -14.363 1.00 48.56 328 LEU A O 1
ATOM 2521 N N . LYS A 1 329 ? 19.600 2.948 -16.231 1.00 47.22 329 LYS A N 1
ATOM 2522 C CA . LYS A 1 329 ? 19.272 4.367 -16.453 1.00 47.22 329 LYS A CA 1
ATOM 2523 C C . LYS A 1 329 ? 17.808 4.539 -16.855 1.00 47.22 329 LYS A C 1
ATOM 2525 O O . LYS A 1 329 ? 17.115 5.351 -16.247 1.00 47.22 329 LYS A O 1
ATOM 2530 N N . GLU A 1 330 ? 17.316 3.698 -17.762 1.00 48.09 330 GLU A N 1
ATOM 2531 C CA . GLU A 1 330 ? 15.918 3.700 -18.215 1.00 48.09 330 GLU A CA 1
ATOM 2532 C C . GLU A 1 330 ? 14.931 3.417 -17.064 1.00 48.09 330 GLU A C 1
ATOM 2534 O O . GLU A 1 330 ? 13.925 4.109 -16.895 1.00 48.09 330 GLU A O 1
ATOM 2539 N N . LYS A 1 331 ? 15.244 2.446 -16.189 1.00 43.59 331 LYS A N 1
ATOM 2540 C CA . LYS A 1 331 ? 14.393 2.110 -15.032 1.00 43.59 331 LYS A CA 1
ATOM 2541 C C . LYS A 1 331 ? 14.393 3.179 -13.937 1.00 43.59 331 LYS A C 1
ATOM 2543 O O . LYS A 1 331 ? 13.355 3.375 -13.310 1.00 43.59 331 LYS A O 1
ATOM 2548 N N . ILE A 1 332 ? 15.519 3.852 -13.683 1.00 44.47 332 ILE A N 1
ATOM 2549 C CA . ILE A 1 332 ? 15.599 4.940 -12.689 1.00 44.47 332 ILE A CA 1
ATOM 2550 C C . ILE A 1 332 ? 14.800 6.165 -13.168 1.00 44.47 332 ILE A C 1
ATOM 2552 O O . ILE A 1 332 ? 14.097 6.780 -12.363 1.00 44.47 332 ILE A O 1
ATOM 2556 N N . GLU A 1 333 ? 14.812 6.467 -14.470 1.00 38.88 333 GLU A N 1
ATOM 2557 C CA . GLU A 1 333 ? 13.961 7.509 -15.070 1.00 38.88 333 GLU A CA 1
ATOM 2558 C C . GLU A 1 333 ? 12.466 7.122 -15.068 1.00 38.88 333 GLU A C 1
ATOM 2560 O O . GLU A 1 333 ? 11.594 7.953 -14.790 1.00 38.88 333 GLU A O 1
ATOM 2565 N N . MET A 1 334 ? 12.153 5.838 -15.261 1.00 37.16 334 MET A N 1
ATOM 2566 C CA . MET A 1 334 ? 10.783 5.314 -15.209 1.00 37.16 334 MET A CA 1
ATOM 2567 C C . MET A 1 334 ? 10.211 5.236 -13.775 1.00 37.16 334 MET A C 1
ATOM 2569 O O . MET A 1 334 ? 9.046 5.555 -13.556 1.00 37.16 334 MET A O 1
ATOM 2573 N N . PHE A 1 335 ? 11.004 4.869 -12.760 1.00 38.72 335 PHE A N 1
ATOM 2574 C CA . PHE A 1 335 ? 10.541 4.825 -11.359 1.00 38.72 335 PHE A CA 1
ATOM 2575 C C . PHE A 1 335 ? 10.405 6.222 -10.736 1.00 38.72 335 PHE A C 1
ATOM 2577 O O . PHE A 1 335 ? 9.500 6.454 -9.932 1.00 38.72 335 PHE A O 1
ATOM 2584 N N . SER A 1 336 ? 11.255 7.165 -11.156 1.00 36.78 336 SER A N 1
ATOM 2585 C CA . SER A 1 336 ? 11.140 8.594 -10.835 1.00 36.78 336 SER A CA 1
ATOM 2586 C C . SER A 1 336 ? 9.799 9.189 -11.299 1.00 36.78 336 SER A C 1
ATOM 2588 O O . SER A 1 336 ? 9.218 10.020 -10.603 1.00 36.78 336 SER A O 1
ATOM 2590 N N . SER A 1 337 ? 9.252 8.709 -12.424 1.00 38.84 337 SER A N 1
ATOM 2591 C CA . SER A 1 337 ? 7.990 9.203 -12.997 1.00 38.84 337 SER A CA 1
ATOM 2592 C C . SER A 1 337 ? 6.719 8.504 -12.486 1.00 38.84 337 SER A C 1
ATOM 2594 O O . SER A 1 337 ? 5.629 9.046 -12.658 1.00 38.84 337 SER A O 1
ATOM 2596 N N . LEU A 1 338 ? 6.824 7.350 -11.812 1.00 41.47 338 LEU A N 1
ATOM 2597 C CA . LEU A 1 338 ? 5.665 6.544 -11.384 1.00 41.47 338 LEU A CA 1
ATOM 2598 C C . LEU A 1 338 ? 5.299 6.655 -9.892 1.00 41.47 338 LEU A C 1
ATOM 2600 O O . LEU A 1 338 ? 4.156 6.377 -9.534 1.00 41.47 338 LEU A O 1
ATOM 2604 N N . VAL A 1 339 ? 6.217 7.064 -9.006 1.00 39.31 339 VAL A N 1
ATOM 2605 C CA . VAL A 1 339 ? 5.998 6.984 -7.539 1.00 39.31 339 VAL A CA 1
ATOM 2606 C C . VAL A 1 339 ? 5.542 8.309 -6.894 1.00 39.31 339 VAL A C 1
ATOM 2608 O O . VAL A 1 339 ? 5.117 8.314 -5.740 1.00 39.31 339 VAL A O 1
ATOM 2611 N N . PHE A 1 340 ? 5.521 9.429 -7.625 1.00 34.59 340 PHE A N 1
ATOM 2612 C CA . PHE A 1 340 ? 5.212 10.756 -7.061 1.00 34.59 340 PHE A CA 1
ATOM 2613 C C . PHE A 1 340 ? 3.856 11.400 -7.448 1.00 34.59 340 PHE A C 1
ATOM 2615 O O . PHE A 1 340 ? 3.802 12.619 -7.604 1.00 34.59 340 PHE A O 1
ATOM 2622 N N . PRO A 1 341 ? 2.733 10.650 -7.543 1.00 38.91 341 PRO A N 1
ATOM 2623 C CA . PRO A 1 341 ? 1.432 11.306 -7.335 1.00 38.91 341 PRO A CA 1
ATOM 2624 C C . PRO A 1 341 ? 0.417 10.544 -6.458 1.00 38.91 341 PRO A C 1
ATOM 2626 O O . PRO A 1 341 ? -0.770 10.845 -6.524 1.00 38.91 341 PRO A O 1
ATOM 2629 N N . ALA A 1 342 ? 0.827 9.584 -5.616 1.00 35.47 342 ALA A N 1
ATOM 2630 C CA . ALA A 1 342 ? -0.123 8.875 -4.734 1.00 35.47 342 ALA A CA 1
ATOM 2631 C C . ALA A 1 342 ? -0.143 9.373 -3.273 1.00 35.47 342 ALA A C 1
ATOM 2633 O O . ALA A 1 342 ? -1.161 9.257 -2.595 1.00 35.47 342 ALA A O 1
ATOM 2634 N N . LEU A 1 343 ? 0.943 9.969 -2.775 1.00 34.09 343 LEU A N 1
ATOM 2635 C CA . LEU A 1 343 ? 1.001 10.563 -1.438 1.00 34.09 343 LEU A CA 1
ATOM 2636 C C . LEU A 1 343 ? 1.757 11.890 -1.518 1.00 34.09 343 LEU A C 1
ATOM 2638 O O . LEU A 1 343 ? 2.968 11.889 -1.379 1.00 34.09 343 LEU A O 1
ATOM 2642 N N . PHE A 1 344 ? 1.061 12.996 -1.774 1.00 30.20 344 PHE A N 1
ATOM 2643 C CA . PHE A 1 344 ? 1.262 14.287 -1.099 1.00 30.20 344 PHE A CA 1
ATOM 2644 C C . PHE A 1 344 ? 0.301 15.314 -1.714 1.00 30.20 344 PHE A C 1
ATOM 2646 O O . PHE A 1 344 ? 0.540 15.906 -2.762 1.00 30.20 344 PHE A O 1
ATOM 2653 N N . PHE A 1 345 ? -0.809 15.542 -1.016 1.00 35.12 345 PHE A N 1
ATOM 2654 C CA . PHE A 1 345 ? -1.509 16.820 -1.050 1.00 35.12 345 PHE A CA 1
ATOM 2655 C C . PHE A 1 345 ? -0.525 17.900 -0.563 1.00 35.12 345 PHE A C 1
ATOM 2657 O O . PHE A 1 345 ? -0.420 18.091 0.641 1.00 35.12 345 PHE A O 1
ATOM 2664 N N . PHE A 1 346 ? 0.247 18.533 -1.455 1.00 33.69 346 PHE A N 1
ATOM 2665 C CA . PHE A 1 346 ? 0.685 19.943 -1.400 1.00 33.69 346 PHE A CA 1
ATOM 2666 C C . PHE A 1 346 ? 1.765 20.235 -2.463 1.00 33.69 346 PHE A C 1
ATOM 2668 O O . PHE A 1 346 ? 2.717 19.480 -2.621 1.00 33.69 346 PHE A O 1
ATOM 2675 N N . THR A 1 347 ? 1.648 21.406 -3.099 1.00 31.36 347 THR A N 1
ATOM 2676 C CA . THR A 1 347 ? 2.639 22.130 -3.931 1.00 31.36 347 THR A CA 1
ATOM 2677 C C . THR A 1 347 ? 2.907 21.640 -5.364 1.00 31.36 347 THR A C 1
ATOM 2679 O O . THR A 1 347 ? 3.891 20.974 -5.664 1.00 31.36 347 THR A O 1
ATOM 2682 N N . MET A 1 348 ? 2.055 22.106 -6.288 1.00 33.81 348 MET A N 1
ATOM 2683 C CA . MET A 1 348 ? 2.380 22.263 -7.709 1.00 33.81 348 MET A CA 1
ATOM 2684 C C . MET A 1 348 ? 3.429 23.366 -7.894 1.00 33.81 348 MET A C 1
ATOM 2686 O O . MET A 1 348 ? 3.070 24.528 -7.775 1.00 33.81 348 MET A O 1
ATOM 2690 N N . THR A 1 349 ? 4.677 23.010 -8.209 1.00 37.94 349 THR A N 1
ATOM 2691 C CA . THR A 1 349 ? 5.613 23.797 -9.045 1.00 37.94 349 THR A CA 1
ATOM 2692 C C . THR A 1 349 ? 6.890 22.976 -9.266 1.00 37.94 349 THR A C 1
ATOM 2694 O O . THR A 1 349 ? 7.824 23.051 -8.472 1.00 37.94 349 THR A O 1
ATOM 2697 N N . GLY A 1 350 ? 6.960 22.184 -10.336 1.00 34.38 350 GLY A N 1
ATOM 2698 C CA . GLY A 1 350 ? 8.196 21.485 -10.703 1.00 34.38 350 GLY A CA 1
ATOM 2699 C C . GLY A 1 350 ? 8.029 20.604 -11.936 1.00 34.38 350 GLY A C 1
ATOM 2700 O O . GLY A 1 350 ? 7.590 19.468 -11.824 1.00 34.38 350 GLY A O 1
ATOM 2701 N N . ARG A 1 351 ? 8.357 21.137 -13.119 1.00 45.03 351 ARG A N 1
ATOM 2702 C CA . ARG A 1 351 ? 8.349 20.403 -14.395 1.00 45.03 351 ARG A CA 1
ATOM 2703 C C . ARG A 1 351 ? 9.501 19.390 -14.432 1.00 45.03 351 ARG A C 1
ATOM 2705 O O . ARG A 1 351 ? 10.658 19.795 -14.346 1.00 45.03 351 ARG A O 1
ATOM 2712 N N . THR A 1 352 ? 9.203 18.106 -14.619 1.00 42.28 352 THR A N 1
ATOM 2713 C CA . THR A 1 352 ? 10.188 17.069 -14.970 1.00 42.28 352 THR A CA 1
ATOM 2714 C C . THR A 1 352 ? 10.550 17.184 -16.452 1.00 42.28 352 THR A C 1
ATOM 2716 O O . THR A 1 352 ? 9.696 17.083 -17.330 1.00 42.28 352 THR A O 1
ATOM 2719 N N . THR A 1 353 ? 11.819 17.446 -16.749 1.00 45.84 353 THR A N 1
ATOM 2720 C CA . THR A 1 353 ? 12.352 17.622 -18.107 1.00 45.84 353 THR A CA 1
ATOM 2721 C C . THR A 1 353 ? 12.473 16.281 -18.837 1.00 45.84 353 THR A C 1
ATOM 2723 O O . THR A 1 353 ? 13.258 15.444 -18.407 1.00 45.84 353 THR A O 1
ATOM 2726 N N . GLY A 1 354 ? 11.741 16.092 -19.944 1.00 56.50 354 GLY A N 1
ATOM 2727 C CA . GLY A 1 354 ? 11.995 15.018 -20.922 1.00 56.50 354 GLY A CA 1
ATOM 2728 C C . GLY A 1 354 ? 10.760 14.313 -21.495 1.00 56.50 354 GLY A C 1
ATOM 2729 O O . GLY A 1 354 ? 10.816 13.830 -22.620 1.00 56.50 354 GLY A O 1
ATOM 2730 N N . GLN A 1 355 ? 9.633 14.282 -20.778 1.00 70.69 355 GLN A N 1
ATOM 2731 C CA . GLN A 1 355 ? 8.424 13.594 -21.250 1.00 70.69 355 GLN A CA 1
ATOM 2732 C C . GLN A 1 355 ? 7.557 14.504 -22.137 1.00 70.69 355 GLN A C 1
ATOM 2734 O O . GLN A 1 355 ? 7.251 15.644 -21.776 1.00 70.69 355 GLN A O 1
ATOM 2739 N N . ILE A 1 356 ? 7.165 14.002 -23.313 1.00 80.88 356 ILE A N 1
ATOM 2740 C CA . ILE A 1 356 ? 6.196 14.662 -24.198 1.00 80.88 356 ILE A CA 1
ATOM 2741 C C . ILE A 1 356 ? 4.794 14.416 -23.633 1.00 80.88 356 ILE A C 1
ATOM 2743 O O . ILE A 1 356 ? 4.399 13.276 -23.416 1.00 80.88 356 ILE A O 1
ATOM 2747 N N . LEU A 1 357 ? 4.054 15.496 -23.392 1.00 88.31 357 LEU A N 1
ATOM 2748 C CA . LEU A 1 357 ? 2.671 15.486 -22.947 1.00 88.31 357 LEU A CA 1
ATOM 2749 C C . LEU A 1 357 ? 1.891 16.409 -23.877 1.00 88.31 357 LEU A C 1
ATOM 2751 O O . LEU A 1 357 ? 2.028 17.636 -23.796 1.00 88.31 357 LEU A O 1
ATOM 2755 N N . SER A 1 358 ? 1.129 15.790 -24.774 1.00 89.31 358 SER A N 1
ATOM 2756 C CA . SER A 1 358 ? 0.244 16.460 -25.719 1.00 89.31 358 SER A CA 1
ATOM 2757 C C . SER A 1 358 ? -1.130 16.667 -25.101 1.00 89.31 358 SER A C 1
ATOM 2759 O O . SER A 1 358 ? -1.726 15.730 -24.572 1.00 89.31 358 SER A O 1
ATOM 2761 N N . CYS A 1 359 ? -1.636 17.890 -25.184 1.00 90.56 359 CYS A N 1
ATOM 2762 C CA . CYS A 1 359 ? -2.977 18.238 -24.744 1.00 90.56 359 CYS A CA 1
ATOM 2763 C C . CYS A 1 359 ? -3.770 18.802 -25.913 1.00 90.56 359 CYS A C 1
ATOM 2765 O O . CYS A 1 359 ? -3.364 19.795 -26.520 1.00 90.56 359 CYS A O 1
ATOM 2767 N N . PHE A 1 360 ? -4.903 18.171 -26.189 1.00 87.44 360 PHE A N 1
ATOM 2768 C CA . PHE A 1 360 ? -5.811 18.564 -27.252 1.00 87.44 360 PHE A CA 1
ATOM 2769 C C . PHE A 1 360 ? -6.869 19.524 -26.720 1.00 87.44 360 PHE A C 1
ATOM 2771 O O . PHE A 1 360 ? -7.457 19.290 -25.662 1.00 87.44 360 PHE A O 1
ATOM 2778 N N . TYR A 1 361 ? -7.106 20.603 -27.458 1.00 86.25 361 TYR A N 1
ATOM 2779 C CA . TYR A 1 361 ? -8.164 21.564 -27.171 1.00 86.25 361 TYR A CA 1
ATOM 2780 C C . TYR A 1 361 ? -8.999 21.785 -28.424 1.00 86.25 361 TYR A C 1
ATOM 2782 O O . TYR A 1 361 ? -8.454 21.951 -29.512 1.00 86.25 361 TYR A O 1
ATOM 2790 N N . GLU A 1 362 ? -10.315 21.806 -28.256 1.00 80.75 362 GLU A N 1
ATOM 2791 C CA . GLU A 1 362 ? -11.265 22.057 -29.334 1.00 80.75 362 GLU A CA 1
ATOM 2792 C C . GLU A 1 362 ? -11.643 23.543 -29.402 1.00 80.75 362 GLU A C 1
ATOM 2794 O O . GLU A 1 362 ? -11.635 24.265 -28.398 1.00 80.75 362 GLU A O 1
ATOM 2799 N N . ILE A 1 363 ? -11.960 24.007 -30.610 1.00 67.62 363 ILE A N 1
ATOM 2800 C CA . ILE A 1 363 ? -12.251 25.413 -30.899 1.00 67.62 363 ILE A CA 1
ATOM 2801 C C . ILE A 1 363 ? -13.622 25.889 -30.381 1.00 67.62 363 ILE A C 1
ATOM 2803 O O . ILE A 1 363 ? -13.815 27.095 -30.187 1.00 67.62 363 ILE A O 1
ATOM 2807 N N . GLU A 1 364 ? -14.577 24.980 -30.141 1.00 59.94 364 GLU A N 1
ATOM 2808 C CA . GLU A 1 364 ? -15.932 25.327 -29.697 1.00 59.94 364 GLU A CA 1
ATOM 2809 C C . GLU A 1 364 ? -15.901 25.916 -28.270 1.00 59.94 364 GLU A C 1
ATOM 2811 O O . GLU A 1 364 ? -15.924 25.211 -27.265 1.00 59.94 364 GLU A O 1
ATOM 2816 N N . ASN A 1 365 ? -15.863 27.254 -28.193 1.00 53.72 365 ASN A N 1
ATOM 2817 C CA . ASN A 1 365 ? -15.625 28.088 -27.000 1.00 53.72 365 ASN A CA 1
ATOM 2818 C C . ASN A 1 365 ? -14.155 28.225 -26.562 1.00 53.72 365 ASN A C 1
ATOM 2820 O O . ASN A 1 365 ? -13.867 28.301 -25.364 1.00 53.72 365 ASN A O 1
ATOM 2824 N N . PHE A 1 366 ? -13.224 28.318 -27.517 1.00 63.34 366 PHE A N 1
ATOM 2825 C CA . PHE A 1 366 ? -11.804 28.538 -27.233 1.00 63.34 366 PHE A CA 1
ATOM 2826 C C . PHE A 1 366 ? -11.556 29.830 -26.430 1.00 63.34 366 PHE A C 1
ATOM 2828 O O . PHE A 1 366 ? -11.523 30.938 -26.967 1.00 63.34 366 PHE A O 1
ATOM 2835 N N . ASN A 1 367 ? -11.367 29.686 -25.117 1.00 70.25 367 ASN A N 1
ATOM 2836 C CA . ASN A 1 367 ? -10.933 30.754 -24.226 1.00 70.25 367 ASN A CA 1
ATOM 2837 C C . ASN A 1 367 ? -9.529 30.430 -23.712 1.00 70.25 367 ASN A C 1
ATOM 2839 O O . ASN A 1 367 ? -9.329 29.599 -22.831 1.00 70.25 367 ASN A O 1
ATOM 2843 N N . VAL A 1 368 ? -8.533 31.137 -24.227 1.00 72.19 368 VAL A N 1
ATOM 2844 C CA . VAL A 1 368 ? -7.127 30.957 -23.839 1.00 72.19 368 VAL A CA 1
ATOM 2845 C C . VAL A 1 368 ? -6.891 31.152 -22.344 1.00 72.19 368 VAL A C 1
ATOM 2847 O O . VAL A 1 368 ? -5.972 30.560 -21.780 1.00 72.19 368 VAL A O 1
ATOM 2850 N N . SER A 1 369 ? -7.737 31.934 -21.671 1.00 71.94 369 SER A N 1
ATOM 2851 C CA . SER A 1 369 ? -7.616 32.207 -20.236 1.00 71.94 369 SER A CA 1
ATOM 2852 C C . SER A 1 369 ? -7.862 30.971 -19.368 1.00 71.94 369 SER A C 1
ATOM 2854 O O . SER A 1 369 ? -7.301 30.898 -18.279 1.00 71.94 369 SER A O 1
ATOM 2856 N N . ILE A 1 370 ? -8.667 30.002 -19.826 1.00 77.81 370 ILE A N 1
ATOM 2857 C CA . ILE A 1 370 ? -8.956 28.778 -19.053 1.00 77.81 370 ILE A CA 1
ATOM 2858 C C . ILE A 1 370 ? -7.916 27.677 -19.277 1.00 77.81 370 ILE A C 1
ATOM 2860 O O . ILE A 1 370 ? -7.839 26.733 -18.495 1.00 77.81 370 ILE A O 1
ATOM 2864 N N . ILE A 1 371 ? -7.104 27.797 -20.328 1.00 82.50 371 ILE A N 1
ATOM 2865 C CA . ILE A 1 371 ? -6.028 26.853 -20.616 1.00 82.50 371 ILE A CA 1
ATOM 2866 C C . ILE A 1 371 ? -4.884 27.137 -19.650 1.00 82.50 371 ILE A C 1
ATOM 2868 O O . ILE A 1 371 ? -4.444 28.283 -19.531 1.00 82.50 371 ILE A O 1
ATOM 2872 N N . GLU A 1 372 ? -4.392 26.102 -18.973 1.00 85.69 372 GLU A N 1
ATOM 2873 C CA . GLU A 1 372 ? -3.208 26.180 -18.120 1.00 85.69 372 GLU A CA 1
ATOM 2874 C C . GLU A 1 372 ? -2.011 25.560 -18.860 1.00 85.69 372 GLU A C 1
ATOM 2876 O O . GLU A 1 372 ? -1.780 24.352 -18.771 1.00 85.69 372 GLU A O 1
ATOM 2881 N N . PRO A 1 373 ? -1.242 26.357 -19.632 1.00 83.44 373 PRO A N 1
ATOM 2882 C CA . PRO A 1 373 ? -0.207 25.827 -20.515 1.00 83.44 373 PRO A CA 1
ATOM 2883 C C . PRO A 1 373 ? 0.982 25.248 -19.743 1.00 83.44 373 PRO A C 1
ATOM 2885 O O . PRO A 1 373 ? 1.824 24.566 -20.319 1.00 83.44 373 PRO A O 1
ATOM 2888 N N . SER A 1 374 ? 1.081 25.477 -18.429 1.00 83.25 374 SER A N 1
ATOM 2889 C CA . SER A 1 374 ? 2.138 24.862 -17.632 1.00 83.25 374 SER A CA 1
ATOM 2890 C C . SER A 1 374 ? 2.022 23.333 -17.538 1.00 83.25 374 SER A C 1
ATOM 2892 O O . SER A 1 374 ? 3.064 22.690 -17.371 1.00 83.25 374 SER A O 1
ATOM 2894 N N . LEU A 1 375 ? 0.812 22.779 -17.717 1.00 84.31 375 LEU A N 1
ATOM 2895 C CA . LEU A 1 375 ? 0.493 21.355 -17.567 1.00 84.31 375 LEU A CA 1
ATOM 2896 C C . LEU A 1 375 ? 0.993 20.471 -18.711 1.00 84.31 375 LEU A C 1
ATOM 2898 O O . LEU A 1 375 ? 1.196 19.287 -18.485 1.00 84.31 375 LEU A O 1
ATOM 2902 N N . CYS A 1 376 ? 1.192 21.018 -19.911 1.00 87.25 376 CYS A N 1
ATOM 2903 C CA . CYS A 1 376 ? 1.480 20.247 -21.124 1.00 87.25 376 CYS A CA 1
ATOM 2904 C C . CYS A 1 376 ? 2.801 20.708 -21.748 1.00 87.25 376 CYS A C 1
ATOM 2906 O O . CYS A 1 376 ? 3.213 21.856 -21.566 1.00 87.25 376 CYS A O 1
ATOM 2908 N N . THR A 1 377 ? 3.481 19.835 -22.495 1.00 90.31 377 THR A N 1
ATOM 2909 C CA . THR A 1 377 ? 4.656 20.252 -23.283 1.00 90.31 377 THR A CA 1
ATOM 2910 C C . THR A 1 377 ? 4.268 20.645 -24.700 1.00 90.31 377 THR A C 1
ATOM 2912 O O . THR A 1 377 ? 4.882 21.555 -25.260 1.00 90.31 377 THR A O 1
ATOM 2915 N N . HIS A 1 378 ? 3.227 20.009 -25.239 1.00 93.50 378 HIS A N 1
ATOM 2916 C CA . HIS A 1 378 ? 2.660 20.276 -26.554 1.00 93.50 378 HIS A CA 1
ATOM 2917 C C . HIS A 1 378 ? 1.162 20.550 -26.402 1.00 93.50 378 HIS A C 1
ATOM 2919 O O . HIS A 1 378 ? 0.456 19.825 -25.703 1.00 93.50 378 HIS A O 1
ATOM 2925 N N . ILE A 1 379 ? 0.681 21.619 -27.024 1.00 93.44 379 ILE A N 1
ATOM 2926 C CA . ILE A 1 379 ? -0.738 21.965 -27.076 1.00 93.44 379 ILE A CA 1
ATOM 2927 C C . ILE A 1 379 ? -1.158 21.894 -28.535 1.00 93.44 379 ILE A C 1
ATOM 2929 O O . ILE A 1 379 ? -0.552 22.555 -29.382 1.00 93.44 379 ILE A O 1
ATOM 2933 N N . ILE A 1 380 ? -2.175 21.086 -28.807 1.00 92.94 380 ILE A N 1
ATOM 2934 C CA . ILE A 1 380 ? -2.669 20.796 -30.148 1.00 92.94 380 ILE A CA 1
ATOM 2935 C C . ILE A 1 380 ? -4.091 21.337 -30.249 1.00 92.94 380 ILE A C 1
ATOM 2937 O O . ILE A 1 380 ? -4.946 21.012 -29.423 1.00 92.94 380 ILE A O 1
ATOM 2941 N N . LEU A 1 381 ? -4.327 22.209 -31.225 1.00 90.62 381 LEU A N 1
ATOM 2942 C CA . LEU A 1 381 ? -5.638 22.809 -31.454 1.00 90.62 381 LEU A CA 1
ATOM 2943 C C . LEU A 1 381 ? -6.389 22.022 -32.533 1.00 90.62 381 LEU A C 1
ATOM 2945 O O . LEU A 1 381 ? -5.964 22.022 -33.688 1.00 90.62 381 LEU A O 1
ATOM 2949 N N . ILE A 1 382 ? -7.486 21.365 -32.145 1.00 87.19 382 ILE A N 1
ATOM 2950 C CA . ILE A 1 382 ? -8.374 20.589 -33.022 1.00 87.19 382 ILE A CA 1
ATOM 2951 C C . ILE A 1 382 ? -9.535 21.457 -33.512 1.00 87.19 382 ILE A C 1
ATOM 2953 O O . ILE A 1 382 ? -10.062 22.306 -32.787 1.00 87.19 382 ILE A O 1
ATOM 2957 N N . GLY A 1 383 ? -9.933 21.230 -34.768 1.00 78.38 383 GLY A N 1
ATOM 2958 C CA . GLY A 1 383 ? -11.081 21.890 -35.396 1.00 78.38 383 GLY A CA 1
ATOM 2959 C C . GLY A 1 383 ? -10.800 23.315 -35.878 1.00 78.38 383 GLY A C 1
ATOM 2960 O O . GLY A 1 383 ? -11.726 24.030 -36.249 1.00 78.38 383 GLY A O 1
ATOM 2961 N N . SER A 1 384 ? -9.535 23.752 -35.869 1.00 75.88 384 SER A N 1
ATOM 2962 C CA . SER A 1 384 ? -9.143 25.090 -36.324 1.00 75.88 384 SER A CA 1
ATOM 2963 C C . SER A 1 384 ? -8.584 25.129 -37.745 1.00 75.88 384 SER A C 1
ATOM 2965 O O . SER A 1 384 ? -8.604 26.193 -38.349 1.00 75.88 384 SER A O 1
ATOM 2967 N N . SER A 1 385 ? -8.064 24.012 -38.261 1.00 87.25 385 SER A N 1
ATOM 2968 C CA . SER A 1 385 ? -7.526 23.899 -39.625 1.00 87.25 385 SER A CA 1
ATOM 2969 C C . SER A 1 385 ? -8.047 22.615 -40.273 1.00 87.25 385 SER A C 1
ATOM 2971 O O . SER A 1 385 ? -8.241 21.603 -39.592 1.00 87.25 385 SER A O 1
ATOM 2973 N N . ASP A 1 386 ? -8.255 22.650 -41.585 1.00 91.25 386 ASP A N 1
ATOM 2974 C CA . ASP A 1 386 ? -8.838 21.544 -42.356 1.00 91.25 386 ASP A CA 1
ATOM 2975 C C . ASP A 1 386 ? -8.112 21.399 -43.707 1.00 91.25 386 ASP A C 1
ATOM 2977 O O . ASP A 1 386 ? -7.357 22.283 -44.130 1.00 91.25 386 ASP A O 1
ATOM 2981 N N . VAL A 1 387 ? -8.327 20.276 -44.381 1.00 92.94 387 VAL A N 1
ATOM 2982 C CA . VAL A 1 387 ? -8.035 20.092 -45.801 1.00 92.94 387 VAL A CA 1
ATOM 2983 C C . VAL A 1 387 ? -9.282 20.461 -46.597 1.00 92.94 387 VAL A C 1
ATOM 2985 O O . VAL A 1 387 ? -10.353 19.883 -46.407 1.00 92.94 387 VAL A O 1
ATOM 2988 N N . ASP A 1 388 ? -9.162 21.396 -47.534 1.00 92.19 388 ASP A N 1
ATOM 2989 C CA . ASP A 1 388 ? -10.308 21.778 -48.356 1.00 92.19 388 ASP A CA 1
ATOM 2990 C C . ASP A 1 388 ? -10.676 20.708 -49.412 1.00 92.19 388 ASP A C 1
ATOM 2992 O O . ASP A 1 388 ? -10.036 19.664 -49.577 1.00 92.19 388 ASP A O 1
ATOM 2996 N N . ASN A 1 389 ? -11.737 20.966 -50.176 1.00 90.38 389 ASN A N 1
ATOM 2997 C CA . ASN A 1 389 ? -12.241 20.027 -51.178 1.00 90.38 389 ASN A CA 1
ATOM 2998 C C . ASN A 1 389 ? -11.308 19.809 -52.387 1.00 90.38 389 ASN A C 1
ATOM 3000 O O . ASN A 1 389 ? -11.532 18.862 -53.148 1.00 90.38 389 ASN A O 1
ATOM 3004 N N . ILE A 1 390 ? -10.290 20.654 -52.572 1.00 92.19 390 ILE A N 1
ATOM 3005 C CA . ILE A 1 390 ? -9.266 20.526 -53.616 1.00 92.19 390 ILE A CA 1
ATOM 3006 C C . ILE A 1 390 ? -7.919 20.039 -53.061 1.00 92.19 390 ILE A C 1
ATOM 3008 O O . ILE A 1 390 ? -6.995 19.808 -53.841 1.00 92.19 390 ILE A O 1
ATOM 3012 N N . GLY A 1 391 ? -7.828 19.775 -51.754 1.00 91.00 391 GLY A N 1
ATOM 3013 C CA . GLY A 1 391 ? -6.652 19.203 -51.106 1.00 91.00 391 GLY A CA 1
ATOM 3014 C C . GLY A 1 391 ? -5.642 20.236 -50.605 1.00 91.00 391 GLY A C 1
ATOM 3015 O O . GLY A 1 391 ? -4.475 19.893 -50.451 1.00 91.00 391 GLY A O 1
ATOM 3016 N N . HIS A 1 392 ? -6.053 21.485 -50.405 1.00 94.94 392 HIS A N 1
ATOM 3017 C CA . HIS A 1 392 ? -5.201 22.584 -49.950 1.00 94.94 392 HIS A CA 1
ATOM 3018 C C . HIS A 1 392 ? -5.351 22.823 -48.445 1.00 94.94 392 HIS A C 1
ATOM 3020 O O . HIS A 1 392 ? -6.310 22.362 -47.818 1.00 94.94 392 HIS A O 1
ATOM 3026 N N . PHE A 1 393 ? -4.381 23.524 -47.854 1.00 96.31 393 PHE A N 1
ATOM 3027 C CA . PHE A 1 393 ? -4.381 23.808 -46.420 1.00 96.31 393 PHE A CA 1
ATOM 3028 C C . PHE A 1 393 ? -5.332 24.966 -46.106 1.00 96.31 393 PHE A C 1
ATOM 3030 O O . PHE A 1 393 ? -5.134 26.090 -46.572 1.00 96.31 393 PHE A O 1
ATOM 3037 N N . GLN A 1 394 ? -6.343 24.713 -45.277 1.00 94.56 394 GLN A N 1
ATOM 3038 C CA . GLN A 1 394 ? -7.250 25.750 -44.808 1.00 94.56 394 GLN A CA 1
ATOM 3039 C C . GLN A 1 394 ? -6.756 26.354 -43.493 1.00 94.56 394 GLN A C 1
ATOM 3041 O O . GLN A 1 394 ? -6.630 25.677 -42.473 1.00 94.56 394 GLN A O 1
ATOM 3046 N N . GLU A 1 395 ? -6.517 27.662 -43.516 1.00 93.06 395 GLU A N 1
ATOM 3047 C CA . GLU A 1 395 ? -6.003 28.405 -42.370 1.00 93.06 395 GLU A CA 1
ATOM 3048 C C . GLU A 1 395 ? -7.058 28.620 -41.271 1.00 93.06 395 GLU A C 1
ATOM 3050 O O . GLU A 1 395 ? -8.227 28.878 -41.582 1.00 93.06 395 GLU A O 1
ATOM 3055 N N . PRO A 1 396 ? -6.641 28.634 -39.991 1.00 88.75 396 PRO A N 1
ATOM 3056 C CA . PRO A 1 396 ? -7.489 29.081 -38.900 1.00 88.75 396 PRO A CA 1
ATOM 3057 C C . PRO A 1 396 ? -7.939 30.537 -39.040 1.00 88.75 396 PRO A C 1
ATOM 3059 O O . PRO A 1 396 ? -7.192 31.374 -39.559 1.00 88.75 396 PRO A O 1
ATOM 3062 N N . PRO A 1 397 ? -9.104 30.894 -38.470 1.00 86.81 397 PRO A N 1
ATOM 3063 C CA . PRO A 1 397 ? -9.498 32.286 -38.292 1.00 86.81 397 PRO A CA 1
ATOM 3064 C C . PRO A 1 397 ? -8.432 33.095 -37.532 1.00 86.81 397 PRO A C 1
ATOM 3066 O O . PRO A 1 397 ? -7.952 32.671 -36.482 1.00 86.81 397 PRO A O 1
ATOM 3069 N N . ASN A 1 398 ? -8.103 34.300 -38.015 1.00 83.00 398 ASN A N 1
ATOM 3070 C CA . ASN A 1 398 ? -7.017 35.126 -37.455 1.00 83.00 398 ASN A CA 1
ATOM 3071 C C . ASN A 1 398 ? -7.136 35.381 -35.940 1.00 83.00 398 ASN A C 1
ATOM 3073 O O . ASN A 1 398 ? -6.134 35.367 -35.229 1.00 83.00 398 ASN A O 1
ATOM 3077 N N . ASN A 1 399 ? -8.356 35.585 -35.433 1.00 84.50 399 ASN A N 1
ATOM 3078 C CA . ASN A 1 399 ? -8.607 35.792 -34.004 1.00 84.50 399 ASN A CA 1
ATOM 3079 C C . ASN A 1 399 ? -8.204 34.576 -33.153 1.00 84.50 399 ASN A C 1
ATOM 3081 O O . ASN A 1 399 ? -7.712 34.741 -32.041 1.00 84.50 399 ASN A O 1
ATOM 3085 N N . VAL A 1 400 ? -8.390 33.365 -33.674 1.00 85.00 400 VAL A N 1
ATOM 3086 C CA . VAL A 1 400 ? -8.039 32.113 -32.993 1.00 85.00 400 VAL A CA 1
ATOM 3087 C C . VAL A 1 400 ? -6.525 31.942 -32.961 1.00 85.00 400 VAL A C 1
ATOM 3089 O O . VAL A 1 400 ? -5.967 31.599 -31.922 1.00 85.00 400 VAL A O 1
ATOM 3092 N N . THR A 1 401 ? -5.847 32.259 -34.062 1.00 89.00 401 THR A N 1
ATOM 3093 C CA . THR A 1 401 ? -4.383 32.199 -34.169 1.00 89.00 401 THR A CA 1
ATOM 3094 C C . THR A 1 401 ? -3.696 33.148 -33.196 1.00 89.00 401 THR A C 1
ATOM 3096 O O . THR A 1 401 ? -2.778 32.743 -32.482 1.00 89.00 401 THR A O 1
ATOM 3099 N N . GLU A 1 402 ? -4.149 34.404 -33.140 1.00 88.50 402 GLU A N 1
ATOM 3100 C CA . GLU A 1 402 ? -3.591 35.412 -32.234 1.00 88.50 402 GLU A CA 1
ATOM 3101 C C . GLU A 1 402 ? -3.741 35.003 -30.768 1.00 88.50 402 GLU A C 1
ATOM 3103 O O . GLU A 1 402 ? -2.804 35.142 -29.982 1.00 88.50 402 GLU A O 1
ATOM 3108 N N . GLU A 1 403 ? -4.908 34.482 -30.396 1.00 88.75 403 GLU A N 1
ATOM 3109 C CA . GLU A 1 403 ? -5.168 33.976 -29.054 1.00 88.75 403 GLU A CA 1
ATOM 3110 C C . GLU A 1 403 ? -4.300 32.744 -28.750 1.00 88.75 403 GLU A C 1
ATOM 3112 O O . GLU A 1 403 ? -3.621 32.701 -27.722 1.00 88.75 403 GLU A O 1
ATOM 3117 N N . PHE A 1 404 ? -4.233 31.772 -29.659 1.00 91.06 404 PHE A N 1
ATOM 3118 C CA . PHE A 1 404 ? -3.492 30.531 -29.443 1.00 91.06 404 PHE A CA 1
ATOM 3119 C C . PHE A 1 404 ? -1.998 30.773 -29.196 1.00 91.06 404 PHE A C 1
ATOM 3121 O O . PHE A 1 404 ? -1.423 30.243 -28.243 1.00 91.06 404 PHE A O 1
ATOM 3128 N N . VAL A 1 405 ? -1.372 31.649 -29.987 1.00 92.75 405 VAL A N 1
ATOM 3129 C CA . VAL A 1 405 ? 0.060 31.963 -29.863 1.00 92.75 405 VAL A CA 1
ATOM 3130 C C . VAL A 1 405 ? 0.387 32.659 -28.534 1.00 92.75 405 VAL A C 1
ATOM 3132 O O . VAL A 1 405 ? 1.482 32.459 -27.997 1.00 92.75 405 VAL A O 1
ATOM 3135 N N . LYS A 1 406 ? -0.560 33.393 -27.923 1.00 91.81 406 LYS A N 1
ATOM 3136 C CA . LYS A 1 406 ? -0.365 34.023 -26.599 1.00 91.81 406 LYS A CA 1
ATOM 3137 C C . LYS A 1 406 ? -0.088 33.010 -25.486 1.00 91.81 406 LYS A C 1
ATOM 3139 O O . LYS A 1 406 ? 0.514 33.395 -24.481 1.00 91.81 406 LYS A O 1
ATOM 3144 N N . LEU A 1 407 ? -0.444 31.730 -25.642 1.00 90.62 407 LEU A N 1
ATOM 3145 C CA . LEU A 1 407 ? -0.123 30.686 -24.656 1.00 90.62 407 LEU A CA 1
ATOM 3146 C C . LEU A 1 407 ? 1.385 30.562 -24.398 1.00 90.62 407 LEU A C 1
ATOM 3148 O O . LEU A 1 407 ? 1.791 30.307 -23.262 1.00 90.62 407 LEU A O 1
ATOM 3152 N N . LYS A 1 408 ? 2.223 30.845 -25.405 1.00 91.25 408 LYS A N 1
ATOM 3153 C CA . LYS A 1 408 ? 3.689 30.847 -25.262 1.00 91.25 408 LYS A CA 1
ATOM 3154 C C . LYS A 1 408 ? 4.205 31.905 -24.289 1.00 91.25 408 LYS A C 1
ATOM 3156 O O . LYS A 1 408 ? 5.268 31.725 -23.703 1.00 91.25 408 LYS A O 1
ATOM 3161 N N . ASN A 1 409 ? 3.450 32.984 -24.074 1.00 91.31 409 ASN A N 1
ATOM 3162 C CA . ASN A 1 409 ? 3.818 34.026 -23.114 1.00 91.31 409 ASN A CA 1
ATOM 3163 C C . ASN A 1 409 ? 3.623 33.566 -21.662 1.00 91.31 409 ASN A C 1
ATOM 3165 O O . ASN A 1 409 ? 4.210 34.144 -20.751 1.00 91.31 409 ASN A O 1
ATOM 3169 N N . ARG A 1 410 ? 2.781 32.548 -21.439 1.00 89.50 410 ARG A N 1
ATOM 3170 C CA . ARG A 1 410 ? 2.437 32.035 -20.105 1.00 89.50 410 ARG A CA 1
ATOM 3171 C C . ARG A 1 410 ? 3.290 30.837 -19.698 1.00 89.50 410 ARG A C 1
ATOM 3173 O O . ARG A 1 410 ? 3.534 30.660 -18.509 1.00 89.50 410 ARG A O 1
ATOM 3180 N N . ALA A 1 411 ? 3.753 30.029 -20.651 1.00 88.62 411 ALA A N 1
ATOM 3181 C CA . ALA A 1 411 ? 4.654 28.915 -20.379 1.00 88.62 411 ALA A CA 1
ATOM 3182 C C . ALA A 1 411 ? 5.483 28.530 -21.621 1.00 88.62 411 ALA A C 1
ATOM 3184 O O . ALA A 1 411 ? 5.008 28.693 -22.745 1.00 88.62 411 ALA A O 1
ATOM 3185 N N . PRO A 1 412 ? 6.690 27.953 -21.451 1.00 89.25 412 PRO A N 1
ATOM 3186 C CA . PRO A 1 412 ? 7.419 27.359 -22.563 1.00 89.25 412 PRO A CA 1
ATOM 3187 C C . PRO A 1 412 ? 6.706 26.073 -22.994 1.00 89.25 412 PRO A C 1
ATOM 3189 O O . PRO A 1 412 ? 6.847 25.041 -22.330 1.00 89.25 412 PRO A O 1
ATOM 3192 N N . VAL A 1 413 ? 5.909 26.180 -24.059 1.00 92.56 413 VAL A N 1
ATOM 3193 C CA . VAL A 1 413 ? 5.122 25.107 -24.687 1.00 92.56 413 VAL A CA 1
ATOM 3194 C C . VAL A 1 413 ? 5.296 25.125 -26.199 1.00 92.56 413 VAL A C 1
ATOM 3196 O O . VAL A 1 413 ? 5.550 26.177 -26.794 1.00 92.56 413 VAL A O 1
ATOM 3199 N N . LYS A 1 414 ? 5.147 23.955 -26.818 1.00 95.31 414 LYS A N 1
ATOM 3200 C CA . LYS A 1 414 ? 5.051 23.799 -28.266 1.00 95.31 414 LYS A CA 1
ATOM 3201 C C . LYS A 1 414 ? 3.593 23.853 -28.692 1.00 95.31 414 LYS A C 1
ATOM 3203 O O . LYS A 1 414 ? 2.755 23.202 -28.082 1.00 95.31 414 LYS A O 1
ATOM 3208 N N . LEU A 1 415 ? 3.295 24.648 -29.710 1.00 95.44 415 LEU A N 1
ATOM 3209 C CA . LEU A 1 415 ? 1.946 24.797 -30.248 1.00 95.44 415 LEU A CA 1
ATOM 3210 C C . LEU A 1 415 ? 1.864 24.124 -31.614 1.00 95.44 415 LEU A C 1
ATOM 3212 O O . LEU A 1 415 ? 2.704 24.400 -32.474 1.00 95.44 415 LEU A O 1
ATOM 3216 N N . LEU A 1 416 ? 0.871 23.261 -31.805 1.00 95.88 416 LEU A N 1
ATOM 3217 C CA . LEU A 1 416 ? 0.607 22.576 -33.065 1.00 95.88 416 LEU A CA 1
ATOM 3218 C C . LEU A 1 416 ? -0.845 22.801 -33.487 1.00 95.88 416 LEU A C 1
ATOM 3220 O O . LEU A 1 416 ? -1.737 22.942 -32.648 1.00 95.88 416 LEU A O 1
ATOM 3224 N N . LEU A 1 417 ? -1.068 22.839 -34.797 1.00 94.75 417 LEU A N 1
ATOM 3225 C CA . LEU A 1 417 ? -2.408 22.834 -35.377 1.00 94.75 417 LEU A CA 1
ATOM 3226 C C . LEU A 1 417 ? -2.727 21.430 -35.855 1.00 94.75 417 LEU A C 1
ATOM 3228 O O . LEU A 1 417 ? -1.994 20.916 -36.701 1.00 94.75 417 LEU A O 1
ATOM 3232 N N . ALA A 1 418 ? -3.816 20.854 -35.354 1.00 94.06 418 ALA A N 1
ATOM 3233 C CA . ALA A 1 418 ? -4.362 19.659 -35.966 1.00 94.06 418 ALA A CA 1
ATOM 3234 C C . ALA A 1 418 ? -5.055 20.042 -37.272 1.00 94.06 418 ALA A C 1
ATOM 3236 O O . ALA A 1 418 ? -5.891 20.951 -37.325 1.00 94.06 418 ALA A O 1
ATOM 3237 N N . VAL A 1 419 ? -4.652 19.361 -38.337 1.00 94.38 419 VAL A N 1
ATOM 3238 C CA . VAL A 1 419 ? -5.328 19.372 -39.623 1.00 94.38 419 VAL A CA 1
ATOM 3239 C C . VAL A 1 419 ? -6.307 18.231 -39.611 1.00 94.38 419 VAL A C 1
ATOM 3241 O O . VAL A 1 419 ? -5.914 17.069 -39.660 1.00 94.38 419 VAL A O 1
ATOM 3244 N N . THR A 1 420 ? -7.572 18.608 -39.560 1.00 88.44 420 THR A N 1
ATOM 3245 C CA . THR A 1 420 ? -8.701 17.687 -39.622 1.00 88.44 420 THR A CA 1
ATOM 3246 C C . THR A 1 420 ? -9.238 17.620 -41.051 1.00 88.44 420 THR A C 1
ATOM 3248 O O . THR A 1 420 ? -8.687 18.252 -41.954 1.00 88.44 420 THR A O 1
ATOM 3251 N N . GLY A 1 421 ? -10.282 16.824 -41.274 1.00 79.94 421 GLY A N 1
ATOM 3252 C CA . GLY A 1 421 ? -11.018 16.825 -42.533 1.00 79.94 421 GLY A CA 1
ATOM 3253 C C . GLY A 1 421 ? -11.712 15.511 -42.837 1.00 79.94 421 GLY A C 1
ATOM 3254 O O . GLY A 1 421 ? -11.355 14.442 -42.337 1.00 79.94 421 GLY A O 1
ATOM 3255 N N . ASN A 1 422 ? -12.725 15.560 -43.704 1.00 81.38 422 ASN A N 1
ATOM 3256 C CA . ASN A 1 422 ? -13.313 14.323 -44.203 1.00 81.38 422 ASN A CA 1
ATOM 3257 C C . ASN A 1 422 ? -12.274 13.585 -45.059 1.00 81.38 422 ASN A C 1
ATOM 3259 O O . ASN A 1 422 ? -11.519 14.181 -45.825 1.00 81.38 422 ASN A O 1
ATOM 3263 N N . SER A 1 423 ? -12.275 12.260 -44.998 1.00 83.81 423 SER A N 1
ATOM 3264 C CA . SER A 1 423 ? -11.328 11.431 -45.735 1.00 83.81 423 SER A CA 1
ATOM 3265 C C . SER A 1 423 ? -11.358 11.645 -47.244 1.00 83.81 423 SER A C 1
ATOM 3267 O O . SER A 1 423 ? -10.321 11.494 -47.868 1.00 83.81 423 SER A O 1
ATOM 3269 N N . ALA A 1 424 ? -12.478 12.074 -47.834 1.00 88.31 424 ALA A N 1
ATOM 3270 C CA . ALA A 1 424 ? -12.504 12.472 -49.244 1.00 88.31 424 ALA A CA 1
ATOM 3271 C C . ALA A 1 424 ? -11.557 13.651 -49.557 1.00 88.31 424 ALA A C 1
ATOM 3273 O O . ALA A 1 424 ? -10.933 13.658 -50.616 1.00 88.31 424 ALA A O 1
ATOM 3274 N N . HIS A 1 425 ? -11.426 14.623 -48.650 1.00 93.12 425 HIS A N 1
ATOM 3275 C CA . HIS A 1 425 ? -10.525 15.767 -48.813 1.00 93.12 425 HIS A CA 1
ATOM 3276 C C . HIS A 1 425 ? -9.067 15.334 -48.670 1.00 93.12 425 HIS A C 1
ATOM 3278 O O . HIS A 1 425 ? -8.251 15.641 -49.535 1.00 93.12 425 HIS A O 1
ATOM 3284 N N . PHE A 1 426 ? -8.757 14.507 -47.667 1.00 94.00 426 PHE A N 1
ATOM 3285 C CA . PHE A 1 426 ? -7.431 13.900 -47.544 1.00 94.00 426 PHE A CA 1
ATOM 3286 C C . PHE A 1 426 ? -7.066 13.029 -48.756 1.00 94.00 426 PHE A C 1
ATOM 3288 O O . PHE A 1 426 ? -5.951 13.116 -49.265 1.00 94.00 426 PHE A O 1
ATOM 3295 N N . THR A 1 427 ? -8.005 12.242 -49.290 1.00 94.19 427 THR A N 1
ATOM 3296 C CA . THR A 1 427 ? -7.815 11.481 -50.534 1.00 94.19 427 THR A CA 1
ATOM 3297 C C . THR A 1 427 ? -7.513 12.401 -51.723 1.00 94.19 427 THR A C 1
ATOM 3299 O O . THR A 1 427 ? -6.724 12.031 -52.597 1.00 94.19 427 THR A O 1
ATOM 3302 N N . THR A 1 428 ? -8.124 13.588 -51.786 1.00 95.25 428 THR A N 1
ATOM 3303 C CA . THR A 1 428 ? -7.814 14.602 -52.806 1.00 95.25 428 THR A CA 1
ATOM 3304 C C . THR A 1 428 ? -6.428 15.207 -52.588 1.00 95.25 428 THR A C 1
ATOM 3306 O O . THR A 1 428 ? -5.647 15.254 -53.540 1.00 95.25 428 THR A O 1
ATOM 3309 N N . LEU A 1 429 ? -6.077 15.573 -51.353 1.00 96.38 429 LEU A N 1
ATOM 3310 C CA . LEU A 1 429 ? -4.743 16.052 -50.975 1.00 96.38 429 LEU A CA 1
ATOM 3311 C C . LEU A 1 429 ? -3.650 15.081 -51.431 1.00 96.38 429 LEU A C 1
ATOM 3313 O O . LEU A 1 429 ? -2.692 15.475 -52.093 1.00 96.38 429 LEU A O 1
ATOM 3317 N N . VAL A 1 430 ? -3.820 13.787 -51.155 1.00 95.88 430 VAL A N 1
ATOM 3318 C CA . VAL A 1 430 ? -2.807 12.775 -51.484 1.00 95.88 430 VAL A CA 1
ATOM 3319 C C . VAL A 1 430 ? -2.946 12.185 -52.895 1.00 95.88 430 VAL A C 1
ATOM 3321 O O . VAL A 1 430 ? -2.296 11.192 -53.242 1.00 95.88 430 VAL A O 1
ATOM 3324 N N . SER A 1 431 ? -3.787 12.789 -53.741 1.00 94.62 431 SER A N 1
ATOM 3325 C CA . SER A 1 431 ? -4.051 12.306 -55.101 1.00 94.62 431 SER A CA 1
ATOM 3326 C C . SER A 1 431 ? -2.858 12.481 -56.047 1.00 94.62 431 SER A C 1
ATOM 3328 O O . SER A 1 431 ? -2.674 11.671 -56.963 1.00 94.62 431 SER A O 1
ATOM 3330 N N . SER A 1 432 ? -2.027 13.503 -55.817 1.00 96.44 432 SER A N 1
ATOM 3331 C CA . SER A 1 432 ? -0.841 13.806 -56.617 1.00 96.44 432 SER A CA 1
ATOM 3332 C C . SER A 1 432 ? 0.270 14.433 -55.771 1.00 96.44 432 SER A C 1
ATOM 3334 O O . SER A 1 432 ? 0.008 15.086 -54.765 1.00 96.44 432 SER A O 1
ATOM 3336 N N . GLU A 1 433 ? 1.525 14.264 -56.193 1.00 96.31 433 GLU A N 1
ATOM 3337 C CA . GLU A 1 433 ? 2.674 14.895 -55.524 1.00 96.31 433 GLU A CA 1
ATOM 3338 C C . GLU A 1 433 ? 2.628 16.426 -55.607 1.00 96.31 433 GLU A C 1
ATOM 3340 O O . GLU A 1 433 ? 3.037 17.090 -54.663 1.00 96.31 433 GLU A O 1
ATOM 3345 N N . ALA A 1 434 ? 2.045 16.986 -56.674 1.00 96.88 434 ALA A N 1
ATOM 3346 C CA . ALA A 1 434 ? 1.841 18.426 -56.804 1.00 96.88 434 ALA A CA 1
ATOM 3347 C C . ALA A 1 434 ? 0.891 18.973 -55.727 1.00 96.88 434 ALA A C 1
ATOM 3349 O O . ALA A 1 434 ? 1.204 19.979 -55.100 1.00 96.88 434 ALA A O 1
ATOM 3350 N N . THR A 1 435 ? -0.226 18.287 -55.469 1.00 97.31 435 THR A N 1
ATOM 3351 C CA . THR A 1 435 ? -1.192 18.682 -54.429 1.00 97.31 435 THR A CA 1
ATOM 3352 C C . THR A 1 435 ? -0.583 18.557 -53.031 1.00 97.31 435 THR A C 1
ATOM 3354 O O . THR A 1 435 ? -0.693 19.478 -52.229 1.00 97.31 435 THR A O 1
ATOM 3357 N N . MET A 1 436 ? 0.141 17.465 -52.757 1.00 98.19 436 MET A N 1
ATOM 3358 C CA . MET A 1 436 ? 0.843 17.282 -51.480 1.00 98.19 436 MET A CA 1
ATOM 3359 C C . MET A 1 436 ? 1.921 18.349 -51.248 1.00 98.19 436 MET A C 1
ATOM 3361 O O . MET A 1 436 ? 2.061 18.843 -50.131 1.00 98.19 436 MET A O 1
ATOM 3365 N N . GLN A 1 437 ? 2.674 18.715 -52.291 1.00 98.19 437 GLN A N 1
ATOM 3366 C CA . GLN A 1 437 ? 3.682 19.772 -52.207 1.00 98.19 437 GLN A CA 1
ATOM 3367 C C . GLN A 1 437 ? 3.035 21.137 -51.971 1.00 98.19 437 GLN A C 1
ATOM 3369 O O . GLN A 1 437 ? 3.496 21.882 -51.114 1.00 98.19 437 GLN A O 1
ATOM 3374 N N . GLN A 1 438 ? 1.947 21.439 -52.681 1.00 97.69 438 GLN A N 1
ATOM 3375 C CA . GLN A 1 438 ? 1.213 22.684 -52.497 1.00 97.69 438 GLN A CA 1
ATOM 3376 C C . GLN A 1 438 ? 0.685 22.826 -51.066 1.00 97.69 438 GLN A C 1
ATOM 3378 O O . GLN A 1 438 ? 0.916 23.854 -50.434 1.00 97.69 438 GLN A O 1
ATOM 3383 N N . PHE A 1 439 ? 0.062 21.778 -50.528 1.00 98.19 439 PHE A N 1
ATOM 3384 C CA . PHE A 1 439 ? -0.368 21.753 -49.134 1.00 98.19 439 PHE A CA 1
ATOM 3385 C C . PHE A 1 439 ? 0.801 21.993 -48.175 1.00 98.19 439 PHE A C 1
ATOM 3387 O O . PHE A 1 439 ? 0.691 22.828 -47.283 1.00 98.19 439 PHE A O 1
ATOM 3394 N N . ALA A 1 440 ? 1.935 21.311 -48.383 1.00 98.19 440 ALA A N 1
ATOM 3395 C CA . ALA A 1 440 ? 3.124 21.477 -47.553 1.00 98.19 440 ALA A CA 1
ATOM 3396 C C . ALA A 1 440 ? 3.690 22.908 -47.610 1.00 98.19 440 ALA A C 1
ATOM 3398 O O . ALA A 1 440 ? 4.150 23.429 -46.592 1.00 98.19 440 ALA A O 1
ATOM 3399 N N . ASP A 1 441 ? 3.665 23.549 -48.780 1.00 98.12 441 ASP A N 1
ATOM 3400 C CA . ASP A 1 441 ? 4.112 24.930 -48.966 1.00 98.12 441 ASP A CA 1
ATOM 3401 C C . ASP A 1 441 ? 3.188 25.919 -48.241 1.00 98.12 441 ASP A C 1
ATOM 3403 O O . ASP A 1 441 ? 3.665 26.783 -47.497 1.00 98.12 441 ASP A O 1
ATOM 3407 N N . GLU A 1 442 ? 1.873 25.768 -48.417 1.00 97.94 442 GLU A N 1
ATOM 3408 C CA . GLU A 1 442 ? 0.841 26.603 -47.793 1.00 97.94 442 GLU A CA 1
ATOM 3409 C C . GLU A 1 442 ? 0.880 26.488 -46.262 1.00 97.94 442 GLU A C 1
ATOM 3411 O O . GLU A 1 442 ? 0.964 27.501 -45.555 1.00 97.94 442 GLU A O 1
ATOM 3416 N N . SER A 1 443 ? 0.906 25.258 -45.742 1.00 97.56 443 SER A N 1
ATOM 3417 C CA . SER A 1 443 ? 0.939 24.991 -44.306 1.00 97.56 443 SER A CA 1
ATOM 3418 C C . SER A 1 443 ? 2.259 25.445 -43.674 1.00 97.56 443 SER A C 1
ATOM 3420 O O . SER A 1 443 ? 2.250 26.078 -42.617 1.00 97.56 443 SER A O 1
ATOM 3422 N N . PHE A 1 444 ? 3.407 25.230 -44.328 1.00 98.00 444 PHE A N 1
ATOM 3423 C CA . PHE A 1 444 ? 4.694 25.735 -43.840 1.00 98.00 444 PHE A CA 1
ATOM 3424 C C . PHE A 1 444 ? 4.709 27.264 -43.772 1.00 98.00 444 PHE A C 1
ATOM 3426 O O . PHE A 1 444 ? 5.070 27.835 -42.739 1.00 98.00 444 PHE A O 1
ATOM 3433 N N . ALA A 1 445 ? 4.284 27.933 -44.851 1.00 97.69 445 ALA A N 1
ATOM 3434 C CA . ALA A 1 445 ? 4.232 29.390 -44.913 1.00 97.69 445 ALA A CA 1
ATOM 3435 C C . ALA A 1 445 ? 3.311 29.971 -43.832 1.00 97.69 445 ALA A C 1
ATOM 3437 O O . ALA A 1 445 ? 3.568 31.064 -43.320 1.00 97.69 445 ALA A O 1
ATOM 3438 N N . TYR A 1 446 ? 2.237 29.263 -43.474 1.00 97.12 446 TYR A N 1
ATOM 3439 C CA . TYR A 1 446 ? 1.355 29.641 -42.373 1.00 97.12 446 TYR A CA 1
ATOM 3440 C C . TYR A 1 446 ? 2.017 29.491 -41.005 1.00 97.12 446 TYR A C 1
ATOM 3442 O O . TYR A 1 446 ? 2.023 30.428 -40.200 1.00 97.12 446 TYR A O 1
ATOM 3450 N N . LEU A 1 447 ? 2.599 28.328 -40.725 1.00 96.88 447 LEU A N 1
ATOM 3451 C CA . LEU A 1 447 ? 3.240 28.055 -39.439 1.00 96.88 447 LEU A CA 1
ATOM 3452 C C . LEU A 1 447 ? 4.438 28.980 -39.197 1.00 96.88 447 LEU A C 1
ATOM 3454 O O . LEU A 1 447 ? 4.710 29.363 -38.058 1.00 96.88 447 LEU A O 1
ATOM 3458 N N . ASP A 1 448 ? 5.177 29.341 -40.248 1.00 95.88 448 ASP A N 1
ATOM 3459 C CA . ASP A 1 448 ? 6.316 30.256 -40.154 1.00 95.88 448 ASP A CA 1
ATOM 3460 C C . ASP A 1 448 ? 5.876 31.677 -39.784 1.00 95.88 448 ASP A C 1
ATOM 3462 O O . ASP A 1 448 ? 6.363 32.229 -38.798 1.00 95.88 448 ASP A O 1
ATOM 3466 N N . ARG A 1 449 ? 4.874 32.230 -40.483 1.00 95.44 449 ARG A N 1
ATOM 3467 C CA . ARG A 1 449 ? 4.389 33.594 -40.210 1.00 95.44 449 ARG A CA 1
ATOM 3468 C C . ARG A 1 449 ? 3.613 33.737 -38.899 1.00 95.44 449 ARG A C 1
ATOM 3470 O O . ARG A 1 449 ? 3.637 34.808 -38.303 1.00 95.44 449 ARG A O 1
ATOM 3477 N N . SER A 1 450 ? 2.916 32.688 -38.459 1.00 94.56 450 SER A N 1
ATOM 3478 C CA . SER A 1 450 ? 2.116 32.702 -37.222 1.00 94.56 450 SER A CA 1
ATOM 3479 C C . SER A 1 450 ? 2.939 32.395 -35.968 1.00 94.56 450 SER A C 1
ATOM 3481 O O . SER A 1 450 ? 2.492 32.657 -34.856 1.00 94.56 450 SER A O 1
ATOM 3483 N N . GLY A 1 451 ? 4.147 31.843 -36.118 1.00 94.19 451 GLY A N 1
ATOM 3484 C CA . GLY A 1 451 ? 4.983 31.442 -34.987 1.00 94.19 451 GLY A CA 1
ATOM 3485 C C . GLY A 1 451 ? 4.527 30.150 -34.296 1.00 94.19 451 GLY A C 1
ATOM 3486 O O . GLY A 1 451 ? 4.950 29.886 -33.169 1.00 94.19 451 GLY A O 1
ATOM 3487 N N . ILE A 1 452 ? 3.694 29.335 -34.945 1.00 96.00 452 ILE A N 1
ATOM 3488 C CA . ILE A 1 452 ? 3.283 28.004 -34.470 1.00 96.00 452 ILE A CA 1
ATOM 3489 C C . ILE A 1 452 ? 4.407 26.988 -34.749 1.00 96.00 452 ILE A C 1
ATOM 3491 O O . ILE A 1 452 ? 5.131 27.097 -35.743 1.00 96.00 452 ILE A O 1
ATOM 3495 N N . ASP A 1 453 ? 4.625 26.032 -33.840 1.00 97.31 453 ASP A N 1
ATOM 3496 C CA . ASP A 1 453 ? 5.799 25.145 -33.868 1.00 97.31 453 ASP A CA 1
ATOM 3497 C C . ASP A 1 453 ? 5.658 23.954 -34.818 1.00 97.31 453 ASP A C 1
ATOM 3499 O O . ASP A 1 453 ? 6.678 23.400 -35.227 1.00 97.31 453 ASP A O 1
ATOM 3503 N N . GLY A 1 454 ? 4.444 23.551 -35.187 1.00 96.81 454 GLY A N 1
ATOM 3504 C CA . GLY A 1 454 ? 4.254 22.393 -36.051 1.00 96.81 454 GLY A CA 1
ATOM 3505 C C . GLY A 1 454 ? 2.817 22.121 -36.455 1.00 96.81 454 GLY A C 1
ATOM 3506 O O . GLY A 1 454 ? 1.909 22.899 -36.160 1.00 96.81 454 GLY A O 1
ATOM 3507 N N . ILE A 1 455 ? 2.654 21.001 -37.147 1.00 96.69 455 ILE A N 1
ATOM 3508 C CA . ILE A 1 455 ? 1.377 20.489 -37.625 1.00 96.69 455 ILE A CA 1
ATOM 3509 C C . ILE A 1 455 ? 1.151 19.095 -37.065 1.00 96.69 455 ILE A C 1
ATOM 3511 O O . ILE A 1 455 ? 2.094 18.307 -36.972 1.00 96.69 455 ILE A O 1
ATOM 3515 N N . ASP A 1 456 ? -0.093 18.818 -36.725 1.00 96.44 456 ASP A N 1
ATOM 3516 C CA . ASP A 1 456 ? -0.576 17.486 -36.427 1.00 96.44 456 ASP A CA 1
ATOM 3517 C C . ASP A 1 456 ? -1.514 17.046 -37.559 1.00 96.44 456 ASP A C 1
ATOM 3519 O O . ASP A 1 456 ? -2.373 17.821 -37.978 1.00 96.44 456 ASP A O 1
ATOM 3523 N N . ILE A 1 457 ? -1.292 15.868 -38.144 1.00 95.56 457 ILE A N 1
ATOM 3524 C CA . ILE A 1 457 ? -2.168 15.336 -39.193 1.00 95.56 457 ILE A CA 1
ATOM 3525 C C . ILE A 1 457 ? -3.152 14.358 -38.561 1.00 95.56 457 ILE A C 1
ATOM 3527 O O . ILE A 1 457 ? -2.800 13.203 -38.301 1.00 95.56 457 ILE A O 1
ATOM 3531 N N . ASP A 1 458 ? -4.387 14.819 -38.400 1.00 91.38 458 ASP A N 1
ATOM 3532 C CA . ASP A 1 458 ? -5.496 14.061 -37.836 1.00 91.38 458 ASP A CA 1
ATOM 3533 C C . ASP A 1 458 ? -6.269 13.342 -38.955 1.00 91.38 458 ASP A C 1
ATOM 3535 O O . ASP A 1 458 ? -7.356 13.732 -39.392 1.00 91.38 458 ASP A O 1
ATOM 3539 N N . TRP A 1 459 ? -5.634 12.297 -39.498 1.00 91.12 459 TRP A N 1
ATOM 3540 C CA . TRP A 1 459 ? -6.245 11.388 -40.469 1.00 91.12 459 TRP A CA 1
ATOM 3541 C C . TRP A 1 459 ? -6.256 9.959 -39.917 1.00 91.12 459 TRP A C 1
ATOM 3543 O O . TRP A 1 459 ? -5.494 9.081 -40.331 1.00 91.12 459 TRP A O 1
ATOM 3553 N N . GLU A 1 460 ? -7.163 9.716 -38.971 1.00 86.19 460 GLU A N 1
ATOM 3554 C CA . GLU A 1 460 ? -7.279 8.455 -38.224 1.00 86.19 460 GLU A CA 1
ATOM 3555 C C . GLU A 1 460 ? -7.714 7.245 -39.089 1.00 86.19 460 GLU A C 1
ATOM 3557 O O . GLU A 1 460 ? -7.446 6.093 -38.752 1.00 86.19 460 GLU A O 1
ATOM 3562 N N . PHE A 1 461 ? -8.362 7.442 -40.245 1.00 86.06 461 PHE A N 1
ATOM 3563 C CA . PHE A 1 461 ? -8.966 6.327 -41.008 1.00 86.06 461 PHE A CA 1
ATOM 3564 C C . PHE A 1 461 ? -8.686 6.329 -42.524 1.00 86.06 461 PHE A C 1
ATOM 3566 O O . PHE A 1 461 ? -9.616 6.126 -43.309 1.00 86.06 461 PHE A O 1
ATOM 3573 N N . PRO A 1 462 ? -7.427 6.437 -42.992 1.00 83.81 462 PRO A N 1
ATOM 3574 C CA . PRO A 1 462 ? -7.088 6.669 -44.400 1.00 83.81 462 PRO A CA 1
ATOM 3575 C C . PRO A 1 462 ? -7.534 5.584 -45.383 1.00 83.81 462 PRO A C 1
ATOM 3577 O O . PRO A 1 462 ? -7.527 5.823 -46.580 1.00 83.81 462 PRO A O 1
ATOM 3580 N N . VAL A 1 463 ? -7.935 4.391 -44.929 1.00 86.00 463 VAL A N 1
ATOM 3581 C CA . VAL A 1 463 ? -8.496 3.333 -45.800 1.00 86.00 463 VAL A CA 1
ATOM 3582 C C . VAL A 1 463 ? -9.818 2.755 -45.300 1.00 86.00 463 VAL A C 1
ATOM 3584 O O . VAL A 1 463 ? -10.307 1.773 -45.865 1.00 86.00 463 VAL A O 1
ATOM 3587 N N . TRP A 1 464 ? -10.356 3.295 -44.206 1.00 76.00 464 TRP A N 1
ATOM 3588 C CA . TRP A 1 464 ? -11.436 2.661 -43.442 1.00 76.00 464 TRP A CA 1
ATOM 3589 C C . TRP A 1 464 ? -12.707 3.515 -43.352 1.00 76.00 464 TRP A C 1
ATOM 3591 O O . TRP A 1 464 ? -13.755 3.017 -42.951 1.00 76.00 464 TRP A O 1
ATOM 3601 N N . SER A 1 465 ? -12.633 4.773 -43.776 1.00 78.25 465 SER A N 1
ATOM 3602 C CA . SER A 1 465 ? -13.733 5.732 -43.796 1.00 78.25 465 SER A CA 1
ATOM 3603 C C . SER A 1 465 ? -14.400 5.846 -45.172 1.00 78.25 465 SER A C 1
ATOM 3605 O O . SER A 1 465 ? -13.902 5.389 -46.206 1.00 78.25 465 SER A O 1
ATOM 3607 N N . TRP A 1 466 ? -15.568 6.481 -45.195 1.00 73.62 466 TRP A N 1
ATOM 3608 C CA . TRP A 1 466 ? -16.267 6.790 -46.435 1.00 73.62 466 TRP A CA 1
ATOM 3609 C C . TRP A 1 466 ? -15.500 7.855 -47.239 1.00 73.62 466 TRP A C 1
ATOM 3611 O O . TRP A 1 466 ? -15.118 8.888 -46.701 1.00 73.62 466 TRP A O 1
ATOM 3621 N N . GLY A 1 467 ? -15.263 7.596 -48.529 1.00 79.19 467 GLY A N 1
ATOM 3622 C CA . GLY A 1 467 ? -14.471 8.469 -49.412 1.00 79.19 467 GLY A CA 1
ATOM 3623 C C . GLY A 1 467 ? -12.988 8.094 -49.538 1.00 79.19 467 GLY A C 1
ATOM 3624 O O . GLY A 1 467 ? -12.359 8.502 -50.512 1.00 79.19 467 GLY A O 1
ATOM 3625 N N . ALA A 1 468 ? -12.463 7.255 -48.638 1.00 85.44 468 ALA A N 1
ATOM 3626 C CA . ALA A 1 468 ? -11.085 6.768 -48.672 1.00 85.44 468 ALA A CA 1
ATOM 3627 C C . ALA A 1 468 ? -10.826 5.725 -49.778 1.00 85.44 468 ALA A C 1
ATOM 3629 O O . ALA A 1 468 ? -11.696 4.920 -50.136 1.00 85.44 468 ALA A O 1
ATOM 3630 N N . LYS A 1 469 ? -9.591 5.674 -50.294 1.00 89.25 469 LYS A N 1
ATOM 3631 C CA . LYS A 1 469 ? -9.127 4.677 -51.274 1.00 89.25 469 LYS A CA 1
ATOM 3632 C C . LYS A 1 469 ? -8.052 3.780 -50.671 1.00 89.25 469 LYS A C 1
ATOM 3634 O O . LYS A 1 469 ? -7.232 4.192 -49.869 1.00 89.25 469 LYS A O 1
ATOM 3639 N N . LYS A 1 470 ? -7.944 2.535 -51.149 1.00 88.19 470 LYS A N 1
ATOM 3640 C CA . LYS A 1 470 ? -6.872 1.615 -50.704 1.00 88.19 470 LYS A CA 1
ATOM 3641 C C . LYS A 1 470 ? -5.457 2.150 -50.965 1.00 88.19 470 LYS A C 1
ATOM 3643 O O . LYS A 1 470 ? -4.533 1.774 -50.250 1.00 88.19 470 LYS A O 1
ATOM 3648 N N . SER A 1 471 ? -5.291 2.985 -51.994 1.00 91.00 471 SER A N 1
ATOM 3649 C CA . SER A 1 471 ? -4.029 3.663 -52.313 1.00 91.00 471 SER A CA 1
ATOM 3650 C C . SER A 1 471 ? -3.568 4.610 -51.209 1.00 91.00 471 SER A C 1
ATOM 3652 O O . SER A 1 471 ? -2.370 4.860 -51.085 1.00 91.00 471 SER A O 1
ATOM 3654 N N . ASP A 1 472 ? -4.500 5.110 -50.404 1.00 92.94 472 ASP A N 1
ATOM 3655 C CA . ASP A 1 472 ? -4.267 6.203 -49.468 1.00 92.94 472 ASP A CA 1
ATOM 3656 C C . ASP A 1 472 ? -3.358 5.779 -48.319 1.00 92.94 472 ASP A C 1
ATOM 3658 O O . ASP A 1 472 ? -2.569 6.583 -47.846 1.00 92.94 472 ASP A O 1
ATOM 3662 N N . ARG A 1 473 ? -3.320 4.481 -47.985 1.00 92.38 473 ARG A N 1
ATOM 3663 C CA . ARG A 1 473 ? -2.306 3.909 -47.086 1.00 92.38 473 ARG A CA 1
ATOM 3664 C C . ARG A 1 473 ? -0.882 4.305 -47.484 1.00 92.38 473 ARG A C 1
ATOM 3666 O O . ARG A 1 473 ? -0.074 4.661 -46.634 1.00 92.38 473 ARG A O 1
ATOM 3673 N N . THR A 1 474 ? -0.547 4.145 -48.764 1.00 92.69 474 THR A N 1
ATOM 3674 C CA . THR A 1 474 ? 0.803 4.430 -49.270 1.00 92.69 474 THR A CA 1
ATOM 3675 C C . THR A 1 474 ? 0.980 5.920 -49.512 1.00 92.69 474 THR A C 1
ATOM 3677 O O . THR A 1 474 ? 2.019 6.482 -49.180 1.00 92.69 474 THR A O 1
ATOM 3680 N N . ARG A 1 475 ? -0.061 6.578 -50.027 1.00 95.12 475 ARG A N 1
ATOM 3681 C CA . ARG A 1 475 ? -0.032 8.015 -50.305 1.00 95.12 475 ARG A CA 1
ATOM 3682 C C . ARG A 1 475 ? 0.048 8.874 -49.040 1.00 95.12 475 ARG A C 1
ATOM 3684 O O . ARG A 1 475 ? 0.657 9.933 -49.078 1.00 95.12 475 ARG A O 1
ATOM 3691 N N . PHE A 1 476 ? -0.470 8.400 -47.911 1.00 95.25 476 PHE A N 1
ATOM 3692 C CA . PHE A 1 476 ? -0.283 9.057 -46.620 1.00 95.25 476 PHE A CA 1
ATOM 3693 C C . PHE A 1 476 ? 1.194 9.056 -46.193 1.00 95.25 476 PHE A C 1
ATOM 3695 O O . PHE A 1 476 ? 1.712 10.073 -45.741 1.00 95.25 476 PHE A O 1
ATOM 3702 N N . GLY A 1 477 ? 1.917 7.956 -46.432 1.00 94.19 477 GLY A N 1
ATOM 3703 C CA . GLY A 1 477 ? 3.371 7.922 -46.259 1.00 94.19 477 GLY A CA 1
ATOM 3704 C C . GLY A 1 477 ? 4.100 8.910 -47.180 1.00 94.19 477 GLY A C 1
ATOM 3705 O O . GLY A 1 477 ? 5.026 9.593 -46.738 1.00 94.19 477 GLY A O 1
ATOM 3706 N N . ASP A 1 478 ? 3.667 9.027 -48.441 1.00 96.50 478 ASP A N 1
ATOM 3707 C CA . ASP A 1 478 ? 4.213 10.015 -49.384 1.00 96.50 478 ASP A CA 1
ATOM 3708 C C . ASP A 1 478 ? 3.993 11.458 -48.903 1.00 96.50 478 ASP A C 1
ATOM 3710 O O . ASP A 1 478 ? 4.918 12.268 -48.989 1.00 96.50 478 ASP A O 1
ATOM 3714 N N . LEU A 1 479 ? 2.818 11.765 -48.344 1.00 97.44 479 LEU A N 1
ATOM 3715 C CA . LEU A 1 479 ? 2.518 13.075 -47.765 1.00 97.44 479 LEU A CA 1
ATOM 3716 C C . LEU A 1 479 ? 3.492 13.416 -46.633 1.00 97.44 479 LEU A C 1
ATOM 3718 O O . LEU A 1 479 ? 4.090 14.488 -46.651 1.00 97.44 479 LEU A O 1
ATOM 3722 N N . LEU A 1 480 ? 3.716 12.501 -45.683 1.00 97.50 480 LEU A N 1
ATOM 3723 C CA . LEU A 1 480 ? 4.649 12.742 -44.574 1.00 97.50 480 LEU A CA 1
ATOM 3724 C C . LEU A 1 480 ? 6.087 12.941 -45.056 1.00 97.50 480 LEU A C 1
ATOM 3726 O O . LEU A 1 480 ? 6.808 13.788 -44.528 1.00 97.50 480 LEU A O 1
ATOM 3730 N N . ARG A 1 481 ? 6.507 12.201 -46.089 1.00 97.56 481 ARG A N 1
ATOM 3731 C CA . ARG A 1 481 ? 7.809 12.411 -46.733 1.00 97.56 481 ARG A CA 1
ATOM 3732 C C . ARG A 1 481 ? 7.925 13.830 -47.292 1.00 97.56 481 ARG A C 1
ATOM 3734 O O . ARG A 1 481 ? 8.954 14.466 -47.073 1.00 97.56 481 ARG A O 1
ATOM 3741 N N . ILE A 1 482 ? 6.906 14.304 -48.008 1.00 98.19 482 ILE A N 1
ATOM 3742 C CA . ILE A 1 482 ? 6.881 15.639 -48.625 1.00 98.19 482 ILE A CA 1
ATOM 3743 C C . ILE A 1 482 ? 6.846 16.731 -47.551 1.00 98.19 482 ILE A C 1
ATOM 3745 O O . ILE A 1 482 ? 7.660 17.652 -47.589 1.00 98.19 482 ILE A O 1
ATOM 3749 N N . LEU A 1 483 ? 5.999 16.580 -46.529 1.00 98.00 483 LEU A N 1
ATOM 3750 C CA . LEU A 1 483 ? 5.969 17.479 -45.375 1.00 98.00 483 LEU A CA 1
ATOM 3751 C C . LEU A 1 483 ? 7.341 17.555 -44.707 1.00 98.00 483 LEU A C 1
ATOM 3753 O O . LEU A 1 483 ? 7.846 18.649 -44.479 1.00 98.00 483 LEU A O 1
ATOM 3757 N N . ARG A 1 484 ? 8.005 16.419 -44.458 1.00 97.44 484 ARG A N 1
ATOM 3758 C CA . ARG A 1 484 ? 9.345 16.414 -43.854 1.00 97.44 484 ARG A CA 1
ATOM 3759 C C . ARG A 1 484 ? 10.395 17.072 -44.748 1.00 97.44 484 ARG A C 1
ATOM 3761 O O . ARG A 1 484 ? 11.280 17.749 -44.228 1.00 97.44 484 ARG A O 1
ATOM 3768 N N . GLN A 1 485 ? 10.312 16.892 -46.068 1.00 97.44 485 GLN A N 1
ATOM 3769 C CA . GLN A 1 485 ? 11.196 17.570 -47.024 1.00 97.44 485 GLN A CA 1
ATOM 3770 C C . GLN A 1 485 ? 11.031 19.093 -46.959 1.00 97.44 485 GLN A C 1
ATOM 3772 O O . GLN A 1 485 ? 12.036 19.802 -46.973 1.00 97.44 485 GLN A O 1
ATOM 3777 N N . GLN A 1 486 ? 9.796 19.578 -46.819 1.00 97.69 486 GLN A N 1
ATOM 3778 C CA . GLN A 1 486 ? 9.496 21.004 -46.730 1.00 97.69 486 GLN A CA 1
ATOM 3779 C C . GLN A 1 486 ? 9.820 21.605 -45.352 1.00 97.69 486 GLN A C 1
ATOM 3781 O O . GLN A 1 486 ? 10.414 22.676 -45.243 1.00 97.69 486 GLN A O 1
ATOM 3786 N N . TYR A 1 487 ? 9.447 20.915 -44.277 1.00 97.44 487 TYR A N 1
ATOM 3787 C CA . TYR A 1 487 ? 9.532 21.419 -42.904 1.00 97.44 487 TYR A CA 1
ATOM 3788 C C . TYR A 1 487 ? 10.946 21.281 -42.326 1.00 97.44 487 TYR A C 1
ATOM 3790 O O . TYR A 1 487 ? 11.354 22.053 -41.448 1.00 97.44 487 TYR A O 1
ATOM 3798 N N . GLY A 1 488 ? 11.704 20.288 -42.803 1.00 94.81 488 GLY A N 1
ATOM 3799 C CA . GLY A 1 488 ? 13.010 19.925 -42.267 1.00 94.81 488 GLY A CA 1
ATOM 3800 C C . GLY A 1 488 ? 12.941 19.647 -40.765 1.00 94.81 488 GLY A C 1
ATOM 3801 O O . GLY A 1 488 ? 12.068 18.925 -40.285 1.00 94.81 488 GLY A O 1
ATOM 3802 N N . THR A 1 489 ? 13.864 20.245 -40.013 1.00 92.00 489 THR A N 1
ATOM 3803 C CA . THR A 1 489 ? 13.882 20.218 -38.539 1.00 92.00 489 THR A CA 1
ATOM 3804 C C . THR A 1 489 ? 13.307 21.495 -37.918 1.00 92.00 489 THR A C 1
ATOM 3806 O O . THR A 1 489 ? 13.423 21.696 -36.712 1.00 92.00 489 THR A O 1
ATOM 3809 N N . LYS A 1 490 ? 12.760 22.414 -38.731 1.00 93.38 490 LYS A N 1
ATOM 3810 C CA . LYS A 1 490 ? 12.287 23.727 -38.261 1.00 93.38 490 LYS A CA 1
ATOM 3811 C C . LYS A 1 490 ? 10.898 23.662 -37.639 1.00 93.38 490 LYS A C 1
ATOM 3813 O O . LYS A 1 490 ? 10.585 24.487 -36.784 1.00 93.38 490 LYS A O 1
ATOM 3818 N N . LYS A 1 491 ? 10.070 22.733 -38.111 1.00 96.88 491 LYS A N 1
ATOM 3819 C CA . LYS A 1 491 ? 8.680 22.557 -37.698 1.00 96.88 491 LYS A CA 1
ATOM 3820 C C . LYS A 1 491 ? 8.440 21.101 -37.320 1.00 96.88 491 LYS A C 1
ATOM 3822 O O . LYS A 1 491 ? 9.013 20.209 -37.946 1.00 96.88 491 LYS A O 1
ATOM 3827 N N . LEU A 1 492 ? 7.604 20.893 -36.309 1.00 97.44 492 LEU A N 1
ATOM 3828 C CA . LEU A 1 492 ? 7.180 19.564 -35.884 1.00 97.44 492 LEU A CA 1
ATOM 3829 C C . LEU A 1 492 ? 6.117 19.012 -36.840 1.00 97.44 492 LEU A C 1
ATOM 3831 O O . LEU A 1 492 ? 5.284 19.764 -37.351 1.00 97.44 492 LEU A O 1
ATOM 3835 N N . ILE A 1 493 ? 6.162 17.703 -37.064 1.00 97.75 493 ILE A N 1
ATOM 3836 C CA . ILE A 1 493 ? 5.151 16.925 -37.778 1.00 97.75 493 ILE A CA 1
ATOM 3837 C C . ILE A 1 493 ? 4.730 15.794 -36.853 1.00 97.75 493 ILE A C 1
ATOM 3839 O O . ILE A 1 493 ? 5.512 14.878 -36.597 1.00 97.75 493 ILE A O 1
ATOM 3843 N N . THR A 1 494 ? 3.502 15.850 -36.368 1.00 96.25 494 THR A N 1
ATOM 3844 C CA . THR A 1 494 ? 2.894 14.802 -35.549 1.00 96.25 494 THR A CA 1
ATOM 3845 C C . THR A 1 494 ? 1.707 14.212 -36.292 1.00 96.25 494 THR A C 1
ATOM 3847 O O . THR A 1 494 ? 1.247 14.765 -37.295 1.00 96.25 494 THR A O 1
ATOM 3850 N N . VAL A 1 495 ? 1.297 13.016 -35.891 1.00 95.00 495 VAL A N 1
ATOM 3851 C CA . VAL A 1 495 ? 0.208 12.294 -36.547 1.00 95.00 495 VAL A CA 1
ATOM 3852 C C . VAL A 1 495 ? -0.651 11.601 -35.506 1.00 95.00 495 VAL A C 1
ATOM 3854 O O . VAL A 1 495 ? -0.120 10.890 -34.643 1.00 95.00 495 VAL A O 1
ATOM 3857 N N . ASP A 1 496 ? -1.959 11.748 -35.661 1.00 92.31 496 ASP A N 1
ATOM 3858 C CA . ASP A 1 496 ? -2.952 11.043 -34.866 1.00 92.31 496 ASP A CA 1
ATOM 3859 C C . ASP A 1 496 ? -3.390 9.783 -35.620 1.00 92.31 496 ASP A C 1
ATOM 3861 O O . ASP A 1 496 ? -3.692 9.794 -36.820 1.00 92.31 496 ASP A O 1
ATOM 3865 N N . VAL A 1 497 ? -3.321 8.641 -34.933 1.00 91.00 497 VAL A N 1
ATOM 3866 C CA . VAL A 1 497 ? -3.609 7.333 -35.525 1.00 91.00 497 VAL A CA 1
ATOM 3867 C C . VAL A 1 497 ? -4.581 6.523 -34.685 1.00 91.00 497 VAL A C 1
ATOM 3869 O O . VAL A 1 497 ? -4.480 6.448 -33.458 1.00 91.00 497 VAL A O 1
ATOM 3872 N N . ALA A 1 498 ? -5.453 5.795 -35.375 1.00 86.69 498 ALA A N 1
ATOM 3873 C CA . ALA A 1 498 ? -6.361 4.852 -34.763 1.00 86.69 498 ALA A CA 1
ATOM 3874 C C . ALA A 1 498 ? -5.589 3.682 -34.139 1.00 86.69 498 ALA A C 1
ATOM 3876 O O . ALA A 1 498 ? -4.813 2.982 -34.802 1.00 86.69 498 ALA A O 1
ATOM 3877 N N . GLY A 1 499 ? -5.849 3.426 -32.857 1.00 81.38 499 GLY A N 1
ATOM 3878 C CA . GLY A 1 499 ? -5.246 2.322 -32.104 1.00 81.38 499 GLY A CA 1
ATOM 3879 C C . GLY A 1 499 ? -5.638 0.896 -32.536 1.00 81.38 499 GLY A C 1
ATOM 3880 O O . GLY A 1 499 ? -4.769 0.017 -32.512 1.00 81.38 499 GLY A O 1
ATOM 3881 N N . PRO A 1 500 ? -6.894 0.604 -32.939 1.00 81.25 500 PRO A N 1
ATOM 3882 C CA . PRO A 1 500 ? -7.332 -0.759 -33.233 1.00 81.25 500 PRO A CA 1
ATOM 3883 C C . PRO A 1 500 ? -6.450 -1.503 -34.250 1.00 81.25 500 PRO A C 1
ATOM 3885 O O . PRO A 1 500 ? -6.306 -1.045 -35.388 1.00 81.25 500 PRO A O 1
ATOM 3888 N N . PRO A 1 501 ? -5.943 -2.718 -33.944 1.00 77.31 501 PRO A N 1
ATOM 3889 C CA . PRO A 1 501 ? -5.113 -3.491 -34.876 1.00 77.31 501 PRO A CA 1
ATOM 3890 C C . PRO A 1 501 ? -5.809 -3.823 -36.203 1.00 77.31 501 PRO A C 1
ATOM 3892 O O . PRO A 1 501 ? -5.153 -4.003 -37.232 1.00 77.31 501 PRO A O 1
ATOM 3895 N N . THR A 1 502 ? -7.143 -3.910 -36.190 1.00 76.44 502 THR A N 1
ATOM 3896 C CA . THR A 1 502 ? -7.982 -4.105 -37.382 1.00 76.44 502 THR A CA 1
ATOM 3897 C C . THR A 1 502 ? -7.956 -2.924 -38.344 1.00 76.44 502 THR A C 1
ATOM 3899 O O . THR A 1 502 ? -8.279 -3.115 -39.513 1.00 76.44 502 THR A O 1
ATOM 3902 N N . ILE A 1 503 ? -7.566 -1.741 -37.872 1.00 80.44 503 ILE A N 1
ATOM 3903 C CA . ILE A 1 503 ? -7.483 -0.500 -38.641 1.00 80.44 503 ILE A CA 1
ATOM 3904 C C . ILE A 1 503 ? -6.010 -0.182 -38.887 1.00 80.44 503 ILE A C 1
ATOM 3906 O O . ILE A 1 503 ? -5.572 -0.179 -40.037 1.00 80.44 503 ILE A O 1
ATOM 3910 N N . ALA A 1 504 ? -5.207 -0.075 -37.826 1.00 85.44 504 ALA A N 1
ATOM 3911 C CA . ALA A 1 504 ? -3.808 0.336 -37.896 1.00 85.44 504 ALA A CA 1
ATOM 3912 C C . ALA A 1 504 ? -2.965 -0.492 -38.885 1.00 85.44 504 ALA A C 1
ATOM 3914 O O . ALA A 1 504 ? -2.184 0.051 -39.669 1.00 85.44 504 ALA A O 1
ATOM 3915 N N . LYS A 1 505 ? -3.171 -1.819 -38.928 1.00 83.38 505 LYS A N 1
ATOM 3916 C CA . LYS A 1 505 ? -2.438 -2.733 -39.827 1.00 83.38 505 LYS A CA 1
ATOM 3917 C C . LYS A 1 505 ? -2.678 -2.453 -41.316 1.00 83.38 505 LYS A C 1
ATOM 3919 O O . LYS A 1 505 ? -1.830 -2.794 -42.151 1.00 83.38 505 LYS A O 1
ATOM 3924 N N . TYR A 1 506 ? -3.837 -1.901 -41.656 1.00 84.81 506 TYR A N 1
ATOM 3925 C CA . TYR A 1 506 ? -4.266 -1.670 -43.034 1.00 84.81 506 TYR A CA 1
ATOM 3926 C C . TYR A 1 506 ? -4.194 -0.196 -43.425 1.00 84.81 506 TYR A C 1
ATOM 3928 O O . TYR A 1 506 ? -3.925 0.083 -44.590 1.00 84.81 506 TYR A O 1
ATOM 3936 N N . SER A 1 507 ? -4.378 0.709 -42.466 1.00 85.94 507 SER A N 1
ATOM 3937 C CA . SER A 1 507 ? -4.386 2.158 -42.662 1.00 85.94 507 SER A CA 1
ATOM 3938 C C . SER A 1 507 ? -2.995 2.763 -42.802 1.00 85.94 507 SER A C 1
ATOM 3940 O O . SER A 1 507 ? -2.834 3.706 -43.569 1.00 85.94 507 SER A O 1
ATOM 3942 N N . TYR A 1 508 ? -1.974 2.203 -42.142 1.00 89.69 508 TYR A N 1
ATOM 3943 C CA . TYR A 1 508 ? -0.682 2.884 -42.024 1.00 89.69 508 TYR A CA 1
ATOM 3944 C C . TYR A 1 508 ? 0.510 2.085 -42.554 1.00 89.69 508 TYR A C 1
ATOM 3946 O O . TYR A 1 508 ? 0.502 0.850 -42.675 1.00 89.69 508 TYR A O 1
ATOM 3954 N N . GLN A 1 509 ? 1.575 2.822 -42.862 1.00 90.25 509 GLN A N 1
ATOM 3955 C CA . GLN A 1 509 ? 2.925 2.305 -43.060 1.00 90.25 509 GLN A CA 1
ATOM 3956 C C . GLN A 1 509 ? 3.780 2.767 -41.878 1.00 90.25 509 GLN A C 1
ATOM 3958 O O . GLN A 1 509 ? 4.312 3.872 -41.898 1.00 90.25 509 GLN A O 1
ATOM 3963 N N . ALA A 1 510 ? 3.883 1.931 -40.840 1.00 86.88 510 ALA A N 1
ATOM 3964 C CA . ALA A 1 510 ? 4.579 2.276 -39.596 1.00 86.88 510 ALA A CA 1
ATOM 3965 C C . ALA A 1 510 ? 6.020 2.765 -39.837 1.00 86.88 510 ALA A C 1
ATOM 3967 O O . ALA A 1 510 ? 6.436 3.745 -39.229 1.00 86.88 510 ALA A O 1
ATOM 3968 N N . ASP A 1 511 ? 6.730 2.162 -40.796 1.00 88.38 511 ASP A N 1
ATOM 3969 C CA . ASP A 1 511 ? 8.092 2.564 -41.173 1.00 88.38 511 ASP A CA 1
ATOM 3970 C C . ASP A 1 511 ? 8.165 4.018 -41.667 1.00 88.38 511 ASP A C 1
ATOM 3972 O O . ASP A 1 511 ? 9.144 4.714 -41.413 1.00 88.38 511 ASP A O 1
ATOM 3976 N N . TYR A 1 512 ? 7.129 4.493 -42.366 1.00 90.75 512 TYR A N 1
ATOM 3977 C CA . TYR A 1 512 ? 7.056 5.872 -42.852 1.00 90.75 512 TYR A CA 1
ATOM 3978 C C . TYR A 1 512 ? 6.676 6.836 -41.730 1.00 90.75 512 TYR A C 1
ATOM 3980 O O . TYR A 1 512 ? 7.272 7.907 -41.648 1.00 90.75 512 TYR A O 1
ATOM 3988 N N . LEU A 1 513 ? 5.751 6.447 -40.843 1.00 91.06 513 LEU A N 1
ATOM 3989 C CA . LEU A 1 513 ? 5.418 7.247 -39.660 1.00 91.06 513 LEU A CA 1
ATOM 3990 C C . LEU A 1 513 ? 6.671 7.471 -38.803 1.00 91.06 513 LEU A C 1
ATOM 3992 O O . LEU A 1 513 ? 7.038 8.610 -38.542 1.00 91.06 513 LEU A O 1
ATOM 3996 N N . ASN A 1 514 ? 7.387 6.392 -38.471 1.00 89.81 514 ASN A N 1
ATOM 3997 C CA . ASN A 1 514 ? 8.605 6.436 -37.658 1.00 89.81 514 ASN A CA 1
ATOM 3998 C C . ASN A 1 514 ? 9.749 7.228 -38.315 1.00 89.81 514 ASN A C 1
ATOM 4000 O O . ASN A 1 514 ? 10.623 7.752 -37.634 1.00 89.81 514 ASN A O 1
ATOM 4004 N N . LYS A 1 515 ? 9.778 7.292 -39.650 1.00 93.12 515 LYS A N 1
ATOM 4005 C CA . LYS A 1 515 ? 10.836 7.984 -40.393 1.00 93.12 515 LYS A CA 1
ATOM 4006 C C . LYS A 1 515 ? 10.568 9.475 -40.587 1.00 93.12 515 LYS A C 1
ATOM 4008 O O . LYS A 1 515 ? 11.523 10.243 -40.701 1.00 93.12 515 LYS A O 1
ATOM 4013 N N . TYR A 1 516 ? 9.303 9.870 -40.721 1.00 95.69 516 TYR A N 1
ATOM 4014 C CA . TYR A 1 516 ? 8.942 11.211 -41.180 1.00 95.69 516 TYR A CA 1
ATOM 4015 C C . TYR A 1 516 ? 8.166 12.044 -40.151 1.00 95.69 516 TYR A C 1
ATOM 4017 O O . TYR A 1 516 ? 8.227 13.271 -40.245 1.00 95.69 516 TYR A O 1
ATOM 4025 N N . ALA A 1 517 ? 7.504 11.435 -39.165 1.00 94.69 517 ALA A N 1
ATOM 4026 C CA . ALA A 1 517 ? 6.889 12.143 -38.039 1.00 94.69 517 ALA A CA 1
ATOM 4027 C C . ALA A 1 517 ? 7.870 12.261 -36.857 1.00 94.69 517 ALA A C 1
ATOM 4029 O O . ALA A 1 517 ? 8.731 11.404 -36.674 1.00 94.69 517 ALA A O 1
ATOM 4030 N N . ASP A 1 518 ? 7.745 13.325 -36.063 1.00 94.38 518 ASP A N 1
ATOM 4031 C CA . ASP A 1 518 ? 8.523 13.518 -34.831 1.00 94.38 518 ASP A CA 1
ATOM 4032 C C . ASP A 1 518 ? 7.987 12.640 -33.690 1.00 94.38 518 ASP A C 1
ATOM 4034 O O . ASP A 1 518 ? 8.765 12.119 -32.895 1.00 94.38 518 ASP A O 1
ATOM 4038 N N . PHE A 1 519 ? 6.667 12.443 -33.620 1.00 89.75 519 PHE A N 1
ATOM 4039 C CA . PHE A 1 519 ? 6.035 11.414 -32.795 1.00 89.75 519 PHE A CA 1
ATOM 4040 C C . PHE A 1 519 ? 4.627 11.077 -33.306 1.00 89.75 519 PHE A C 1
ATOM 4042 O O . PHE A 1 519 ? 4.022 11.834 -34.066 1.00 89.75 519 PHE A O 1
ATOM 4049 N N . VAL A 1 520 ? 4.129 9.911 -32.893 1.00 91.88 520 VAL A N 1
ATOM 4050 C CA . VAL A 1 520 ? 2.833 9.340 -33.288 1.00 91.88 520 VAL A CA 1
ATOM 4051 C C . VAL A 1 520 ? 1.942 9.251 -32.056 1.00 91.88 520 VAL A C 1
ATOM 4053 O O . VAL A 1 520 ? 2.357 8.683 -31.043 1.00 91.88 520 VAL A O 1
ATOM 4056 N N . GLN A 1 521 ? 0.725 9.775 -32.140 1.00 91.00 521 GLN A N 1
ATOM 4057 C CA . GLN A 1 521 ? -0.244 9.762 -31.049 1.00 91.00 521 GLN A CA 1
ATOM 4058 C C . GLN A 1 521 ? -1.309 8.710 -31.338 1.00 91.00 521 GLN A C 1
ATOM 4060 O O . GLN A 1 521 ? -1.930 8.696 -32.396 1.00 91.00 521 GLN A O 1
ATOM 4065 N N . ILE A 1 522 ? -1.485 7.775 -30.406 1.00 88.69 522 ILE A N 1
ATOM 4066 C CA . ILE A 1 522 ? -2.444 6.682 -30.568 1.00 88.69 522 ILE A CA 1
ATOM 4067 C C . ILE A 1 522 ? -3.751 7.082 -29.894 1.00 88.69 522 ILE A C 1
ATOM 4069 O O . ILE A 1 522 ? -3.822 7.152 -28.662 1.00 88.69 522 ILE A O 1
ATOM 4073 N N . MET A 1 523 ? -4.796 7.264 -30.695 1.00 84.00 523 MET A N 1
ATOM 4074 C CA . MET A 1 523 ? -6.113 7.670 -30.222 1.00 84.00 523 MET A CA 1
ATOM 4075 C C . MET A 1 523 ? -6.816 6.491 -29.556 1.00 84.00 523 MET A C 1
ATOM 4077 O O . MET A 1 523 ? -7.417 5.612 -30.173 1.00 84.00 523 MET A O 1
ATOM 4081 N N . SER A 1 524 ? -6.656 6.415 -28.234 1.00 75.69 524 SER A N 1
ATOM 4082 C CA . SER A 1 524 ? -7.130 5.275 -27.443 1.00 75.69 524 SER A CA 1
ATOM 4083 C C . SER A 1 524 ? -8.657 5.186 -27.354 1.00 75.69 524 SER A C 1
ATOM 4085 O O . SER A 1 524 ? -9.195 4.111 -27.082 1.00 75.69 524 SER A O 1
ATOM 4087 N N . TYR A 1 525 ? -9.376 6.277 -27.624 1.00 71.12 525 TYR A N 1
ATOM 4088 C CA . TYR A 1 525 ? -10.833 6.249 -27.682 1.00 71.12 525 TYR A CA 1
ATOM 4089 C C . TYR A 1 525 ? -11.355 5.418 -28.869 1.00 71.12 525 TYR A C 1
ATOM 4091 O O . TYR A 1 525 ? -12.394 4.775 -28.718 1.00 71.12 525 TYR A O 1
ATOM 4099 N N . ASP A 1 526 ? -10.592 5.271 -29.962 1.00 74.12 526 ASP A N 1
ATOM 4100 C CA . ASP A 1 526 ? -10.978 4.487 -31.153 1.00 74.12 526 ASP A CA 1
ATOM 4101 C C . ASP A 1 526 ? -11.093 2.983 -30.920 1.00 74.12 526 ASP A C 1
ATOM 4103 O O . ASP A 1 526 ? -11.673 2.254 -31.729 1.00 74.12 526 ASP A O 1
ATOM 4107 N N . TYR A 1 527 ? -10.565 2.486 -29.800 1.00 75.00 527 TYR A N 1
ATOM 4108 C CA . TYR A 1 527 ? -10.795 1.106 -29.380 1.00 75.00 527 TYR A CA 1
ATOM 4109 C C . TYR A 1 527 ? -12.284 0.814 -29.147 1.00 75.00 527 TYR A C 1
ATOM 4111 O O . TYR A 1 527 ? -12.704 -0.328 -29.323 1.00 75.00 527 TYR A O 1
ATOM 4119 N N . HIS A 1 528 ? -13.081 1.832 -28.798 1.00 70.31 528 HIS A N 1
ATOM 4120 C CA . HIS A 1 528 ? -14.530 1.735 -28.625 1.00 70.31 528 HIS A CA 1
ATOM 4121 C C . HIS A 1 528 ? -15.218 2.935 -29.285 1.00 70.31 528 HIS A C 1
ATOM 4123 O O . HIS A 1 528 ? -15.390 3.984 -28.670 1.00 70.31 528 HIS A O 1
ATOM 4129 N N . VAL A 1 529 ? -15.644 2.764 -30.537 1.00 60.00 529 VAL A N 1
ATOM 4130 C CA . VAL A 1 529 ? -16.376 3.805 -31.269 1.00 60.00 529 VAL A CA 1
ATOM 4131 C C . VAL A 1 529 ? -17.750 4.019 -30.627 1.00 60.00 529 VAL A C 1
ATOM 4133 O O . VAL A 1 529 ? -18.508 3.062 -30.429 1.00 60.00 529 VAL A O 1
ATOM 4136 N N . TYR A 1 530 ? -18.063 5.278 -30.309 1.00 57.88 530 TYR A N 1
ATOM 4137 C CA . TYR A 1 530 ? -19.381 5.694 -29.838 1.00 57.88 530 TYR A CA 1
ATOM 4138 C C . TYR A 1 530 ? -20.444 5.380 -30.895 1.00 57.88 530 TYR A C 1
ATOM 4140 O O . TYR A 1 530 ? -20.324 5.792 -32.048 1.00 57.88 530 TYR A O 1
ATOM 4148 N N . ASP A 1 531 ? -21.506 4.685 -30.492 1.00 58.47 531 ASP A N 1
ATOM 4149 C CA . ASP A 1 531 ? -22.680 4.461 -31.334 1.00 58.47 531 ASP A CA 1
ATOM 4150 C C . ASP A 1 531 ? -23.931 4.820 -30.521 1.00 58.47 531 ASP A C 1
ATOM 4152 O O . ASP A 1 531 ? -24.200 4.177 -29.505 1.00 58.47 531 ASP A O 1
ATOM 4156 N N . PRO A 1 532 ? -24.729 5.817 -30.936 1.00 51.47 532 PRO A N 1
ATOM 4157 C CA . PRO A 1 532 ? -25.854 6.309 -30.141 1.00 51.47 532 PRO A CA 1
ATOM 4158 C C . PRO A 1 532 ? -26.957 5.263 -29.899 1.00 51.47 532 PRO A C 1
ATOM 4160 O O . PRO A 1 532 ? -27.809 5.467 -29.035 1.00 51.47 532 PRO A O 1
ATOM 4163 N N . ILE A 1 533 ? -26.959 4.149 -30.637 1.00 54.28 533 ILE A N 1
ATOM 4164 C CA . ILE A 1 533 ? -27.965 3.084 -30.560 1.00 54.28 533 ILE A CA 1
ATOM 4165 C C . ILE A 1 533 ? -27.387 1.837 -29.876 1.00 54.28 533 ILE A C 1
ATOM 4167 O O . ILE A 1 533 ? -28.057 1.216 -29.050 1.00 54.28 533 ILE A O 1
ATOM 4171 N N . LEU A 1 534 ? -26.158 1.452 -30.221 1.00 53.69 534 LEU A N 1
ATOM 4172 C CA . LEU A 1 534 ? -25.528 0.198 -29.805 1.00 53.69 534 LEU A CA 1
ATOM 4173 C C . LEU A 1 534 ? -24.534 0.368 -28.648 1.00 53.69 534 LEU A C 1
ATOM 4175 O O . LEU A 1 534 ? -24.387 -0.563 -27.862 1.00 53.69 534 LEU A O 1
ATOM 4179 N N . ASN A 1 535 ? -23.882 1.528 -28.527 1.00 58.72 535 ASN A N 1
ATOM 4180 C CA . ASN A 1 535 ? -22.872 1.843 -27.510 1.00 58.72 535 ASN A CA 1
ATOM 4181 C C . ASN A 1 535 ? -22.968 3.326 -27.082 1.00 58.72 535 ASN A C 1
ATOM 4183 O O . ASN A 1 535 ? -22.083 4.124 -27.407 1.00 58.72 535 ASN A O 1
ATOM 4187 N N . PRO A 1 536 ? -24.023 3.722 -26.340 1.00 59.78 536 PRO A N 1
ATOM 4188 C CA . PRO A 1 536 ? -24.287 5.124 -26.002 1.00 59.78 536 PRO A CA 1
ATOM 4189 C C . PRO A 1 536 ? -23.387 5.670 -24.878 1.00 59.78 536 PRO A C 1
ATOM 4191 O O . PRO A 1 536 ? -23.657 6.740 -24.336 1.00 59.78 536 PRO A O 1
ATOM 4194 N N . VAL A 1 537 ? -22.342 4.934 -24.490 1.00 52.44 537 VAL A N 1
ATOM 4195 C CA . VAL A 1 537 ? -21.437 5.282 -23.391 1.00 52.44 537 VAL A CA 1
ATOM 4196 C C . VAL A 1 537 ? -19.998 5.109 -23.863 1.00 52.44 537 VAL A C 1
ATOM 4198 O O . VAL A 1 537 ? -19.553 3.987 -24.090 1.00 52.44 537 VAL A O 1
ATOM 4201 N N . VAL A 1 538 ? -19.261 6.215 -23.950 1.00 54.09 538 VAL A N 1
ATOM 4202 C CA . VAL A 1 538 ? -17.794 6.217 -24.022 1.00 54.09 538 VAL A CA 1
ATOM 4203 C C . VAL A 1 538 ? -17.257 6.731 -22.688 1.00 54.09 538 VAL A C 1
ATOM 4205 O O . VAL A 1 538 ? -17.679 7.775 -22.196 1.00 54.09 538 VAL A O 1
ATOM 4208 N N . GLY A 1 539 ? -16.407 5.944 -22.027 1.00 51.19 539 GLY A N 1
ATOM 4209 C CA . GLY A 1 539 ? -15.738 6.367 -20.793 1.00 51.19 539 GLY A CA 1
ATOM 4210 C C . GLY A 1 539 ? -14.510 7.228 -21.100 1.00 51.19 539 GLY A C 1
ATOM 4211 O O . GLY A 1 539 ? -13.976 7.152 -22.198 1.00 51.19 539 GLY A O 1
ATOM 4212 N N . PHE A 1 540 ? -14.005 7.978 -20.112 1.00 48.53 540 PHE A N 1
ATOM 4213 C CA . PHE A 1 540 ? -12.785 8.802 -20.240 1.00 48.53 540 PHE A CA 1
ATOM 4214 C C . PHE A 1 540 ? -11.538 8.024 -20.704 1.00 48.53 540 PHE A C 1
ATOM 4216 O O . PHE A 1 540 ? -10.587 8.626 -21.182 1.00 48.53 540 PHE A O 1
ATOM 4223 N N . ASN A 1 541 ? -11.543 6.695 -20.558 1.00 58.28 541 ASN A N 1
ATOM 4224 C CA . ASN A 1 541 ? -10.567 5.778 -21.134 1.00 58.28 541 ASN A CA 1
ATOM 4225 C C . ASN A 1 541 ? -11.323 4.554 -21.665 1.00 58.28 541 ASN A C 1
ATOM 4227 O O . ASN A 1 541 ? -11.880 3.784 -20.872 1.00 58.28 541 ASN A O 1
ATOM 4231 N N . SER A 1 542 ? -11.355 4.365 -22.983 1.00 59.91 542 SER A N 1
ATOM 4232 C CA . SER A 1 542 ? -11.921 3.154 -23.583 1.00 59.91 542 SER A CA 1
ATOM 4233 C C . SER A 1 542 ? -11.121 1.935 -23.099 1.00 59.91 542 SER A C 1
ATOM 4235 O O . SER A 1 542 ? -9.889 1.933 -23.182 1.00 59.91 542 SER A O 1
ATOM 4237 N N . PRO A 1 543 ? -11.764 0.898 -22.530 1.00 61.62 543 PRO A N 1
ATOM 4238 C CA . PRO A 1 543 ? -11.033 -0.242 -21.996 1.00 61.62 543 PRO A CA 1
ATOM 4239 C C . PRO A 1 543 ? -10.274 -0.939 -23.127 1.00 61.62 543 PRO A C 1
ATOM 4241 O O . PRO A 1 543 ? -10.870 -1.353 -24.102 1.00 61.62 543 PRO A O 1
ATOM 4244 N N . LEU A 1 544 ? -8.965 -1.162 -22.996 1.00 64.69 544 LEU A N 1
ATOM 4245 C CA . LEU A 1 544 ? -8.175 -1.803 -24.066 1.00 64.69 544 LEU A CA 1
ATOM 4246 C C . LEU A 1 544 ? -8.524 -3.288 -24.310 1.00 64.69 544 LEU A C 1
ATOM 4248 O O . LEU A 1 544 ? -7.946 -3.912 -25.198 1.00 64.69 544 LEU A O 1
ATOM 4252 N N . ARG A 1 545 ? -9.455 -3.857 -23.527 1.00 65.62 545 ARG A N 1
ATOM 4253 C CA . ARG A 1 545 ? -9.921 -5.250 -23.591 1.00 65.62 545 ARG A CA 1
ATOM 4254 C C . ARG A 1 545 ? -11.343 -5.329 -24.142 1.00 65.62 545 ARG A C 1
ATOM 4256 O O . ARG A 1 545 ? -12.167 -4.469 -23.860 1.00 65.62 545 ARG A O 1
ATOM 4263 N N . ARG A 1 546 ? -11.651 -6.448 -24.799 1.00 66.81 546 ARG A N 1
ATOM 4264 C CA . ARG A 1 546 ? -13.005 -6.770 -25.262 1.00 66.81 546 ARG A CA 1
ATOM 4265 C C . ARG A 1 546 ? -14.009 -6.845 -24.103 1.00 66.81 546 ARG A C 1
ATOM 4267 O O . ARG A 1 546 ? -13.745 -7.518 -23.102 1.00 66.81 546 ARG A O 1
ATOM 4274 N N . LEU A 1 547 ? -15.188 -6.253 -24.280 1.00 71.38 547 LEU A N 1
ATOM 4275 C CA . LEU A 1 547 ? -16.320 -6.376 -23.361 1.00 71.38 547 LEU A CA 1
ATOM 4276 C C . LEU A 1 547 ? -17.199 -7.602 -23.695 1.00 71.38 547 LEU A C 1
ATOM 4278 O O . LEU A 1 547 ? -17.300 -8.002 -24.858 1.00 71.38 547 LEU A O 1
ATOM 4282 N N . PRO A 1 548 ? -17.863 -8.228 -22.699 1.00 70.12 548 PRO A N 1
ATOM 4283 C CA . PRO A 1 548 ? -18.578 -9.498 -22.894 1.00 70.12 548 PRO A CA 1
ATOM 4284 C C . PRO A 1 548 ? -19.682 -9.468 -23.962 1.00 70.12 548 PRO A C 1
ATOM 4286 O O . PRO A 1 548 ? -19.994 -10.497 -24.562 1.00 70.12 548 PRO A O 1
ATOM 4289 N N . TYR A 1 549 ? -20.275 -8.298 -24.200 1.00 70.06 549 TYR A N 1
ATOM 4290 C CA . TYR A 1 549 ? -21.358 -8.100 -25.161 1.00 70.06 549 TYR A CA 1
ATOM 4291 C C . TYR A 1 549 ? -20.868 -7.771 -26.579 1.00 70.06 549 TYR A C 1
ATOM 4293 O O . TYR A 1 549 ? -21.636 -7.902 -27.532 1.00 70.06 549 TYR A O 1
ATOM 4301 N N . GLU A 1 550 ? -19.594 -7.415 -26.758 1.00 67.94 550 GLU A N 1
ATOM 4302 C CA . GLU A 1 550 ? -19.039 -7.126 -28.077 1.00 67.94 550 GLU A CA 1
ATOM 4303 C C . GLU A 1 550 ? -18.919 -8.404 -28.907 1.00 67.94 550 GLU A C 1
ATOM 4305 O O . GLU A 1 550 ? -18.400 -9.432 -28.451 1.00 67.94 550 GLU A O 1
ATOM 4310 N N . ARG A 1 551 ? -19.368 -8.346 -30.163 1.00 67.62 551 ARG A N 1
ATOM 4311 C CA . ARG A 1 551 ? -19.298 -9.449 -31.134 1.00 67.62 551 ARG A CA 1
ATOM 4312 C C . ARG A 1 551 ? -18.733 -8.950 -32.465 1.00 67.62 551 ARG A C 1
ATOM 4314 O O . ARG A 1 551 ? -18.696 -7.754 -32.732 1.00 67.62 551 ARG A O 1
ATOM 4321 N N . GLY A 1 552 ? -18.294 -9.874 -33.319 1.00 69.38 552 GLY A N 1
ATOM 4322 C CA . GLY A 1 552 ? -17.881 -9.545 -34.688 1.00 69.38 552 GLY A CA 1
ATOM 4323 C C . GLY A 1 552 ? -16.620 -8.678 -34.761 1.00 69.38 552 GLY A C 1
ATOM 4324 O O . GLY A 1 552 ? -15.592 -9.050 -34.198 1.00 69.38 552 GLY A O 1
ATOM 4325 N N . ILE A 1 553 ? -16.682 -7.571 -35.511 1.00 64.31 553 ILE A N 1
ATOM 4326 C CA . ILE A 1 553 ? -15.537 -6.675 -35.739 1.00 64.31 553 ILE A CA 1
ATOM 4327 C C . ILE A 1 553 ? -15.210 -5.819 -34.510 1.00 64.31 553 ILE A C 1
ATOM 4329 O O . ILE A 1 553 ? -14.036 -5.668 -34.204 1.00 64.31 553 ILE A O 1
ATOM 4333 N N . LEU A 1 554 ? -16.221 -5.395 -33.740 1.00 62.91 554 LEU A N 1
ATOM 4334 C CA . LEU A 1 554 ? -16.059 -4.636 -32.490 1.00 62.91 554 LEU A CA 1
ATOM 4335 C C . LEU A 1 554 ? -15.228 -5.422 -31.465 1.00 62.91 554 LEU A C 1
ATOM 4337 O O . LEU A 1 554 ? -14.244 -4.932 -30.929 1.00 62.91 554 LEU A O 1
ATOM 4341 N N . ALA A 1 555 ? -15.511 -6.721 -31.328 1.00 63.09 555 ALA A N 1
ATOM 4342 C CA . ALA A 1 555 ? -14.723 -7.635 -30.498 1.00 63.09 555 ALA A CA 1
ATOM 4343 C C . ALA A 1 555 ? -13.239 -7.764 -30.910 1.00 63.09 555 ALA A C 1
ATOM 4345 O O . ALA A 1 555 ? -12.443 -8.290 -30.133 1.00 63.09 555 ALA A O 1
ATOM 4346 N N . LYS A 1 556 ? -12.885 -7.361 -32.140 1.00 64.12 556 LYS A N 1
ATOM 4347 C CA . LYS A 1 556 ? -11.528 -7.416 -32.708 1.00 64.12 556 LYS A CA 1
ATOM 4348 C C . LYS A 1 556 ? -10.834 -6.054 -32.745 1.00 64.12 556 LYS A C 1
ATOM 4350 O O . LYS A 1 556 ? -9.639 -6.026 -33.027 1.00 64.12 556 LYS A O 1
ATOM 4355 N N . MET A 1 557 ? -11.556 -4.960 -32.495 1.00 65.56 557 MET A N 1
ATOM 4356 C CA . MET A 1 557 ? -10.963 -3.625 -32.396 1.00 65.56 557 MET A CA 1
ATOM 4357 C C . MET A 1 557 ? -10.082 -3.518 -31.146 1.00 65.56 557 MET A C 1
ATOM 4359 O O . MET A 1 557 ? -9.057 -2.850 -31.177 1.00 65.56 557 MET A O 1
ATOM 4363 N N . ASN A 1 558 ? -10.415 -4.280 -30.101 1.00 61.97 558 ASN A N 1
ATOM 4364 C CA . ASN A 1 558 ? -9.704 -4.324 -28.829 1.00 61.97 558 ASN A CA 1
ATOM 4365 C C . ASN A 1 558 ? -8.409 -5.147 -28.859 1.00 61.97 558 ASN A C 1
ATOM 4367 O O . ASN A 1 558 ? -8.319 -6.201 -29.495 1.00 61.97 558 ASN A O 1
ATOM 4371 N N . SER A 1 559 ? -7.402 -4.680 -28.119 1.00 55.12 559 SER A N 1
ATOM 4372 C CA . SER A 1 559 ? -6.118 -5.369 -28.018 1.00 55.12 559 SER A CA 1
ATOM 4373 C C . SER A 1 559 ? -6.204 -6.519 -27.007 1.00 55.12 559 SER A C 1
ATOM 4375 O O . SER A 1 559 ? -6.483 -6.350 -25.823 1.00 55.12 559 SER A O 1
ATOM 4377 N N . VAL A 1 560 ? -5.945 -7.746 -27.461 1.00 46.00 560 VAL A N 1
ATOM 4378 C CA . VAL A 1 560 ? -5.443 -8.781 -26.550 1.00 46.00 560 VAL A CA 1
ATOM 4379 C C . VAL A 1 560 ? -3.955 -8.484 -26.414 1.00 46.00 560 VAL A C 1
ATOM 4381 O O . VAL A 1 560 ? -3.284 -8.373 -27.436 1.00 46.00 560 VAL A O 1
ATOM 4384 N N . PHE A 1 561 ? -3.486 -8.333 -25.175 1.00 36.78 561 PHE A N 1
ATOM 4385 C CA . PHE A 1 561 ? -2.154 -7.985 -24.632 1.00 36.78 561 PHE A CA 1
ATOM 4386 C C . PHE A 1 561 ? -0.871 -8.445 -25.390 1.00 36.78 561 PHE A C 1
ATOM 4388 O O . PHE A 1 561 ? 0.238 -8.133 -24.983 1.00 36.78 561 PHE A O 1
ATOM 4395 N N . PHE A 1 562 ? -0.978 -9.178 -26.496 1.00 34.12 562 PHE A N 1
ATOM 4396 C CA . PHE A 1 562 ? 0.106 -9.830 -27.229 1.00 34.12 562 PHE A CA 1
ATOM 4397 C C . PHE A 1 562 ? 0.774 -9.000 -28.344 1.00 34.12 562 PHE A C 1
ATOM 4399 O O . PHE A 1 562 ? 1.869 -9.352 -28.783 1.00 34.12 562 PHE A O 1
ATOM 4406 N N . PHE A 1 563 ? 0.151 -7.926 -28.843 1.00 33.41 563 PHE A N 1
ATOM 4407 C CA . PHE A 1 563 ? 0.638 -7.260 -30.067 1.00 33.41 563 PHE A CA 1
ATOM 4408 C C . PHE A 1 563 ? 1.497 -6.008 -29.856 1.00 33.41 563 PHE A C 1
ATOM 4410 O O . PHE A 1 563 ? 2.278 -5.682 -30.744 1.00 33.41 563 PHE A O 1
ATOM 4417 N N . ILE A 1 564 ? 1.424 -5.347 -28.697 1.00 34.78 564 ILE A N 1
ATOM 4418 C CA . ILE A 1 564 ? 2.224 -4.133 -28.437 1.00 34.78 564 ILE A CA 1
ATOM 4419 C C . ILE A 1 564 ? 3.694 -4.484 -28.127 1.00 34.78 564 ILE A C 1
ATOM 4421 O O . ILE A 1 564 ? 4.587 -3.699 -28.409 1.00 34.78 564 ILE A O 1
ATOM 4425 N N . SER A 1 565 ? 3.974 -5.705 -27.655 1.00 28.39 565 SER A N 1
ATOM 4426 C CA . SER A 1 565 ? 5.335 -6.146 -27.304 1.00 28.39 565 SER A CA 1
ATOM 4427 C C . SER A 1 565 ? 6.120 -6.806 -28.448 1.00 28.39 565 SER A C 1
ATOM 4429 O O . SER A 1 565 ? 7.301 -7.083 -28.268 1.00 28.39 565 SER A O 1
ATOM 4431 N N . SER A 1 566 ? 5.506 -7.133 -29.592 1.00 29.75 566 SER A N 1
ATOM 4432 C CA . SER A 1 566 ? 6.126 -8.065 -30.557 1.00 29.75 566 SER A CA 1
ATOM 4433 C C . SER A 1 566 ? 6.589 -7.462 -31.886 1.00 29.75 566 SER A C 1
ATOM 4435 O O . SER A 1 566 ? 7.106 -8.210 -32.715 1.00 29.75 566 SER A O 1
ATOM 4437 N N . LYS A 1 567 ? 6.444 -6.148 -32.120 1.00 30.59 567 LYS A N 1
ATOM 4438 C CA . LYS A 1 567 ? 6.886 -5.506 -33.378 1.00 30.59 567 LYS A CA 1
ATOM 4439 C C . LYS A 1 567 ? 7.406 -4.067 -33.248 1.00 30.59 567 LYS A C 1
ATOM 4441 O O . LYS A 1 567 ? 7.236 -3.272 -34.166 1.00 30.59 567 LYS A O 1
ATOM 4446 N N . ILE A 1 568 ? 8.074 -3.753 -32.146 1.00 29.45 568 ILE A N 1
ATOM 4447 C CA . ILE A 1 568 ? 9.074 -2.681 -32.136 1.00 29.45 568 ILE A CA 1
ATOM 4448 C C . ILE A 1 568 ? 10.369 -3.364 -31.713 1.00 29.45 568 ILE A C 1
ATOM 4450 O O . ILE A 1 568 ? 10.551 -3.695 -30.546 1.00 29.45 568 I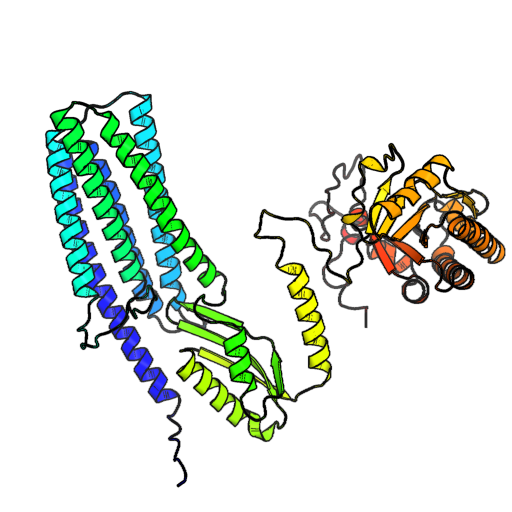LE A O 1
ATOM 4454 N N . GLY A 1 569 ? 11.175 -3.706 -32.710 1.00 28.98 569 GLY A N 1
ATOM 4455 C CA . GLY A 1 569 ? 12.492 -4.313 -32.599 1.00 28.98 569 GLY A CA 1
ATOM 4456 C C . GLY A 1 569 ? 13.330 -3.828 -33.762 1.00 28.98 569 GLY A C 1
ATOM 4457 O O . GLY A 1 569 ? 12.728 -3.627 -34.846 1.00 28.98 569 GLY A O 1
#

Radius of gyration: 35.51 Å; chains: 1; bounding box: 82×64×100 Å

Sequence (569 aa):
MAKKQSIVSCGSYEMEKGAEDINKGRRAERILWIVAVLSAIFIAAEFTGGLIASSLAIATDAGHMLSDLLSFIISIVAIRSSRQPASKRLSFGYDRAEVIGALISVIILWVLTTVLVVLAIHRIVEKDYEVNADVMLITAICGVAFNIVMGAVLHVGSAGRHSHSHGGSSHSHDTRGNVNVRAALIHVIGDLIQSIGVLIAAIVIKFTGYTAADPICTFLFSIIVLFTTIHVLKDIFYVLMEATPSHLDFNSVKKELLQIEGVLSLHDLHLWNLSMDKLAFSVHLAIEDDMRAMEIVAEARNLMREKFGISTATIQVEPFDKSMEEYLKEKIEMFSSLVFPALFFFTMTGRTTGQILSCFYEIENFNVSIIEPSLCTHIILIGSSDVDNIGHFQEPPNNVTEEFVKLKNRAPVKLLLAVTGNSAHFTTLVSSEATMQQFADESFAYLDRSGIDGIDIDWEFPVWSWGAKKSDRTRFGDLLRILRQQYGTKKLITVDVAGPPTIAKYSYQADYLNKYADFVQIMSYDYHVYDPILNPVVGFNSPLRRLPYERGILAKMNSVFFFISSKIG

pLDDT: mean 78.75, std 18.59, range [23.53, 98.19]